Protein AF-0000000087111965 (afdb_homodimer)

Sequence (718 aa):
MADLLPYSNRSVVWAGVRKLEIRQQPIRVPNDDEVLVEVITTSICGSDCHNWDSPNVFRELILGHESAGLIKTIGKNVTDRFVGQCVAIEPGFSCRECEFCGRGKQNICSRLKYYGMDPTDGTLSQYFTCRASNTVPIPEDVSWEEAGSIQPLAIAVQVARRASLNPSQSLAIFGCGPLGLPILAVAKAYGVKKIVMFDIEESRTRFAESYGADVGIVTPRNSDPSQDILSFSQHYAREVIAKYGLGYGFDVAIEASGAKICATMAICMLKAGGTCIQAGLGRPMASLPLFLITANELDVKGTVRYTHGCFEDAISLLSTKKVDLKPLITSTYPLTQANEAFEAQHARRDIKIVIFNQMMADLLPYSNRSVVWAGVRKLEIRQQPIRVPNDDEVLVEVITTSICGSDCHNWDSPNVFRELILGHESAGLIKTIGKNVTDRFVGQCVAIEPGFSCRECEFCGRGKQNICSRLKYYGMDPTDGTLSQYFTCRASNTVPIPEDVSWEEAGSIQPLAIAVQVARRASLNPSQSLAIFGCGPLGLPILAVAKAYGVKKIVMFDIEESRTRFAESYGADVGIVTPRNSDPSQDILSFSQHYAREVIAKYGLGYGFDVAIEASGAKICATMAICMLKAGGTCIQAGLGRPMASLPLFLITANELDVKGTVRYTHGCFEDAISLLSTKKVDLKPLITSTYPLTQANEAFEAQHARRDIKIVIFNQM

Foldseek 3Di:
DPPDDDPFKFFWWQPAALDTDTDTDDADDAEQQKFKFQWFKFWDDPVLLVLNHDRPQDDRAGATAQTKGFTQGHHNNHDPDDGGFTWTFHQKDAPCPDPCNVVQNRLPHPDIDGDRDPPHHHDLMRMDMDGPVRIHTFDPPDDRLVSSLLQLLLQLLQLCVVQVQAQDFAEEEEDLFLNRLSVQLVSVLRNHPAYEYEELDPVSQVVSVVQPHVGRDRDDDPPPPPDDLLVVLLVVLVVVCVVVVVVQAGQEYEYAPQDQSSQQNSLSRHGQQHEYEYEHNHDPDHDHDVVSCVVSVYHYYYDGRHTPCSSVVSSVCVVVVSGDCVVQADEEEESNCVSVQSVVVVVVPHRMYMYGSVD/DPPDPDPFKFFWWQPAALDTDTDTDDADDAEQQKFKFQWFKFWDDPVLLVLNHDRPQDDRAGATAQTKGFTQGHHNNHDPDDGGFTWTFHQKDAPCPDPCNVVQNRLPHPDIDGDRDPPHHHDLMRMDMDGPVRIHTFDPPQDRLVSSLLQLLLQLLQLCVVQVQAQDFAEEEEDLFLNRLSVQLVSVLRNHPAYEYEDQDPVSQVVSVVQPHVGRDRDDDPPPPPDDLLVVLLVVLVVVCVVVVVVQAGQEYEYAPQDQSSQQNSLSRHGQQHEYEYEHNHDPDHDHDVVSCVVSVYHYYYDGRHTPCSSVVSSVCVVVVSGDCVVQADEEEESNCVSVQSVVVVVVPHRMYMYGSVD

Structure (mmCIF, N/CA/C/O backbone):
data_AF-0000000087111965-model_v1
#
loop_
_entity.id
_entity.type
_entity.pdbx_description
1 polymer 'D-xylulose reductase'
#
loop_
_atom_site.group_PDB
_atom_site.id
_atom_site.type_symbol
_atom_site.label_atom_id
_atom_site.label_alt_id
_atom_site.label_comp_id
_atom_site.label_asym_id
_atom_site.label_entity_id
_atom_site.label_seq_id
_atom_site.pdbx_PDB_ins_code
_atom_site.Cartn_x
_atom_site.Cartn_y
_atom_site.Cartn_z
_atom_site.occupancy
_atom_site.B_iso_or_equiv
_atom_site.auth_seq_id
_atom_site.auth_comp_id
_atom_site.auth_asym_id
_atom_site.auth_atom_id
_atom_site.pdbx_PDB_model_num
ATOM 1 N N . MET A 1 1 ? 24.812 -49.5 -8.68 1 26.91 1 MET A N 1
ATOM 2 C CA . MET A 1 1 ? 24.109 -49.594 -9.961 1 26.91 1 MET A CA 1
ATOM 3 C C . MET A 1 1 ? 23.672 -48.219 -10.438 1 26.91 1 MET A C 1
ATOM 5 O O . MET A 1 1 ? 22.875 -47.531 -9.773 1 26.91 1 MET A O 1
ATOM 9 N N . ALA A 1 2 ? 24.5 -47.406 -10.906 1 45.75 2 ALA A N 1
ATOM 10 C CA . ALA A 1 2 ? 24.203 -46.125 -11.539 1 45.75 2 ALA A CA 1
ATOM 11 C C . ALA A 1 2 ? 22.844 -46.156 -12.234 1 45.75 2 ALA A C 1
ATOM 13 O O . ALA A 1 2 ? 22.656 -46.875 -13.227 1 45.75 2 ALA A O 1
ATOM 14 N N . ASP A 1 3 ? 21.656 -46.281 -11.477 1 52.41 3 ASP A N 1
ATOM 15 C CA . ASP A 1 3 ? 20.266 -46.375 -11.914 1 52.41 3 ASP A CA 1
ATOM 16 C C . ASP A 1 3 ? 20.062 -45.625 -13.227 1 52.41 3 ASP A C 1
ATOM 18 O O . ASP A 1 3 ? 20.406 -44.438 -13.336 1 52.41 3 ASP A O 1
ATOM 22 N N . LEU A 1 4 ? 19.812 -46.281 -14.273 1 62.97 4 LEU A N 1
ATOM 23 C CA . LEU A 1 4 ? 19.703 -45.906 -15.688 1 62.97 4 LEU A CA 1
ATOM 24 C C . LEU A 1 4 ? 18.625 -44.875 -15.898 1 62.97 4 LEU A C 1
ATOM 26 O O . LEU A 1 4 ? 17.516 -45 -15.391 1 62.97 4 LEU A O 1
ATOM 30 N N . LEU A 1 5 ? 19.047 -43.656 -16.25 1 73.38 5 LEU A N 1
ATOM 31 C CA . LEU A 1 5 ? 18.109 -42.625 -16.672 1 73.38 5 LEU A CA 1
ATOM 32 C C . LEU A 1 5 ? 17.125 -43.156 -17.688 1 73.38 5 LEU A C 1
ATOM 34 O O . LEU A 1 5 ? 17.469 -44.031 -18.5 1 73.38 5 LEU A O 1
ATOM 38 N N . PRO A 1 6 ? 15.867 -42.75 -17.547 1 81.19 6 PRO A N 1
ATOM 39 C CA . PRO A 1 6 ? 14.891 -43.156 -18.562 1 81.19 6 PRO A CA 1
ATOM 40 C C . PRO A 1 6 ? 15.32 -42.781 -19.969 1 81.19 6 PRO A C 1
ATOM 42 O O . PRO A 1 6 ? 16.156 -41.875 -20.141 1 81.19 6 PRO A O 1
ATOM 45 N N . TYR A 1 7 ? 14.781 -43.5 -20.938 1 79.69 7 TYR A N 1
ATOM 46 C CA . TYR A 1 7 ? 15.203 -43.344 -22.328 1 79.69 7 TYR A CA 1
ATOM 47 C C . TYR A 1 7 ? 14.422 -42.219 -23 1 79.69 7 TYR A C 1
ATOM 49 O O . TYR A 1 7 ? 14.836 -41.688 -24.047 1 79.69 7 TYR A O 1
ATOM 57 N N . SER A 1 8 ? 13.336 -41.906 -22.422 1 89.81 8 SER A N 1
ATOM 58 C CA . SER A 1 8 ? 12.477 -40.906 -23.047 1 89.81 8 SER A CA 1
ATOM 59 C C . SER A 1 8 ? 12.148 -39.75 -22.094 1 89.81 8 SER A C 1
ATOM 61 O O . SER A 1 8 ? 11.984 -40 -20.891 1 89.81 8 SER A O 1
ATOM 63 N N . ASN A 1 9 ? 12.148 -38.562 -22.656 1 96.69 9 ASN A N 1
ATOM 64 C CA . ASN A 1 9 ? 11.711 -37.375 -21.922 1 96.69 9 ASN A CA 1
ATOM 65 C C . ASN A 1 9 ? 10.914 -36.406 -22.812 1 96.69 9 ASN A C 1
ATOM 67 O O . ASN A 1 9 ? 11.383 -35.344 -23.156 1 96.69 9 ASN A O 1
ATOM 71 N N . ARG A 1 10 ? 9.664 -36.938 -23.078 1 97.62 10 ARG A N 1
ATOM 72 C CA . ARG A 1 10 ? 8.781 -36.062 -23.859 1 97.62 10 ARG A CA 1
ATOM 73 C C . ARG A 1 10 ? 8.531 -34.75 -23.125 1 97.62 10 ARG A C 1
ATOM 75 O O . ARG A 1 10 ? 8.219 -34.75 -21.938 1 97.62 10 ARG A O 1
ATOM 82 N N . SER A 1 11 ? 8.758 -33.656 -23.844 1 97.69 11 SER A N 1
ATOM 83 C CA . SER A 1 11 ? 8.617 -32.312 -23.281 1 97.69 11 SER A CA 1
ATOM 84 C C . SER A 1 11 ? 7.801 -31.422 -24.203 1 97.69 11 SER A C 1
ATOM 86 O O . SER A 1 11 ? 7.797 -31.609 -25.422 1 97.69 11 SER A O 1
ATOM 88 N N . VAL A 1 12 ? 7.059 -30.531 -23.625 1 97.56 12 VAL A N 1
ATOM 89 C CA . VAL A 1 12 ? 6.258 -29.578 -24.391 1 97.56 12 VAL A CA 1
ATOM 90 C C . VAL A 1 12 ? 7.07 -28.312 -24.656 1 97.56 12 VAL A C 1
ATOM 92 O O . VAL A 1 12 ? 7.285 -27.5 -23.75 1 97.56 12 VAL A O 1
ATOM 95 N N . VAL A 1 13 ? 7.41 -28.062 -25.891 1 96.62 13 VAL A N 1
ATOM 96 C CA . VAL A 1 13 ? 8.312 -26.984 -26.281 1 96.62 13 VAL A CA 1
ATOM 97 C C . VAL A 1 13 ? 7.547 -25.938 -27.078 1 96.62 13 VAL A C 1
ATOM 99 O O . VAL A 1 13 ? 6.777 -26.281 -27.984 1 96.62 13 VAL A O 1
ATOM 102 N N . TRP A 1 14 ? 7.719 -24.672 -26.672 1 96.38 14 TRP A N 1
ATOM 103 C CA . TRP A 1 14 ? 7.199 -23.562 -27.453 1 96.38 14 TRP A CA 1
ATOM 104 C C . TRP A 1 14 ? 7.91 -23.469 -28.812 1 96.38 14 TRP A C 1
ATOM 106 O O . TRP A 1 14 ? 9.125 -23.25 -28.859 1 96.38 14 TRP A O 1
ATOM 116 N N . ALA A 1 15 ? 7.191 -23.641 -29.891 1 94.31 15 ALA A N 1
ATOM 117 C CA . ALA A 1 15 ? 7.773 -23.688 -31.234 1 94.31 15 ALA A CA 1
ATOM 118 C C . ALA A 1 15 ? 7.332 -22.484 -32.062 1 94.31 15 ALA A C 1
ATOM 120 O O . ALA A 1 15 ? 7.504 -22.469 -33.281 1 94.31 15 ALA A O 1
ATOM 121 N N . GLY A 1 16 ? 6.754 -21.547 -31.516 1 93.44 16 GLY A N 1
ATOM 122 C CA . GLY A 1 16 ? 6.199 -20.344 -32.125 1 93.44 16 GLY A CA 1
ATOM 123 C C . GLY A 1 16 ? 4.871 -19.938 -31.5 1 93.44 16 GLY A C 1
ATOM 124 O O . GLY A 1 16 ? 4.344 -20.625 -30.625 1 93.44 16 GLY A O 1
ATOM 125 N N . VAL A 1 17 ? 4.375 -18.828 -32.031 1 94.19 17 VAL A N 1
ATOM 126 C CA . VAL A 1 17 ? 3.129 -18.297 -31.469 1 94.19 17 VAL A CA 1
ATOM 127 C C . VAL A 1 17 ? 2.014 -19.328 -31.641 1 94.19 17 VAL A C 1
ATOM 129 O O . VAL A 1 17 ? 1.721 -19.766 -32.75 1 94.19 17 VAL A O 1
ATOM 132 N N . ARG A 1 18 ? 1.479 -19.719 -30.516 1 95 18 ARG A N 1
ATOM 133 C CA . ARG A 1 18 ? 0.346 -20.625 -30.406 1 95 18 ARG A CA 1
ATOM 134 C C . ARG A 1 18 ? 0.673 -21.984 -31.031 1 95 18 ARG A C 1
ATOM 136 O O . ARG A 1 18 ? -0.197 -22.625 -31.625 1 95 18 ARG A O 1
ATOM 143 N N . LYS A 1 19 ? 1.879 -22.312 -30.906 1 94.62 19 LYS A N 1
ATOM 144 C CA . LYS A 1 19 ? 2.328 -23.594 -31.438 1 94.62 19 LYS A CA 1
ATOM 145 C C . LYS A 1 19 ? 3.248 -24.297 -30.453 1 94.62 19 LYS A C 1
ATOM 147 O O . LYS A 1 19 ? 4.32 -23.797 -30.125 1 94.62 19 LYS A O 1
ATOM 152 N N . LEU A 1 20 ? 2.771 -25.438 -30.078 1 96.62 20 LEU A N 1
ATOM 153 C CA . LEU A 1 20 ? 3.578 -26.297 -29.203 1 96.62 20 LEU A CA 1
ATOM 154 C C . LEU A 1 20 ? 3.992 -27.562 -29.938 1 96.62 20 LEU A C 1
ATOM 156 O O . LEU A 1 20 ? 3.252 -28.078 -30.781 1 96.62 20 LEU A O 1
ATOM 160 N N . GLU A 1 21 ? 5.148 -28.016 -29.625 1 96.81 21 GLU A N 1
ATOM 161 C CA . GLU A 1 21 ? 5.633 -29.297 -30.141 1 96.81 21 GLU A CA 1
ATOM 162 C C . GLU A 1 21 ? 6.062 -30.203 -29 1 96.81 21 GLU A C 1
ATOM 164 O O . GLU A 1 21 ? 6.629 -29.75 -28 1 96.81 21 GLU A O 1
ATOM 169 N N . ILE A 1 22 ? 5.777 -31.469 -29.172 1 97.19 22 ILE A N 1
ATOM 170 C CA . ILE A 1 22 ? 6.297 -32.5 -28.266 1 97.19 22 ILE A CA 1
ATOM 171 C C . ILE A 1 22 ? 7.637 -33 -28.781 1 97.19 22 ILE A C 1
ATOM 173 O O . ILE A 1 22 ? 7.711 -33.562 -29.891 1 97.19 22 ILE A O 1
ATOM 177 N N . ARG A 1 23 ? 8.656 -32.781 -27.969 1 96.25 23 ARG A N 1
ATOM 178 C CA . ARG A 1 23 ? 9.992 -33.188 -28.375 1 96.25 23 ARG A CA 1
ATOM 179 C C . ARG A 1 23 ? 10.68 -34 -27.281 1 96.25 23 ARG A C 1
ATOM 181 O O . ARG A 1 23 ? 10.383 -33.844 -26.109 1 96.25 23 ARG A O 1
ATOM 188 N N . GLN A 1 24 ? 11.484 -34.906 -27.812 1 96.19 24 GLN A N 1
ATOM 189 C CA . GLN A 1 24 ? 12.359 -35.594 -26.875 1 96.19 24 GLN A CA 1
ATOM 190 C C . GLN A 1 24 ? 13.508 -34.688 -26.422 1 96.19 24 GLN A C 1
ATOM 192 O O . GLN A 1 24 ? 14.219 -34.125 -27.25 1 96.19 24 GLN A O 1
ATOM 197 N N . GLN A 1 25 ? 13.586 -34.562 -25.109 1 94.69 25 GLN A N 1
ATOM 198 C CA . GLN A 1 25 ? 14.648 -33.719 -24.547 1 94.69 25 GLN A CA 1
ATOM 199 C C . GLN A 1 25 ? 15.594 -34.562 -23.688 1 94.69 25 GLN A C 1
ATOM 201 O O . GLN A 1 25 ? 15.195 -35.625 -23.172 1 94.69 25 GLN A O 1
ATOM 206 N N . PRO A 1 26 ? 16.859 -34.125 -23.609 1 93.38 26 PRO A N 1
ATOM 207 C CA . PRO A 1 26 ? 17.766 -34.844 -22.703 1 93.38 26 PRO A CA 1
ATOM 208 C C . PRO A 1 26 ? 17.344 -34.719 -21.25 1 93.38 26 PRO A C 1
ATOM 210 O O . PRO A 1 26 ? 16.766 -33.719 -20.844 1 93.38 26 PRO A O 1
ATOM 213 N N . ILE A 1 27 ? 17.562 -35.75 -20.547 1 96 27 ILE A N 1
ATOM 214 C CA . ILE A 1 27 ? 17.344 -35.719 -19.094 1 96 27 ILE A CA 1
ATOM 215 C C . ILE A 1 27 ? 18.625 -35.281 -18.391 1 96 27 ILE A C 1
ATOM 217 O O . ILE A 1 27 ? 19.688 -35.875 -18.594 1 96 27 ILE A O 1
ATOM 221 N N . ARG A 1 28 ? 18.562 -34.312 -17.625 1 94.12 28 ARG A N 1
ATOM 222 C CA . ARG A 1 28 ? 19.719 -33.844 -16.891 1 94.12 28 ARG A CA 1
ATOM 223 C C . ARG A 1 28 ? 19.984 -34.688 -15.656 1 94.12 28 ARG A C 1
ATOM 225 O O . ARG A 1 28 ? 19.109 -34.812 -14.797 1 94.12 28 ARG A O 1
ATOM 232 N N . VAL A 1 29 ? 21.141 -35.219 -15.562 1 95.06 29 VAL A N 1
ATOM 233 C CA . VAL A 1 29 ? 21.531 -36 -14.398 1 95.06 29 VAL A CA 1
ATOM 234 C C . VAL A 1 29 ? 21.656 -35.094 -13.18 1 95.06 29 VAL A C 1
ATOM 236 O O . VAL A 1 29 ? 22.266 -34.031 -13.25 1 95.06 29 VAL A O 1
ATOM 239 N N . PRO A 1 30 ? 21.047 -35.469 -12.07 1 96.88 30 PRO A N 1
ATOM 240 C CA . PRO A 1 30 ? 21.141 -34.625 -10.883 1 96.88 30 PRO A CA 1
ATOM 241 C C . PRO A 1 30 ? 22.562 -34.531 -10.328 1 96.88 30 PRO A C 1
ATOM 243 O O . PRO A 1 30 ? 23.281 -35.5 -10.312 1 96.88 30 PRO A O 1
ATOM 246 N N . ASN A 1 31 ? 22.953 -33.281 -9.984 1 97.19 31 ASN A N 1
ATOM 247 C CA . ASN A 1 31 ? 24.188 -33.094 -9.227 1 97.19 31 ASN A CA 1
ATOM 248 C C . ASN A 1 31 ? 24.047 -33.562 -7.785 1 97.19 31 ASN A C 1
ATOM 250 O O . ASN A 1 31 ? 23 -34.094 -7.402 1 97.19 31 ASN A O 1
ATOM 254 N N . ASP A 1 32 ? 25.062 -33.344 -7.008 1 98.06 32 ASP A N 1
ATOM 255 C CA . ASP A 1 32 ? 25.172 -33.906 -5.664 1 98.06 32 ASP A CA 1
ATOM 256 C C . ASP A 1 32 ? 24.047 -33.406 -4.766 1 98.06 32 ASP A C 1
ATOM 258 O O . ASP A 1 32 ? 23.609 -34.125 -3.859 1 98.06 32 ASP A O 1
ATOM 262 N N . ASP A 1 33 ? 23.547 -32.25 -4.977 1 97.94 33 ASP A N 1
ATOM 263 C CA . ASP A 1 33 ? 22.531 -31.656 -4.102 1 97.94 33 ASP A CA 1
ATOM 264 C C . ASP A 1 33 ? 21.172 -31.594 -4.797 1 97.94 33 ASP A C 1
ATOM 266 O O . ASP A 1 33 ? 20.281 -30.891 -4.344 1 97.94 33 ASP A O 1
ATOM 270 N N . GLU A 1 34 ? 21.016 -32.344 -5.895 1 98.19 34 GLU A N 1
ATOM 271 C CA . GLU A 1 34 ? 19.828 -32.281 -6.73 1 98.19 34 GLU A CA 1
ATOM 272 C C . GLU A 1 34 ? 19.094 -33.625 -6.758 1 98.19 34 GLU A C 1
ATOM 274 O O . GLU A 1 34 ? 19.609 -34.625 -6.258 1 98.19 34 GLU A O 1
ATOM 279 N N . VAL A 1 35 ? 17.906 -33.594 -7.25 1 98.31 35 VAL A N 1
ATOM 280 C CA . VAL A 1 35 ? 17.094 -34.781 -7.461 1 98.31 35 VAL A CA 1
ATOM 281 C C . VAL A 1 35 ? 16.5 -34.781 -8.867 1 98.31 35 VAL A C 1
ATOM 283 O O . VAL A 1 35 ? 16.328 -33.688 -9.461 1 98.31 35 VAL A O 1
ATOM 286 N N . LEU A 1 36 ? 16.266 -35.906 -9.367 1 98.12 36 LEU A N 1
ATOM 287 C CA . LEU A 1 36 ? 15.461 -36.094 -10.57 1 98.12 36 LEU A CA 1
ATOM 288 C C . LEU A 1 36 ? 14.031 -36.5 -10.219 1 98.12 36 LEU A C 1
ATOM 290 O O . LEU A 1 36 ? 13.82 -37.469 -9.477 1 98.12 36 LEU A O 1
ATOM 294 N N . VAL A 1 37 ? 13.133 -35.75 -10.695 1 98.5 37 VAL A N 1
ATOM 295 C CA . VAL A 1 37 ? 11.727 -36.031 -10.414 1 98.5 37 VAL A CA 1
ATOM 296 C C . VAL A 1 37 ? 11.039 -36.562 -11.664 1 98.5 37 VAL A C 1
ATOM 298 O O . VAL A 1 37 ? 11.211 -36.031 -12.758 1 98.5 37 VAL A O 1
ATOM 301 N N . GLU A 1 38 ? 10.391 -37.688 -11.562 1 98.44 38 GLU A N 1
ATOM 302 C CA . GLU A 1 38 ? 9.391 -38.094 -12.547 1 98.44 38 GLU A CA 1
ATOM 303 C C . GLU A 1 38 ? 8.117 -37.281 -12.414 1 98.44 38 GLU A C 1
ATOM 305 O O . GLU A 1 38 ? 7.316 -37.5 -11.508 1 98.44 38 GLU A O 1
ATOM 310 N N . VAL A 1 39 ? 7.945 -36.312 -13.297 1 98.69 39 VAL A N 1
ATOM 311 C CA . VAL A 1 39 ? 6.844 -35.375 -13.172 1 98.69 39 VAL A CA 1
ATOM 312 C C . VAL A 1 39 ? 5.543 -36.031 -13.625 1 98.69 39 VAL A C 1
ATOM 314 O O . VAL A 1 39 ? 5.426 -36.469 -14.781 1 98.69 39 VAL A O 1
ATOM 317 N N . ILE A 1 40 ? 4.609 -36.062 -12.758 1 98.69 40 ILE A N 1
ATOM 318 C CA . ILE A 1 40 ? 3.363 -36.75 -13.055 1 98.69 40 ILE A CA 1
ATOM 319 C C . ILE A 1 40 ? 2.33 -35.781 -13.578 1 98.69 40 ILE A C 1
ATOM 321 O O . ILE A 1 40 ? 1.664 -36.031 -14.586 1 98.69 40 ILE A O 1
ATOM 325 N N . THR A 1 41 ? 2.188 -34.625 -12.93 1 98.75 41 THR A N 1
ATOM 326 C CA . THR A 1 41 ? 1.202 -33.656 -13.352 1 98.75 41 THR A CA 1
ATOM 327 C C . THR A 1 41 ? 1.818 -32.25 -13.391 1 98.75 41 THR A C 1
ATOM 329 O O . THR A 1 41 ? 2.717 -31.938 -12.602 1 98.75 41 THR A O 1
ATOM 332 N N . THR A 1 42 ? 1.419 -31.453 -14.32 1 98.5 42 THR A N 1
ATOM 333 C CA . THR A 1 42 ? 1.686 -30.016 -14.438 1 98.5 42 THR A CA 1
ATOM 334 C C . THR A 1 42 ? 0.423 -29.266 -14.844 1 98.5 42 THR A C 1
ATOM 336 O O . THR A 1 42 ? -0.124 -29.5 -15.922 1 98.5 42 THR A O 1
ATOM 339 N N . SER A 1 43 ? -0.05 -28.359 -14.016 1 97.56 43 SER A N 1
ATOM 340 C CA . SER A 1 43 ? -1.213 -27.578 -14.398 1 97.56 43 SER A CA 1
ATOM 341 C C . SER A 1 43 ? -0.807 -26.359 -15.227 1 97.56 43 SER A C 1
ATOM 343 O O . SER A 1 43 ? 0.349 -25.938 -15.188 1 97.56 43 SER A O 1
ATOM 345 N N . ILE A 1 44 ? -1.732 -25.875 -15.984 1 96.25 44 ILE A N 1
ATOM 346 C CA . ILE A 1 44 ? -1.469 -24.734 -16.844 1 96.25 44 ILE A CA 1
ATOM 347 C C . ILE A 1 44 ? -1.76 -23.438 -16.094 1 96.25 44 ILE A C 1
ATOM 349 O O . ILE A 1 44 ? -2.836 -23.281 -15.516 1 96.25 44 ILE A O 1
ATOM 353 N N . CYS A 1 45 ? -0.811 -22.578 -16 1 93.19 45 CYS A N 1
ATOM 354 C CA . CYS A 1 45 ? -0.968 -21.25 -15.422 1 93.19 45 CYS A CA 1
ATOM 355 C C . CYS A 1 45 ? -1.253 -20.219 -16.5 1 93.19 45 CYS A C 1
ATOM 357 O O . CYS A 1 45 ? -0.902 -20.406 -17.672 1 93.19 45 CYS A O 1
ATOM 359 N N . GLY A 1 46 ? -1.915 -19.094 -16.125 1 88.75 46 GLY A N 1
ATOM 360 C CA . GLY A 1 46 ? -2.119 -18 -17.062 1 88.75 46 GLY A CA 1
ATOM 361 C C . GLY A 1 46 ? -0.832 -17.516 -17.703 1 88.75 46 GLY A C 1
ATOM 362 O O . GLY A 1 46 ? -0.819 -17.156 -18.875 1 88.75 46 GLY A O 1
ATOM 363 N N . SER A 1 47 ? 0.214 -17.5 -16.984 1 89 47 SER A N 1
ATOM 364 C CA . SER A 1 47 ? 1.498 -17.062 -17.516 1 89 47 SER A CA 1
ATOM 365 C C . SER A 1 47 ? 2.006 -18 -18.594 1 89 47 SER A C 1
ATOM 367 O O . SER A 1 47 ? 2.715 -17.594 -19.516 1 89 47 SER A O 1
ATOM 369 N N . ASP A 1 48 ? 1.706 -19.297 -18.5 1 92.06 48 ASP A N 1
ATOM 370 C CA . ASP A 1 48 ? 2.027 -20.219 -19.578 1 92.06 48 ASP A CA 1
ATOM 371 C C . ASP A 1 48 ? 1.34 -19.812 -20.891 1 92.06 48 ASP A C 1
ATOM 373 O O . ASP A 1 48 ? 1.949 -19.859 -21.953 1 92.06 48 ASP A O 1
ATOM 377 N N . CYS A 1 49 ? 0.115 -19.438 -20.719 1 90.75 49 CYS A N 1
ATOM 378 C CA . CYS A 1 49 ? -0.666 -19.047 -21.891 1 90.75 49 CYS A CA 1
ATOM 379 C C . CYS A 1 49 ? -0.121 -17.766 -22.5 1 90.75 49 CYS A C 1
ATOM 381 O O . CYS A 1 49 ? -0.15 -17.594 -23.719 1 90.75 49 CYS A O 1
ATOM 383 N N . HIS A 1 50 ? 0.267 -16.891 -21.625 1 88.62 50 HIS A N 1
ATOM 384 C CA . HIS A 1 50 ? 0.9 -15.68 -22.125 1 88.62 50 HIS A CA 1
ATOM 385 C C . HIS A 1 50 ? 2.131 -16 -22.969 1 88.62 50 HIS A C 1
ATOM 387 O O . HIS A 1 50 ? 2.299 -15.469 -24.062 1 88.62 50 HIS A O 1
ATOM 393 N N . ASN A 1 51 ? 2.973 -16.844 -22.469 1 90.94 51 ASN A N 1
ATOM 394 C CA . ASN A 1 51 ? 4.141 -17.266 -23.234 1 90.94 51 ASN A CA 1
ATOM 395 C C . ASN A 1 51 ? 3.74 -17.969 -24.531 1 90.94 51 ASN A C 1
ATOM 397 O O . ASN A 1 51 ? 4.332 -17.734 -25.578 1 90.94 51 ASN A O 1
ATOM 401 N N . TRP A 1 52 ? 2.789 -18.797 -24.406 1 93.38 52 TRP A N 1
ATOM 402 C CA . TRP A 1 52 ? 2.279 -19.547 -25.547 1 93.38 52 TRP A CA 1
ATOM 403 C C . TRP A 1 52 ? 1.854 -18.609 -26.672 1 93.38 52 TRP A C 1
ATOM 405 O O . TRP A 1 52 ? 2.109 -18.891 -27.844 1 93.38 52 TRP A O 1
ATOM 415 N N . ASP A 1 53 ? 1.321 -17.453 -26.297 1 92.56 53 ASP A N 1
ATOM 416 C CA . ASP A 1 53 ? 0.782 -16.516 -27.266 1 92.56 53 ASP A CA 1
ATOM 417 C C . ASP A 1 53 ? 1.809 -15.43 -27.609 1 92.56 53 ASP A C 1
ATOM 419 O O . ASP A 1 53 ? 1.522 -14.523 -28.391 1 92.56 53 ASP A O 1
ATOM 423 N N . SER A 1 54 ? 2.922 -15.438 -27.031 1 91.12 54 SER A N 1
ATOM 424 C CA . SER A 1 54 ? 3.887 -14.352 -27.172 1 91.12 54 SER A CA 1
ATOM 425 C C . SER A 1 54 ? 4.863 -14.617 -28.312 1 91.12 54 SER A C 1
ATOM 427 O O . SER A 1 54 ? 5.434 -15.703 -28.406 1 91.12 54 SER A O 1
ATOM 429 N N . PRO A 1 55 ? 5.051 -13.594 -29.172 1 89.25 55 PRO A N 1
ATOM 430 C CA . PRO A 1 55 ? 6.094 -13.727 -30.188 1 89.25 55 PRO A CA 1
ATOM 431 C C . PRO A 1 55 ? 7.492 -13.445 -29.656 1 89.25 55 PRO A C 1
ATOM 433 O O . PRO A 1 55 ? 8.477 -13.594 -30.375 1 89.25 55 PRO A O 1
ATOM 436 N N . ASN A 1 56 ? 7.559 -13.031 -28.422 1 83.25 56 ASN A N 1
ATOM 437 C CA . ASN A 1 56 ? 8.82 -12.562 -27.859 1 83.25 56 ASN A CA 1
ATOM 438 C C . ASN A 1 56 ? 9.531 -13.648 -27.062 1 83.25 56 ASN A C 1
ATOM 440 O O . ASN A 1 56 ? 10.531 -13.391 -26.406 1 83.25 56 ASN A O 1
ATOM 444 N N . VAL A 1 57 ? 9.023 -14.781 -27.109 1 82.44 57 VAL A N 1
ATOM 445 C CA . VAL A 1 57 ? 9.703 -15.883 -26.438 1 82.44 57 VAL A CA 1
ATOM 446 C C . VAL A 1 57 ? 10.984 -16.25 -27.188 1 82.44 57 VAL A C 1
ATOM 448 O O . VAL A 1 57 ? 10.961 -16.438 -28.406 1 82.44 57 VAL A O 1
ATOM 451 N N . PHE A 1 58 ? 12.055 -16.078 -26.516 1 72 58 PHE A N 1
ATOM 452 C CA . PHE A 1 58 ? 13.375 -16.047 -27.141 1 72 58 PHE A CA 1
ATOM 453 C C . PHE A 1 58 ? 13.781 -17.438 -27.625 1 72 58 PHE A C 1
ATOM 455 O O . PHE A 1 58 ? 14.57 -17.562 -28.562 1 72 58 PHE A O 1
ATOM 462 N N . ARG A 1 59 ? 13.484 -18.469 -26.922 1 78.19 59 ARG A N 1
ATOM 463 C CA . ARG A 1 59 ? 14.008 -19.797 -27.266 1 78.19 59 ARG A CA 1
ATOM 464 C C . ARG A 1 59 ? 12.891 -20.828 -27.266 1 78.19 59 ARG A C 1
ATOM 466 O O . ARG A 1 59 ? 11.742 -20.531 -26.969 1 78.19 59 ARG A O 1
ATOM 473 N N . GLU A 1 60 ? 13.344 -21.969 -27.719 1 88.31 60 GLU A N 1
ATOM 474 C CA . GLU A 1 60 ? 12.477 -23.141 -27.641 1 88.31 60 GLU A CA 1
ATOM 475 C C . GLU A 1 60 ? 12.297 -23.594 -26.188 1 88.31 60 GLU A C 1
ATOM 477 O O . GLU A 1 60 ? 12.812 -24.625 -25.797 1 88.31 60 GLU A O 1
ATOM 482 N N . LEU A 1 61 ? 11.508 -22.828 -25.531 1 92 61 LEU A N 1
ATOM 483 C CA . LEU A 1 61 ? 11.289 -22.922 -24.078 1 92 61 LEU A CA 1
ATOM 484 C C . LEU A 1 61 ? 10.344 -24.078 -23.75 1 92 61 LEU A C 1
ATOM 486 O O . LEU A 1 61 ? 9.305 -24.234 -24.406 1 92 61 LEU A O 1
ATOM 490 N N . ILE A 1 62 ? 10.758 -25 -22.828 1 96.19 62 ILE A N 1
ATOM 491 C CA . ILE A 1 62 ? 9.789 -25.906 -22.234 1 96.19 62 ILE A CA 1
ATOM 492 C C . ILE A 1 62 ? 8.883 -25.141 -21.266 1 96.19 62 ILE A C 1
ATOM 494 O O . ILE A 1 62 ? 9.367 -24.422 -20.391 1 96.19 62 ILE A O 1
ATOM 498 N N . LEU A 1 63 ? 7.539 -25.266 -21.391 1 96.19 63 LEU A N 1
ATOM 499 C CA . LEU A 1 63 ? 6.594 -24.5 -20.578 1 96.19 63 LEU A CA 1
ATOM 500 C C . LEU A 1 63 ? 6.242 -25.266 -19.297 1 96.19 63 LEU A C 1
ATOM 502 O O . LEU A 1 63 ? 6.742 -26.375 -19.078 1 96.19 63 LEU A O 1
ATOM 506 N N . GLY A 1 64 ? 5.551 -24.562 -18.453 1 96.88 64 GLY A N 1
ATOM 507 C CA . GLY A 1 64 ? 4.996 -25.188 -17.266 1 96.88 64 GLY A CA 1
ATOM 508 C C . GLY A 1 64 ? 5.805 -24.906 -16.016 1 96.88 64 GLY A C 1
ATOM 509 O O . GLY A 1 64 ? 7.035 -24.891 -16.062 1 96.88 64 GLY A O 1
ATOM 510 N N . HIS A 1 65 ? 5.07 -24.734 -14.852 1 97.44 65 HIS A N 1
ATOM 511 C CA . HIS A 1 65 ? 5.777 -24.484 -13.602 1 97.44 65 HIS A CA 1
ATOM 512 C C . HIS A 1 65 ? 4.922 -24.859 -12.398 1 97.44 65 HIS A C 1
ATOM 514 O O . HIS A 1 65 ? 5.285 -24.562 -11.258 1 97.44 65 HIS A O 1
ATOM 520 N N . GLU A 1 66 ? 3.807 -25.469 -12.594 1 98 66 GLU A N 1
ATOM 521 C CA . GLU A 1 66 ? 2.936 -25.984 -11.531 1 98 66 GLU A CA 1
ATOM 522 C C . GLU A 1 66 ? 2.918 -27.5 -11.523 1 98 66 GLU A C 1
ATOM 524 O O . GLU A 1 66 ? 2.045 -28.125 -12.133 1 98 66 GLU A O 1
ATOM 529 N N . SER A 1 67 ? 3.863 -28.125 -10.75 1 98.5 67 SER A N 1
ATOM 530 C CA . SER A 1 67 ? 4.07 -29.547 -11.023 1 98.5 67 SER A CA 1
ATOM 531 C C . SER A 1 67 ? 4.262 -30.344 -9.734 1 98.5 67 SER A C 1
ATOM 533 O O . SER A 1 67 ? 4.602 -29.766 -8.695 1 98.5 67 SER A O 1
ATOM 535 N N . ALA A 1 68 ? 4.02 -31.594 -9.867 1 98.75 68 ALA A N 1
ATOM 536 C CA . ALA A 1 68 ? 4.254 -32.594 -8.82 1 98.75 68 ALA A CA 1
ATOM 537 C C . ALA A 1 68 ? 4.609 -33.938 -9.422 1 98.75 68 ALA A C 1
ATOM 539 O O . ALA A 1 68 ? 4.293 -34.219 -10.586 1 98.75 68 ALA A O 1
ATOM 540 N N . GLY A 1 69 ? 5.281 -34.75 -8.609 1 98.62 69 GLY A N 1
ATOM 541 C CA . GLY A 1 69 ? 5.688 -36.062 -9.102 1 98.62 69 GLY A CA 1
ATOM 542 C C . GLY A 1 69 ? 6.398 -36.906 -8.055 1 98.62 69 GLY A C 1
ATOM 543 O O . GLY A 1 69 ? 6.152 -36.75 -6.855 1 98.62 69 GLY A O 1
ATOM 544 N N . LEU A 1 70 ? 7.199 -37.844 -8.602 1 98.25 70 LEU A N 1
ATOM 545 C CA . LEU A 1 70 ? 7.938 -38.781 -7.77 1 98.25 70 LEU A CA 1
ATOM 546 C C . LEU A 1 70 ? 9.445 -38.625 -7.938 1 98.25 70 LEU A C 1
ATOM 548 O O . LEU A 1 70 ? 9.938 -38.5 -9.062 1 98.25 70 LEU A O 1
ATOM 552 N N . ILE A 1 71 ? 10.133 -38.594 -6.801 1 98.31 71 ILE A N 1
ATOM 553 C CA . ILE A 1 71 ? 11.586 -38.562 -6.902 1 98.31 71 ILE A CA 1
ATOM 554 C C . ILE A 1 71 ? 12.094 -39.875 -7.488 1 98.31 71 ILE A C 1
ATOM 556 O O . ILE A 1 71 ? 11.734 -40.969 -7.004 1 98.31 71 ILE A O 1
ATOM 560 N N . LYS A 1 72 ? 12.891 -39.781 -8.484 1 97.56 72 LYS A N 1
ATOM 561 C CA . LYS A 1 72 ? 13.406 -40.938 -9.18 1 97.56 72 LYS A CA 1
ATOM 562 C C . LYS A 1 72 ? 14.859 -41.219 -8.797 1 97.56 72 LYS A C 1
ATOM 564 O O . LYS A 1 72 ? 15.273 -42.375 -8.711 1 97.56 72 LYS A O 1
ATOM 569 N N . THR A 1 73 ? 15.664 -40.188 -8.703 1 96.94 73 THR A N 1
ATOM 570 C CA . THR A 1 73 ? 17.078 -40.25 -8.344 1 96.94 73 THR A CA 1
ATOM 571 C C . THR A 1 73 ? 17.453 -39.125 -7.406 1 96.94 73 THR A C 1
ATOM 573 O O . THR A 1 73 ? 16.875 -38.031 -7.484 1 96.94 73 THR A O 1
ATOM 576 N N . ILE A 1 74 ? 18.391 -39.406 -6.496 1 97.31 74 ILE A N 1
ATOM 577 C CA . ILE A 1 74 ? 18.844 -38.375 -5.57 1 97.31 74 ILE A CA 1
ATOM 578 C C . ILE A 1 74 ? 20.359 -38.25 -5.637 1 97.31 74 ILE A C 1
ATOM 580 O O . ILE A 1 74 ? 21.062 -39.25 -5.812 1 97.31 74 ILE A O 1
ATOM 584 N N . GLY A 1 75 ? 20.844 -37.062 -5.516 1 97.5 75 GLY A N 1
ATOM 585 C CA . GLY A 1 75 ? 22.281 -36.844 -5.406 1 97.5 75 GLY A CA 1
ATOM 586 C C . GLY A 1 75 ? 22.859 -37.312 -4.09 1 97.5 75 GLY A C 1
ATOM 587 O O . GLY A 1 75 ? 22.125 -37.5 -3.115 1 97.5 75 GLY A O 1
ATOM 588 N N . LYS A 1 76 ? 24.141 -37.438 -4.082 1 97.44 76 LYS A N 1
ATOM 589 C CA . LYS A 1 76 ? 24.812 -38.125 -2.969 1 97.44 76 LYS A CA 1
ATOM 590 C C . LYS A 1 76 ? 24.719 -37.281 -1.699 1 97.44 76 LYS A C 1
ATOM 592 O O . LYS A 1 76 ? 24.812 -37.812 -0.589 1 97.44 76 LYS A O 1
ATOM 597 N N . ASN A 1 77 ? 24.547 -35.938 -1.83 1 98.19 77 ASN A N 1
ATOM 598 C CA . ASN A 1 77 ? 24.531 -35.094 -0.656 1 98.19 77 ASN A CA 1
ATOM 599 C C . ASN A 1 77 ? 23.109 -34.906 -0.133 1 98.19 77 ASN A C 1
ATOM 601 O O . ASN A 1 77 ? 22.906 -34.281 0.911 1 98.19 77 ASN A O 1
ATOM 605 N N . VAL A 1 78 ? 22.109 -35.375 -0.869 1 98 78 VAL A N 1
ATOM 606 C CA . VAL A 1 78 ? 20.719 -35.219 -0.473 1 98 78 VAL A CA 1
ATOM 607 C C . VAL A 1 78 ? 20.375 -36.25 0.607 1 98 78 VAL A C 1
ATOM 609 O O . VAL A 1 78 ? 20.469 -37.469 0.381 1 98 78 VAL A O 1
ATOM 612 N N . THR A 1 79 ? 19.953 -35.75 1.824 1 97.69 79 THR A N 1
ATOM 613 C CA . THR A 1 79 ? 19.719 -36.656 2.939 1 97.69 79 THR A CA 1
ATOM 614 C C . THR A 1 79 ? 18.281 -36.562 3.43 1 97.69 79 THR A C 1
ATOM 616 O O . THR A 1 79 ? 17.812 -37.406 4.188 1 97.69 79 THR A O 1
ATOM 619 N N . ASP A 1 80 ? 17.578 -35.562 3.047 1 97.44 80 ASP A N 1
ATOM 620 C CA . ASP A 1 80 ? 16.25 -35.281 3.609 1 97.44 80 ASP A CA 1
ATOM 621 C C . ASP A 1 80 ? 15.148 -35.656 2.609 1 97.44 80 ASP A C 1
ATOM 623 O O . ASP A 1 80 ? 14.008 -35.219 2.762 1 97.44 80 ASP A O 1
ATOM 627 N N . ARG A 1 81 ? 15.516 -36.312 1.537 1 98.06 81 ARG A N 1
ATOM 628 C CA . ARG A 1 81 ? 14.617 -36.875 0.528 1 98.06 81 ARG A CA 1
ATOM 629 C C . ARG A 1 81 ? 14.922 -38.344 0.258 1 98.06 81 ARG A C 1
ATOM 631 O O . ARG A 1 81 ? 15.992 -38.812 0.614 1 98.06 81 ARG A O 1
ATOM 638 N N . PHE A 1 82 ? 13.953 -39.094 -0.382 1 97.88 82 PHE A N 1
ATOM 639 C CA . PHE A 1 82 ? 14.203 -40.469 -0.744 1 97.88 82 PHE A CA 1
ATOM 640 C C . PHE A 1 82 ? 13.523 -40.812 -2.064 1 97.88 82 PHE A C 1
ATOM 642 O O . PHE A 1 82 ? 12.555 -40.156 -2.457 1 97.88 82 PHE A O 1
ATOM 649 N N . VAL A 1 83 ? 14.039 -41.844 -2.752 1 97.69 83 VAL A N 1
ATOM 650 C CA . VAL A 1 83 ? 13.492 -42.312 -4.02 1 97.69 83 VAL A CA 1
ATOM 651 C C . VAL A 1 83 ? 12.07 -42.844 -3.811 1 97.69 83 VAL A C 1
ATOM 653 O O . VAL A 1 83 ? 11.812 -43.594 -2.871 1 97.69 83 VAL A O 1
ATOM 656 N N . GLY A 1 84 ? 11.125 -42.375 -4.629 1 97.75 84 GLY A N 1
ATOM 657 C CA . GLY A 1 84 ? 9.734 -42.781 -4.527 1 97.75 84 GLY A CA 1
ATOM 658 C C . GLY A 1 84 ? 8.867 -41.812 -3.771 1 97.75 84 GLY A C 1
ATOM 659 O O . GLY A 1 84 ? 7.641 -41.906 -3.775 1 97.75 84 GLY A O 1
ATOM 660 N N . GLN A 1 85 ? 9.477 -40.812 -3.201 1 98.25 85 GLN A N 1
ATOM 661 C CA . GLN A 1 85 ? 8.742 -39.812 -2.426 1 98.25 85 GLN A CA 1
ATOM 662 C C . GLN A 1 85 ? 7.887 -38.938 -3.334 1 98.25 85 GLN A C 1
ATOM 664 O O . GLN A 1 85 ? 8.352 -38.5 -4.391 1 98.25 85 GLN A O 1
ATOM 669 N N . CYS A 1 86 ? 6.602 -38.719 -2.967 1 98.56 86 CYS A N 1
ATOM 670 C CA . CYS A 1 86 ? 5.738 -37.75 -3.66 1 98.56 86 CYS A CA 1
ATOM 671 C C . CYS A 1 86 ? 6.109 -36.312 -3.295 1 98.56 86 CYS A C 1
ATOM 673 O O . CYS A 1 86 ? 6.211 -35.969 -2.113 1 98.56 86 CYS A O 1
ATOM 675 N N . VAL A 1 87 ? 6.309 -35.438 -4.309 1 98.81 87 VAL A N 1
ATOM 676 C CA . VAL A 1 87 ? 6.742 -34.094 -4.008 1 98.81 87 VAL A CA 1
ATOM 677 C C . VAL A 1 87 ? 6.062 -33.094 -4.961 1 98.81 87 VAL A C 1
ATOM 679 O O . VAL A 1 87 ? 5.734 -33.469 -6.098 1 98.81 87 VAL A O 1
ATOM 682 N N . ALA A 1 88 ? 5.727 -31.938 -4.484 1 98.69 88 ALA A N 1
ATOM 683 C CA . ALA A 1 88 ? 5.477 -30.766 -5.328 1 98.69 88 ALA A CA 1
ATOM 684 C C . ALA A 1 88 ? 6.773 -30.047 -5.668 1 98.69 88 ALA A C 1
ATOM 686 O O . ALA A 1 88 ? 7.703 -30.016 -4.855 1 98.69 88 ALA A O 1
ATOM 687 N N . ILE A 1 89 ? 6.895 -29.484 -6.828 1 98.38 89 ILE A N 1
ATOM 688 C CA . ILE A 1 89 ? 8.109 -28.812 -7.27 1 98.38 89 ILE A CA 1
ATOM 689 C C . ILE A 1 89 ? 7.926 -27.297 -7.172 1 98.38 89 ILE A C 1
ATOM 691 O O . ILE A 1 89 ? 7.035 -26.734 -7.809 1 98.38 89 ILE A O 1
ATOM 695 N N . GLU A 1 90 ? 8.695 -26.609 -6.359 1 97.88 90 GLU A N 1
ATOM 696 C CA . GLU A 1 90 ? 8.758 -25.156 -6.375 1 97.88 90 GLU A CA 1
ATOM 697 C C . GLU A 1 90 ? 9.453 -24.641 -7.633 1 97.88 90 GLU A C 1
ATOM 699 O O . GLU A 1 90 ? 10.609 -24.984 -7.895 1 97.88 90 GLU A O 1
ATOM 704 N N . PRO A 1 91 ? 8.812 -23.797 -8.312 1 97.19 91 PRO A N 1
ATOM 705 C CA . PRO A 1 91 ? 9.398 -23.359 -9.578 1 97.19 91 PRO A CA 1
ATOM 706 C C . PRO A 1 91 ? 10.414 -22.234 -9.406 1 97.19 91 PRO A C 1
ATOM 708 O O . PRO A 1 91 ? 11.164 -21.922 -10.336 1 97.19 91 PRO A O 1
ATOM 711 N N . GLY A 1 92 ? 10.383 -21.547 -8.297 1 95.56 92 GLY A N 1
ATOM 712 C CA . GLY A 1 92 ? 11.312 -20.453 -8.078 1 95.56 92 GLY A CA 1
ATOM 713 C C . GLY A 1 92 ? 12.641 -20.906 -7.512 1 95.56 92 GLY A C 1
ATOM 714 O O . GLY A 1 92 ? 12.688 -21.547 -6.461 1 95.56 92 GLY A O 1
ATOM 715 N N . PHE A 1 93 ? 13.758 -20.594 -8.211 1 94.62 93 PHE A N 1
ATOM 716 C CA . PHE A 1 93 ? 15.117 -20.891 -7.766 1 94.62 93 PHE A CA 1
ATOM 717 C C . PHE A 1 93 ? 15.852 -19.609 -7.375 1 94.62 93 PHE A C 1
ATOM 719 O O . PHE A 1 93 ? 16.484 -18.984 -8.211 1 94.62 93 PHE A O 1
ATOM 726 N N . SER A 1 94 ? 15.766 -19.281 -6.109 1 96.06 94 SER A N 1
ATOM 727 C CA . SER A 1 94 ? 16.422 -18.094 -5.578 1 96.06 94 SER A CA 1
ATOM 728 C C . SER A 1 94 ? 17.922 -18.328 -5.395 1 96.06 94 SER A C 1
ATOM 730 O O . SER A 1 94 ? 18.359 -19.469 -5.254 1 96.06 94 SER A O 1
ATOM 732 N N . CYS A 1 95 ? 18.766 -17.312 -5.371 1 95.75 95 CYS A N 1
ATOM 733 C CA . CYS A 1 95 ? 20.219 -17.438 -5.234 1 95.75 95 CYS A CA 1
ATOM 734 C C . CYS A 1 95 ? 20.609 -17.719 -3.787 1 95.75 95 CYS A C 1
ATOM 736 O O . CYS A 1 95 ? 21.719 -18.172 -3.514 1 95.75 95 CYS A O 1
ATOM 738 N N . ARG A 1 96 ? 19.781 -17.344 -2.906 1 93.62 96 ARG A N 1
ATOM 739 C CA . ARG A 1 96 ? 19.938 -17.562 -1.472 1 93.62 96 ARG A CA 1
ATOM 740 C C . ARG A 1 96 ? 21.109 -16.766 -0.917 1 93.62 96 ARG A C 1
ATOM 742 O O . ARG A 1 96 ? 21.594 -17.047 0.186 1 93.62 96 ARG A O 1
ATOM 749 N N . GLU A 1 97 ? 21.625 -15.773 -1.697 1 96.19 97 GLU A N 1
ATOM 750 C CA . GLU A 1 97 ? 22.812 -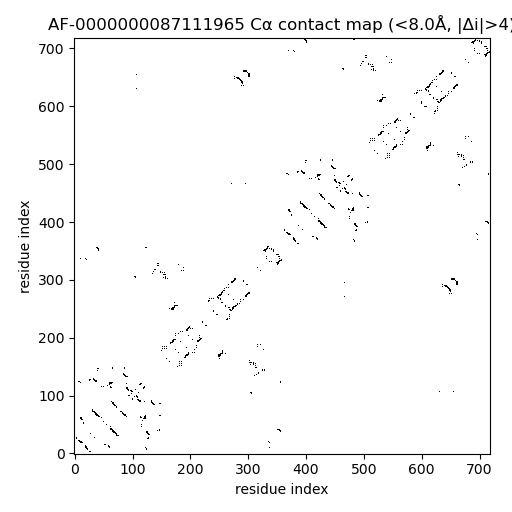15.039 -1.298 1 96.19 97 GLU A CA 1
ATOM 751 C C . GLU A 1 97 ? 22.594 -13.531 -1.343 1 96.19 97 GLU A C 1
ATOM 753 O O . GLU A 1 97 ? 23.312 -12.766 -0.712 1 96.19 97 GLU A O 1
ATOM 758 N N . CYS A 1 98 ? 21.641 -13.125 -2.039 1 96.12 98 CYS A N 1
ATOM 759 C CA . CYS A 1 98 ? 21.438 -11.688 -2.186 1 96.12 98 CYS A CA 1
ATOM 760 C C . CYS A 1 98 ? 20.719 -11.109 -0.973 1 96.12 98 CYS A C 1
ATOM 762 O O . CYS A 1 98 ? 20.312 -11.852 -0.079 1 96.12 98 CYS A O 1
ATOM 764 N N . GLU A 1 99 ? 20.609 -9.828 -0.938 1 95.12 99 GLU A N 1
ATOM 765 C CA . GLU A 1 99 ? 20.031 -9.156 0.23 1 95.12 99 GLU A CA 1
ATOM 766 C C . GLU A 1 99 ? 18.578 -9.547 0.428 1 95.12 99 GLU A C 1
ATOM 768 O O . GLU A 1 99 ? 18.094 -9.648 1.562 1 95.12 99 GLU A O 1
ATOM 773 N N . PHE A 1 100 ? 17.859 -9.781 -0.618 1 97.25 100 PHE A N 1
ATOM 774 C CA . PHE A 1 100 ? 16.453 -10.141 -0.519 1 97.25 100 PHE A CA 1
ATOM 775 C C . PHE A 1 100 ? 16.281 -11.555 0.042 1 97.25 100 PHE A C 1
ATOM 777 O O . PHE A 1 100 ? 15.469 -11.781 0.931 1 97.25 100 PHE A O 1
ATOM 784 N N . CYS A 1 101 ? 17.062 -12.477 -0.455 1 96.12 101 CYS A N 1
ATOM 785 C CA . CYS A 1 101 ? 17.031 -13.844 0.059 1 96.12 101 CYS A CA 1
ATOM 786 C C . CYS A 1 101 ? 17.406 -13.875 1.538 1 96.12 101 CYS A C 1
ATOM 788 O O . CYS A 1 101 ? 16.797 -14.617 2.314 1 96.12 101 CYS A O 1
ATOM 790 N N . GLY A 1 102 ? 18.359 -13.062 1.891 1 94.94 102 GLY A N 1
ATOM 791 C CA . GLY A 1 102 ? 18.797 -13.016 3.279 1 94.94 102 GLY A CA 1
ATOM 792 C C . GLY A 1 102 ? 17.703 -12.516 4.219 1 94.94 102 GLY A C 1
ATOM 793 O O . GLY A 1 102 ? 17.734 -12.805 5.414 1 94.94 102 GLY A O 1
ATOM 794 N N . ARG A 1 103 ? 16.781 -11.797 3.666 1 93.88 103 ARG A N 1
ATOM 795 C CA . ARG A 1 103 ? 15.695 -11.25 4.469 1 93.88 103 ARG A CA 1
ATOM 796 C C . ARG A 1 103 ? 14.445 -12.109 4.367 1 93.88 103 ARG A C 1
ATOM 798 O O . ARG A 1 103 ? 13.359 -11.695 4.781 1 93.88 103 ARG A O 1
ATOM 805 N N . GLY A 1 104 ? 14.586 -13.297 3.771 1 94.31 104 GLY A N 1
ATOM 806 C CA . GLY A 1 104 ? 13.484 -14.234 3.666 1 94.31 104 GLY A CA 1
ATOM 807 C C . GLY A 1 104 ? 12.523 -13.906 2.533 1 94.31 104 GLY A C 1
ATOM 808 O O . GLY A 1 104 ? 11.414 -14.43 2.479 1 94.31 104 GLY A O 1
ATOM 809 N N . LYS A 1 105 ? 12.93 -12.977 1.707 1 96.19 105 LYS A N 1
ATOM 810 C CA . LYS A 1 105 ? 12.102 -12.578 0.575 1 96.19 105 LYS A CA 1
ATOM 811 C C . LYS A 1 105 ? 12.625 -13.172 -0.729 1 96.19 105 LYS A C 1
ATOM 813 O O . LYS A 1 105 ? 12.938 -12.438 -1.667 1 96.19 105 LYS A O 1
ATOM 818 N N . GLN A 1 106 ? 12.555 -14.461 -0.848 1 96.31 106 GLN A N 1
ATOM 819 C CA . GLN A 1 106 ? 13.102 -15.188 -1.991 1 96.31 106 GLN A CA 1
ATOM 820 C C . GLN A 1 106 ? 12.273 -14.93 -3.25 1 96.31 106 GLN A C 1
ATOM 822 O O . GLN A 1 106 ? 12.781 -15.078 -4.367 1 96.31 106 GLN A O 1
ATOM 827 N N . ASN A 1 107 ? 11.023 -14.547 -3.033 1 97.06 107 ASN A N 1
ATOM 828 C CA . ASN A 1 107 ? 10.125 -14.297 -4.156 1 97.06 107 ASN A CA 1
ATOM 829 C C . ASN A 1 107 ? 10.57 -13.086 -4.969 1 97.06 107 ASN A C 1
ATOM 831 O O . ASN A 1 107 ? 10.148 -12.906 -6.113 1 97.06 107 ASN A O 1
ATOM 835 N N . ILE A 1 108 ? 11.414 -12.242 -4.375 1 97.56 108 ILE A N 1
ATOM 836 C CA . ILE A 1 108 ? 11.922 -11.07 -5.074 1 97.56 108 ILE A CA 1
ATOM 837 C C . ILE A 1 108 ? 13.445 -11.117 -5.129 1 97.56 108 ILE A C 1
ATOM 839 O O . ILE A 1 108 ? 14.109 -10.078 -5.117 1 97.56 108 ILE A O 1
ATOM 843 N N . CYS A 1 109 ? 14.039 -12.281 -5.207 1 97.62 109 CYS A N 1
ATOM 844 C CA . CYS A 1 109 ? 15.469 -12.516 -5.359 1 97.62 109 CYS A CA 1
ATOM 845 C C . CYS A 1 109 ? 16.016 -11.766 -6.566 1 97.62 109 CYS A C 1
ATOM 847 O O . CYS A 1 109 ? 15.406 -11.773 -7.637 1 97.62 109 CYS A O 1
ATOM 849 N N . SER A 1 110 ? 17.219 -11.125 -6.441 1 96.12 110 SER A N 1
ATOM 850 C CA . SER A 1 110 ? 17.828 -10.328 -7.508 1 96.12 110 SER A CA 1
ATOM 851 C C . SER A 1 110 ? 18.312 -11.211 -8.656 1 96.12 110 SER A C 1
ATOM 853 O O . SER A 1 110 ? 18.562 -10.719 -9.75 1 96.12 110 SER A O 1
ATOM 855 N N . ARG A 1 111 ? 18.438 -12.516 -8.461 1 96.06 111 ARG A N 1
ATOM 856 C CA . ARG A 1 111 ? 18.906 -13.453 -9.469 1 96.06 111 ARG A CA 1
ATOM 857 C C . ARG A 1 111 ? 17.969 -14.641 -9.609 1 96.06 111 ARG A C 1
ATOM 859 O O . ARG A 1 111 ? 18.406 -15.781 -9.758 1 96.06 111 ARG A O 1
ATOM 866 N N . LEU A 1 112 ? 16.703 -14.398 -9.445 1 96.5 112 LEU A N 1
ATOM 867 C CA . LEU A 1 112 ? 15.703 -15.453 -9.438 1 96.5 112 LEU A CA 1
ATOM 868 C C . LEU A 1 112 ? 15.602 -16.109 -10.805 1 96.5 112 LEU A C 1
ATOM 870 O O . LEU A 1 112 ? 15.477 -15.422 -11.82 1 96.5 112 LEU A O 1
ATOM 874 N N . LYS A 1 113 ? 15.766 -17.406 -10.875 1 95.06 113 LYS A N 1
ATOM 875 C CA . LYS A 1 113 ? 15.336 -18.203 -12.016 1 95.06 113 LYS A CA 1
ATOM 876 C C . LYS A 1 113 ? 13.977 -18.844 -11.758 1 95.06 113 LYS A C 1
ATOM 878 O O . LYS A 1 113 ? 13.734 -19.406 -10.688 1 95.06 113 LYS A O 1
ATOM 883 N N . TYR A 1 114 ? 13.117 -18.719 -12.695 1 94.5 114 TYR A N 1
ATOM 884 C CA . TYR A 1 114 ? 11.773 -19.266 -12.539 1 94.5 114 TYR A CA 1
ATOM 885 C C . TYR A 1 114 ? 11.453 -20.25 -13.664 1 94.5 114 TYR A C 1
ATOM 887 O O . TYR A 1 114 ? 11.383 -19.859 -14.828 1 94.5 114 TYR A O 1
ATOM 895 N N . TYR A 1 115 ? 11.227 -21.469 -13.32 1 93.19 115 TYR A N 1
ATOM 896 C CA . TYR A 1 115 ? 11 -22.531 -14.305 1 93.19 115 TYR A CA 1
ATOM 897 C C . TYR A 1 115 ? 9.727 -22.266 -15.102 1 93.19 115 TYR A C 1
ATOM 899 O O . TYR A 1 115 ? 8.711 -21.859 -14.539 1 93.19 115 TYR A O 1
ATOM 907 N N . GLY A 1 116 ? 9.875 -22.484 -16.359 1 92.44 116 GLY A N 1
ATOM 908 C CA . GLY A 1 116 ? 8.75 -22.281 -17.266 1 92.44 116 GLY A CA 1
ATOM 909 C C . GLY A 1 116 ? 8.625 -20.844 -17.719 1 92.44 116 GLY A C 1
ATOM 910 O O . GLY A 1 116 ? 7.723 -20.516 -18.5 1 92.44 116 GLY A O 1
ATOM 911 N N . MET A 1 117 ? 9.477 -20.031 -17.188 1 90 117 MET A N 1
ATOM 912 C CA . MET A 1 117 ? 9.516 -18.641 -17.641 1 90 117 MET A CA 1
ATOM 913 C C . MET A 1 117 ? 10.805 -18.344 -18.391 1 90 117 MET A C 1
ATOM 915 O O . MET A 1 117 ? 11.883 -18.781 -17.969 1 90 117 MET A O 1
ATOM 919 N N . ASP A 1 118 ? 10.727 -17.656 -19.516 1 86.56 118 ASP A N 1
ATOM 920 C CA . ASP A 1 118 ? 11.883 -17.359 -20.359 1 86.56 118 ASP A CA 1
ATOM 921 C C . ASP A 1 118 ? 12.984 -16.672 -19.547 1 86.56 118 ASP A C 1
ATOM 923 O O . ASP A 1 118 ? 12.734 -15.695 -18.844 1 86.56 118 ASP A O 1
ATOM 927 N N . PRO A 1 119 ? 14.102 -17.266 -19.531 1 88.25 119 PRO A N 1
ATOM 928 C CA . PRO A 1 119 ? 14.68 -18.266 -20.422 1 88.25 119 PRO A CA 1
ATOM 929 C C . PRO A 1 119 ? 14.812 -19.641 -19.75 1 88.25 119 PRO A C 1
ATOM 931 O O . PRO A 1 119 ? 15.523 -20.516 -20.25 1 88.25 119 PRO A O 1
ATOM 934 N N . THR A 1 120 ? 14.203 -19.797 -18.703 1 92.62 120 THR A N 1
ATOM 935 C CA . THR A 1 120 ? 14.391 -21.016 -17.922 1 92.62 120 THR A CA 1
ATOM 936 C C . THR A 1 120 ? 13.344 -22.062 -18.281 1 92.62 120 THR A C 1
ATOM 938 O O . THR A 1 120 ? 12.141 -21.812 -18.188 1 92.62 120 THR A O 1
ATOM 941 N N . ASP A 1 121 ? 13.789 -23.281 -18.625 1 95 121 ASP A N 1
ATOM 942 C CA . ASP A 1 121 ? 12.875 -24.359 -19.016 1 95 121 ASP A CA 1
ATOM 943 C C . ASP A 1 121 ? 11.984 -24.766 -17.844 1 95 121 ASP A C 1
ATOM 945 O O . ASP A 1 121 ? 12.406 -24.734 -16.688 1 95 121 ASP A O 1
ATOM 949 N N . GLY A 1 122 ? 10.75 -25.219 -18.266 1 96.56 122 GLY A N 1
ATOM 950 C CA . GLY A 1 122 ? 9.758 -25.547 -17.25 1 96.56 122 GLY A CA 1
ATOM 951 C C . GLY A 1 122 ? 9.586 -27.031 -17.047 1 96.56 122 GLY A C 1
ATOM 952 O O . GLY A 1 122 ? 10.508 -27.812 -17.297 1 96.56 122 GLY A O 1
ATOM 953 N N . THR A 1 123 ? 8.461 -27.359 -16.469 1 97.44 123 THR A N 1
ATOM 954 C CA . THR A 1 123 ? 8.266 -28.703 -15.938 1 97.44 123 THR A CA 1
ATOM 955 C C . THR A 1 123 ? 7.238 -29.469 -16.766 1 97.44 123 THR A C 1
ATOM 957 O O . THR A 1 123 ? 6.805 -30.562 -16.375 1 97.44 123 THR A O 1
ATOM 960 N N . LEU A 1 124 ? 6.777 -28.938 -17.859 1 97.88 124 LEU A N 1
ATOM 961 C CA . LEU A 1 124 ? 5.961 -29.719 -18.781 1 97.88 124 LEU A CA 1
ATOM 962 C C . LEU A 1 124 ? 6.816 -30.719 -19.547 1 97.88 124 LEU A C 1
ATOM 964 O O . LEU A 1 124 ? 6.965 -30.609 -20.766 1 97.88 124 LEU A O 1
ATOM 968 N N . SER A 1 125 ? 7.344 -31.625 -18.891 1 98 125 SER A N 1
ATOM 969 C CA . SER A 1 125 ? 8.219 -32.719 -19.312 1 98 125 SER A CA 1
ATOM 970 C C . SER A 1 125 ? 8.031 -33.938 -18.438 1 98 125 SER A C 1
ATOM 972 O O . SER A 1 125 ? 7.492 -33.844 -17.328 1 98 125 SER A O 1
ATOM 974 N N . GLN A 1 126 ? 8.453 -35.031 -18.922 1 98.44 126 GLN A N 1
ATOM 975 C CA . GLN A 1 126 ? 8.297 -36.281 -18.156 1 98.44 126 GLN A CA 1
ATOM 976 C C . GLN A 1 126 ? 9.242 -36.312 -16.953 1 98.44 126 GLN A C 1
ATOM 978 O O . GLN A 1 126 ? 8.914 -36.875 -15.914 1 98.44 126 GLN A O 1
ATOM 983 N N . TYR A 1 127 ? 10.398 -35.688 -17.125 1 98.12 127 TYR A N 1
ATOM 984 C CA . TYR A 1 127 ? 11.398 -35.688 -16.062 1 98.12 127 TYR A CA 1
ATOM 985 C C . TYR A 1 127 ? 11.984 -34.281 -15.891 1 98.12 127 TYR A C 1
ATOM 987 O O . TYR A 1 127 ? 12.133 -33.562 -16.859 1 98.12 127 TYR A O 1
ATOM 995 N N . PHE A 1 128 ? 12.344 -34 -14.648 1 97.88 128 PHE A N 1
ATOM 996 C CA . PHE A 1 128 ? 12.883 -32.688 -14.336 1 97.88 128 PHE A CA 1
ATOM 997 C C . PHE A 1 128 ? 13.875 -32.75 -13.18 1 97.88 128 PHE A C 1
ATOM 999 O O . PHE A 1 128 ? 13.586 -33.344 -12.141 1 97.88 128 PHE A O 1
ATOM 1006 N N . THR A 1 129 ? 15.031 -32.188 -13.414 1 97.5 129 THR A N 1
ATOM 1007 C CA . THR A 1 129 ? 16.062 -32.156 -12.383 1 97.5 129 THR A CA 1
ATOM 1008 C C . THR A 1 129 ? 16.062 -30.797 -11.68 1 97.5 129 THR A C 1
ATOM 1010 O O . THR A 1 129 ? 16.047 -29.766 -12.344 1 97.5 129 THR A O 1
ATOM 1013 N N . CYS A 1 130 ? 16.094 -30.812 -10.367 1 97.69 130 CYS A N 1
ATOM 1014 C CA . CYS A 1 130 ? 16.125 -29.578 -9.594 1 97.69 130 CYS A CA 1
ATOM 1015 C C . CYS A 1 130 ? 16.812 -29.781 -8.25 1 97.69 130 CYS A C 1
ATOM 1017 O O . CYS A 1 130 ? 17.188 -30.906 -7.914 1 97.69 130 CYS A O 1
ATOM 1019 N N . ARG A 1 131 ? 17.062 -28.688 -7.531 1 97 131 ARG A N 1
ATOM 1020 C CA . ARG A 1 131 ? 17.594 -28.797 -6.172 1 97 131 ARG A CA 1
ATOM 1021 C C . ARG A 1 131 ? 16.625 -29.547 -5.27 1 97 131 ARG A C 1
ATOM 1023 O O . ARG A 1 131 ? 15.406 -29.359 -5.359 1 97 131 ARG A O 1
ATOM 1030 N N . ALA A 1 132 ? 17.172 -30.375 -4.406 1 98.25 132 ALA A N 1
ATOM 1031 C CA . ALA A 1 132 ? 16.312 -31.109 -3.471 1 98.25 132 ALA A CA 1
ATOM 1032 C C . ALA A 1 132 ? 15.438 -30.156 -2.662 1 98.25 132 ALA A C 1
ATOM 1034 O O . ALA A 1 132 ? 14.281 -30.453 -2.371 1 98.25 132 ALA A O 1
ATOM 1035 N N . SER A 1 133 ? 15.953 -28.969 -2.354 1 96.38 133 SER A N 1
ATOM 1036 C CA . SER A 1 133 ? 15.266 -27.984 -1.522 1 96.38 133 SER A CA 1
ATOM 1037 C C . SER A 1 133 ? 14.07 -27.375 -2.258 1 96.38 133 SER A C 1
ATOM 1039 O O . SER A 1 133 ? 13.219 -26.734 -1.644 1 96.38 133 SER A O 1
ATOM 1041 N N . ASN A 1 134 ? 13.953 -27.609 -3.545 1 97.38 134 ASN A N 1
ATOM 1042 C CA . ASN A 1 134 ? 12.82 -27.109 -4.324 1 97.38 134 ASN A CA 1
ATOM 1043 C C . ASN A 1 134 ? 11.695 -28.141 -4.398 1 97.38 134 ASN A C 1
ATOM 1045 O O . ASN A 1 134 ? 10.656 -27.891 -5.012 1 97.38 134 ASN A O 1
ATOM 1049 N N . THR A 1 135 ? 11.922 -29.281 -3.793 1 98.5 135 THR A N 1
ATOM 1050 C CA . THR A 1 135 ? 10.875 -30.297 -3.717 1 98.5 135 THR A CA 1
ATOM 1051 C C . THR A 1 135 ? 10.242 -30.312 -2.33 1 98.5 135 THR A C 1
ATOM 1053 O O . THR A 1 135 ? 10.945 -30.281 -1.318 1 98.5 135 THR A O 1
ATOM 1056 N N . VAL A 1 136 ? 8.93 -30.266 -2.307 1 98.56 136 VAL A N 1
ATOM 1057 C CA . VAL A 1 136 ? 8.203 -30.25 -1.041 1 98.56 136 VAL A CA 1
ATOM 1058 C C . VAL A 1 136 ? 7.367 -31.531 -0.92 1 98.56 136 VAL A C 1
ATOM 1060 O O . VAL A 1 136 ? 6.508 -31.797 -1.763 1 98.56 136 VAL A O 1
ATOM 1063 N N . PRO A 1 137 ? 7.621 -32.281 0.087 1 98.5 137 PRO A N 1
ATOM 1064 C CA . PRO A 1 137 ? 6.91 -33.531 0.241 1 98.5 137 PRO A CA 1
ATOM 1065 C C . PRO A 1 137 ? 5.395 -33.375 0.284 1 98.5 137 PRO A C 1
ATOM 1067 O O . PRO A 1 137 ? 4.895 -32.406 0.883 1 98.5 137 PRO A O 1
ATOM 1070 N N . ILE A 1 138 ? 4.734 -34.25 -0.368 1 97.75 138 ILE A N 1
ATOM 1071 C CA . ILE A 1 138 ? 3.275 -34.312 -0.405 1 97.75 138 ILE A CA 1
ATOM 1072 C C . ILE A 1 138 ? 2.795 -35.625 0.188 1 97.75 138 ILE A C 1
ATOM 1074 O O . ILE A 1 138 ? 3.385 -36.688 -0.066 1 97.75 138 ILE A O 1
ATOM 1078 N N . PRO A 1 139 ? 1.718 -35.594 0.967 1 96.94 139 PRO A N 1
ATOM 1079 C CA . PRO A 1 139 ? 1.145 -36.844 1.428 1 96.94 139 PRO A CA 1
ATOM 1080 C C . PRO A 1 139 ? 0.648 -37.719 0.279 1 96.94 139 PRO A C 1
ATOM 1082 O O . PRO A 1 139 ? 0.182 -37.219 -0.739 1 96.94 139 PRO A O 1
ATOM 1085 N N . GLU A 1 140 ? 0.617 -38.969 0.533 1 94.06 140 GLU A N 1
ATOM 1086 C CA . GLU A 1 140 ? 0.26 -39.938 -0.5 1 94.06 140 GLU A CA 1
ATOM 1087 C C . GLU A 1 140 ? -1.233 -39.906 -0.811 1 94.06 140 GLU A C 1
ATOM 1089 O O . GLU A 1 140 ? -1.668 -40.344 -1.87 1 94.06 140 GLU A O 1
ATOM 1094 N N . ASP A 1 141 ? -1.951 -39.281 0.051 1 93.69 141 ASP A N 1
ATOM 1095 C CA . ASP A 1 141 ? -3.398 -39.312 -0.133 1 93.69 141 ASP A CA 1
ATOM 1096 C C . ASP A 1 141 ? -3.867 -38.125 -0.98 1 93.69 141 ASP A C 1
ATOM 1098 O O . ASP A 1 141 ? -5.051 -38.031 -1.315 1 93.69 141 ASP A O 1
ATOM 1102 N N . VAL A 1 142 ? -2.994 -37.281 -1.373 1 95.38 142 VAL A N 1
ATOM 1103 C CA . VAL A 1 142 ? -3.326 -36.219 -2.295 1 95.38 142 VAL A CA 1
ATOM 1104 C C . VAL A 1 142 ? -3.342 -36.75 -3.727 1 95.38 142 VAL A C 1
ATOM 1106 O O . VAL A 1 142 ? -2.381 -37.375 -4.172 1 95.38 142 VAL A O 1
ATOM 1109 N N . SER A 1 143 ? -4.484 -36.531 -4.43 1 96.38 143 SER A N 1
ATOM 1110 C CA . SER A 1 143 ? -4.559 -37 -5.812 1 96.38 143 SER A CA 1
ATOM 1111 C C . SER A 1 143 ? -3.562 -36.25 -6.695 1 96.38 143 SER A C 1
ATOM 1113 O O . SER A 1 143 ? -3.197 -35.125 -6.402 1 96.38 143 SER A O 1
ATOM 1115 N N . TRP A 1 144 ? -3.102 -36.844 -7.75 1 97.12 144 TRP A N 1
ATOM 1116 C CA . TRP A 1 144 ? -2.152 -36.219 -8.656 1 97.12 144 TRP A CA 1
ATOM 1117 C C . TRP A 1 144 ? -2.771 -34.969 -9.32 1 97.12 144 TRP A C 1
ATOM 1119 O O . TRP A 1 144 ? -2.076 -34 -9.594 1 97.12 144 TRP A O 1
ATOM 1129 N N . GLU A 1 145 ? -4.066 -35 -9.586 1 96.44 145 GLU A N 1
ATOM 1130 C CA . GLU A 1 145 ? -4.746 -33.844 -10.117 1 96.44 145 GLU A CA 1
ATOM 1131 C C . GLU A 1 145 ? -4.633 -32.656 -9.156 1 96.44 145 GLU A C 1
ATOM 1133 O O . GLU A 1 145 ? -4.266 -31.547 -9.57 1 96.44 145 GLU A O 1
ATOM 1138 N N . GLU A 1 146 ? -4.906 -32.906 -7.879 1 96.5 146 GLU A N 1
ATOM 1139 C CA . GLU A 1 146 ? -4.789 -31.875 -6.863 1 96.5 146 GLU A CA 1
ATOM 1140 C C . GLU A 1 146 ? -3.338 -31.438 -6.68 1 96.5 146 GLU A C 1
ATOM 1142 O O . GLU A 1 146 ? -3.057 -30.25 -6.484 1 96.5 146 GLU A O 1
ATOM 1147 N N . ALA A 1 147 ? -2.436 -32.406 -6.789 1 96.88 147 ALA A N 1
ATOM 1148 C CA . ALA A 1 147 ? -1.015 -32.156 -6.582 1 96.88 147 ALA A CA 1
ATOM 1149 C C . ALA A 1 147 ? -0.496 -31.141 -7.602 1 96.88 147 ALA A C 1
ATOM 1151 O O . ALA A 1 147 ? 0.336 -30.281 -7.27 1 96.88 147 ALA A O 1
ATOM 1152 N N . GLY A 1 148 ? -1.013 -31.219 -8.82 1 94.69 148 GLY A N 1
ATOM 1153 C CA . GLY A 1 148 ? -0.635 -30.281 -9.859 1 94.69 148 GLY A CA 1
ATOM 1154 C C . GLY A 1 148 ? -1.133 -28.875 -9.609 1 94.69 148 GLY A C 1
ATOM 1155 O O . GLY A 1 148 ? -0.697 -27.922 -10.266 1 94.69 148 GLY A O 1
ATOM 1156 N N . SER A 1 149 ? -1.998 -28.688 -8.641 1 95.19 149 SER A N 1
ATOM 1157 C CA . SER A 1 149 ? -2.6 -27.391 -8.375 1 95.19 149 SER A CA 1
ATOM 1158 C C . SER A 1 149 ? -2.139 -26.828 -7.035 1 95.19 149 SER A C 1
ATOM 1160 O O . SER A 1 149 ? -2.711 -25.859 -6.531 1 95.19 149 SER A O 1
ATOM 1162 N N . ILE A 1 150 ? -1.088 -27.391 -6.488 1 97.62 150 ILE A N 1
ATOM 1163 C CA . ILE A 1 150 ? -0.586 -26.953 -5.188 1 97.62 150 ILE A CA 1
ATOM 1164 C C . ILE A 1 150 ? 0.086 -25.594 -5.332 1 97.62 150 ILE A C 1
ATOM 1166 O O . ILE A 1 150 ? -0.034 -24.734 -4.449 1 97.62 150 ILE A O 1
ATOM 1170 N N . GLN A 1 151 ? 0.754 -25.375 -6.414 1 97.56 151 GLN A N 1
ATOM 1171 C CA . GLN A 1 151 ? 1.479 -24.125 -6.602 1 97.56 151 GLN A CA 1
ATOM 1172 C C . GLN A 1 151 ? 0.531 -22.938 -6.559 1 97.56 151 GLN A C 1
ATOM 1174 O O . GLN A 1 151 ? 0.779 -21.969 -5.836 1 97.56 151 GLN A O 1
ATOM 1179 N N . PRO A 1 152 ? -0.586 -22.922 -7.242 1 96.56 152 PRO A N 1
ATOM 1180 C CA . PRO A 1 152 ? -1.52 -21.797 -7.141 1 96.56 152 PRO A CA 1
ATOM 1181 C C . PRO A 1 152 ? -2.096 -21.641 -5.734 1 96.56 152 PRO A C 1
ATOM 1183 O O . PRO A 1 152 ? -2.389 -20.516 -5.309 1 96.56 152 PRO A O 1
ATOM 1186 N N . LEU A 1 153 ? -2.289 -22.75 -5.055 1 98.25 153 LEU A N 1
ATOM 1187 C CA . LEU A 1 153 ? -2.732 -22.656 -3.668 1 98.25 153 LEU A CA 1
ATOM 1188 C C . LEU A 1 153 ? -1.668 -22 -2.801 1 98.25 153 LEU A C 1
ATOM 1190 O O . LEU A 1 153 ? -1.993 -21.219 -1.893 1 98.25 153 LEU A O 1
ATOM 1194 N N . ALA A 1 154 ? -0.406 -22.344 -3.1 1 98.5 154 ALA A N 1
ATOM 1195 C CA . ALA A 1 154 ? 0.693 -21.688 -2.387 1 98.5 154 ALA A CA 1
ATOM 1196 C C . ALA A 1 154 ? 0.709 -20.188 -2.65 1 98.5 154 ALA A C 1
ATOM 1198 O O . ALA A 1 154 ? 0.994 -19.391 -1.75 1 98.5 154 ALA A O 1
ATOM 1199 N N . ILE A 1 155 ? 0.405 -19.797 -3.846 1 97.75 155 ILE A N 1
ATOM 1200 C CA . ILE A 1 155 ? 0.293 -18.391 -4.184 1 97.75 155 ILE A CA 1
ATOM 1201 C C . ILE A 1 155 ? -0.83 -17.75 -3.371 1 97.75 155 ILE A C 1
ATOM 1203 O O . ILE A 1 155 ? -0.673 -16.641 -2.846 1 97.75 155 ILE A O 1
ATOM 1207 N N . ALA A 1 156 ? -1.95 -18.406 -3.26 1 98.56 156 ALA A N 1
ATOM 1208 C CA . ALA A 1 156 ? -3.078 -17.922 -2.473 1 98.56 156 ALA A CA 1
ATOM 1209 C C . ALA A 1 156 ? -2.688 -17.734 -1.008 1 98.56 156 ALA A C 1
ATOM 1211 O O . ALA A 1 156 ? -3.111 -16.781 -0.358 1 98.56 156 ALA A O 1
ATOM 1212 N N . VAL A 1 157 ? -1.886 -18.672 -0.516 1 98.75 157 VAL A N 1
ATOM 1213 C CA . VAL A 1 157 ? -1.388 -18.562 0.851 1 98.75 157 VAL A CA 1
ATOM 1214 C C . VAL A 1 157 ? -0.548 -17.297 0.993 1 98.75 157 VAL A C 1
ATOM 1216 O O . VAL A 1 157 ? -0.684 -16.562 1.974 1 98.75 157 VAL A O 1
ATOM 1219 N N . GLN A 1 158 ? 0.293 -17.078 0.024 1 98.56 158 GLN A N 1
ATOM 1220 C CA . GLN A 1 158 ? 1.103 -15.867 0.048 1 98.56 158 GLN A CA 1
ATOM 1221 C C . GLN A 1 158 ? 0.223 -14.617 0.055 1 98.56 158 GLN A C 1
ATOM 1223 O O . GLN A 1 158 ? 0.496 -13.664 0.785 1 98.56 158 GLN A O 1
ATOM 1228 N N . VAL A 1 159 ? -0.815 -14.594 -0.753 1 98.56 159 VAL A N 1
ATOM 1229 C CA . VAL A 1 159 ? -1.745 -13.469 -0.807 1 98.56 159 VAL A CA 1
ATOM 1230 C C . VAL A 1 159 ? -2.387 -13.266 0.563 1 98.56 159 VAL A C 1
ATOM 1232 O O . VAL A 1 159 ? -2.492 -12.133 1.042 1 98.56 159 VAL A O 1
ATOM 1235 N N . ALA A 1 160 ? -2.803 -14.328 1.191 1 98.62 160 ALA A N 1
ATOM 1236 C CA . ALA A 1 160 ? -3.416 -14.258 2.516 1 98.62 160 ALA A CA 1
ATOM 1237 C C . ALA A 1 160 ? -2.441 -13.695 3.545 1 98.62 160 ALA A C 1
ATOM 1239 O O . ALA A 1 160 ? -2.824 -12.898 4.402 1 98.62 160 ALA A O 1
ATOM 1240 N N . ARG A 1 161 ? -1.189 -14.172 3.436 1 97.81 161 ARG A N 1
ATOM 1241 C CA . ARG A 1 161 ? -0.164 -13.664 4.34 1 97.81 161 ARG A CA 1
ATOM 1242 C C . ARG A 1 161 ? 0.038 -12.164 4.148 1 97.81 161 ARG A C 1
ATOM 1244 O O . ARG A 1 161 ? 0.055 -11.406 5.117 1 97.81 161 ARG A O 1
ATOM 1251 N N . ARG A 1 162 ? 0.153 -11.766 2.893 1 97.94 162 ARG A N 1
ATOM 1252 C CA . ARG A 1 162 ? 0.359 -10.359 2.566 1 97.94 162 ARG A CA 1
ATOM 1253 C C . ARG A 1 162 ? -0.813 -9.508 3.045 1 97.94 162 ARG A C 1
ATOM 1255 O O . ARG A 1 162 ? -0.629 -8.352 3.443 1 97.94 162 ARG A O 1
ATOM 1262 N N . ALA A 1 163 ? -2.018 -10.07 3.045 1 98.31 163 ALA A N 1
ATOM 1263 C CA . ALA A 1 163 ? -3.24 -9.375 3.438 1 98.31 163 ALA A CA 1
ATOM 1264 C C . ALA A 1 163 ? -3.471 -9.477 4.941 1 98.31 163 ALA A C 1
ATOM 1266 O O . ALA A 1 163 ? -4.367 -8.828 5.484 1 98.31 163 ALA A O 1
ATOM 1267 N N . SER A 1 164 ? -2.727 -10.312 5.633 1 98.19 164 SER A N 1
ATOM 1268 C CA . SER A 1 164 ? -2.969 -10.633 7.035 1 98.19 164 SER A CA 1
ATOM 1269 C C . SER A 1 164 ? -4.414 -11.062 7.262 1 98.19 164 SER A C 1
ATOM 1271 O O . SER A 1 164 ? -5.09 -10.547 8.156 1 98.19 164 SER A O 1
ATOM 1273 N N . LEU A 1 165 ? -4.891 -11.938 6.449 1 98.44 165 LEU A N 1
ATOM 1274 C CA . LEU A 1 165 ? -6.277 -12.391 6.559 1 98.44 165 LEU A CA 1
ATOM 1275 C C . LEU A 1 165 ? -6.531 -13.031 7.918 1 98.44 165 LEU A C 1
ATOM 1277 O O . LEU A 1 165 ? -5.688 -13.781 8.422 1 98.44 165 LEU A O 1
ATOM 1281 N N . ASN A 1 166 ? -7.668 -12.734 8.508 1 97.38 166 ASN A N 1
ATOM 1282 C CA . ASN A 1 166 ? -8.062 -13.273 9.805 1 97.38 166 ASN A CA 1
ATOM 1283 C C . ASN A 1 166 ? -9.578 -13.32 9.953 1 97.38 166 ASN A C 1
ATOM 1285 O O . ASN A 1 166 ? -10.305 -12.766 9.133 1 97.38 166 ASN A O 1
ATOM 1289 N N . PRO A 1 167 ? -10.117 -13.93 10.992 1 97.19 167 PRO A N 1
ATOM 1290 C CA . PRO A 1 167 ? -11.547 -14.227 11.102 1 97.19 167 PRO A CA 1
ATOM 1291 C C . PRO A 1 167 ? -12.391 -12.977 11.375 1 97.19 167 PRO A C 1
ATOM 1293 O O . PRO A 1 167 ? -13.617 -13.031 11.289 1 97.19 167 PRO A O 1
ATOM 1296 N N . SER A 1 168 ? -11.852 -11.844 11.641 1 95.44 168 SER A N 1
ATOM 1297 C CA . SER A 1 168 ? -12.617 -10.648 11.984 1 95.44 168 SER A CA 1
ATOM 1298 C C . SER A 1 168 ? -12.875 -9.789 10.75 1 95.44 168 SER A C 1
ATOM 1300 O O . SER A 1 168 ? -13.555 -8.758 10.828 1 95.44 168 SER A O 1
ATOM 1302 N N . GLN A 1 169 ? -12.477 -10.258 9.594 1 97.81 169 GLN A N 1
ATOM 1303 C CA . GLN A 1 169 ? -12.414 -9.375 8.438 1 97.81 169 GLN A CA 1
ATOM 1304 C C . GLN A 1 169 ? -13.523 -9.695 7.438 1 97.81 169 GLN A C 1
ATOM 1306 O O . GLN A 1 169 ? -13.992 -10.828 7.367 1 97.81 169 GLN A O 1
ATOM 1311 N N . SER A 1 170 ? -13.984 -8.656 6.723 1 98.62 170 SER A N 1
ATOM 1312 C CA . SER A 1 170 ? -14.703 -8.797 5.465 1 98.62 170 SER A CA 1
ATOM 1313 C C . SER A 1 170 ? -13.766 -8.672 4.27 1 98.62 170 SER A C 1
ATOM 1315 O O . SER A 1 170 ? -12.812 -7.887 4.305 1 98.62 170 SER A O 1
ATOM 1317 N N . LEU A 1 171 ? -14.062 -9.5 3.225 1 98.88 171 LEU A N 1
ATOM 1318 C CA . LEU A 1 171 ? -13.117 -9.633 2.121 1 98.88 171 LEU A CA 1
ATOM 1319 C C . LEU A 1 171 ? -13.828 -9.547 0.777 1 98.88 171 LEU A C 1
ATOM 1321 O O . LEU A 1 171 ? -14.812 -10.258 0.549 1 98.88 171 LEU A O 1
ATOM 1325 N N . ALA A 1 172 ? -13.367 -8.609 -0.067 1 98.88 172 ALA A N 1
ATOM 1326 C CA . ALA A 1 172 ? -13.766 -8.562 -1.471 1 98.88 172 ALA A CA 1
ATOM 1327 C C . ALA A 1 172 ? -12.695 -9.18 -2.367 1 98.88 172 ALA A C 1
ATOM 1329 O O . ALA A 1 172 ? -11.516 -8.852 -2.248 1 98.88 172 ALA A O 1
ATOM 1330 N N . ILE A 1 173 ? -13.07 -10.102 -3.221 1 98.81 173 ILE A N 1
ATOM 1331 C CA . ILE A 1 173 ? -12.156 -10.68 -4.199 1 98.81 173 ILE A CA 1
ATOM 1332 C C . ILE A 1 173 ? -12.672 -10.406 -5.609 1 98.81 173 ILE A C 1
ATOM 1334 O O . ILE A 1 173 ? -13.797 -10.773 -5.949 1 98.81 173 ILE A O 1
ATOM 1338 N N . PHE A 1 174 ? -11.844 -9.766 -6.387 1 97.75 174 PHE A N 1
ATOM 1339 C CA . PHE A 1 174 ? -12.188 -9.5 -7.781 1 97.75 174 PHE A CA 1
ATOM 1340 C C . PHE A 1 174 ? -11.57 -10.555 -8.695 1 97.75 174 PHE A C 1
ATOM 1342 O O . PHE A 1 174 ? -10.352 -10.656 -8.797 1 97.75 174 PHE A O 1
ATOM 1349 N N . GLY A 1 175 ? -12.422 -11.289 -9.43 1 96.44 175 GLY A N 1
ATOM 1350 C CA . GLY A 1 175 ? -12.008 -12.391 -10.273 1 96.44 175 GLY A CA 1
ATOM 1351 C C . GLY A 1 175 ? -12.32 -13.75 -9.68 1 96.44 175 GLY A C 1
ATOM 1352 O O . GLY A 1 175 ? -11.789 -14.117 -8.633 1 96.44 175 GLY A O 1
ATOM 1353 N N . CYS A 1 176 ? -13.188 -14.453 -10.367 1 96.69 176 CYS A N 1
ATOM 1354 C CA . CYS A 1 176 ? -13.547 -15.812 -9.961 1 96.69 176 CYS A CA 1
ATOM 1355 C C . CYS A 1 176 ? -12.852 -16.844 -10.844 1 96.69 176 CYS A C 1
ATOM 1357 O O . CYS A 1 176 ? -13.492 -17.75 -11.367 1 96.69 176 CYS A O 1
ATOM 1359 N N . GLY A 1 177 ? -11.586 -16.609 -10.992 1 93.81 177 GLY A N 1
ATOM 1360 C CA . GLY A 1 177 ? -10.781 -17.469 -11.836 1 93.81 177 GLY A CA 1
ATOM 1361 C C . GLY A 1 177 ? -9.742 -18.266 -11.062 1 93.81 177 GLY A C 1
ATOM 1362 O O . GLY A 1 177 ? -9.914 -18.516 -9.867 1 93.81 177 GLY A O 1
ATOM 1363 N N . PRO A 1 178 ? -8.742 -18.703 -11.797 1 93.12 178 PRO A N 1
ATOM 1364 C CA . PRO A 1 178 ? -7.754 -19.625 -11.227 1 93.12 178 PRO A CA 1
ATOM 1365 C C . PRO A 1 178 ? -6.949 -19 -10.094 1 93.12 178 PRO A C 1
ATOM 1367 O O . PRO A 1 178 ? -6.324 -19.719 -9.305 1 93.12 178 PRO A O 1
ATOM 1370 N N . LEU A 1 179 ? -6.93 -17.734 -10.008 1 94.19 179 LEU A N 1
ATOM 1371 C CA . LEU A 1 179 ? -6.254 -17.078 -8.891 1 94.19 179 LEU A CA 1
ATOM 1372 C C . LEU A 1 179 ? -7.238 -16.766 -7.773 1 94.19 179 LEU A C 1
ATOM 1374 O O . LEU A 1 179 ? -6.977 -17.062 -6.605 1 94.19 179 LEU A O 1
ATOM 1378 N N . GLY A 1 180 ? -8.359 -16.234 -8.125 1 97.5 180 GLY A N 1
ATOM 1379 C CA . GLY A 1 180 ? -9.336 -15.797 -7.145 1 97.5 180 GLY A CA 1
ATOM 1380 C C . GLY A 1 180 ? -9.93 -16.938 -6.34 1 97.5 180 GLY A C 1
ATOM 1381 O O . GLY A 1 180 ? -10.125 -16.812 -5.129 1 97.5 180 GLY A O 1
ATOM 1382 N N . LEU A 1 181 ? -10.219 -18.016 -6.965 1 98.25 181 LEU A N 1
ATOM 1383 C CA . LEU A 1 181 ? -10.922 -19.125 -6.305 1 98.25 181 LEU A CA 1
ATOM 1384 C C . LEU A 1 181 ? -10.016 -19.797 -5.281 1 98.25 181 LEU A C 1
ATOM 1386 O O . LEU A 1 181 ? -10.453 -20.125 -4.176 1 98.25 181 LEU A O 1
ATOM 1390 N N . PRO A 1 182 ? -8.75 -20 -5.602 1 98.31 182 PRO A N 1
ATOM 1391 C CA . PRO A 1 182 ? -7.863 -20.484 -4.539 1 98.31 182 PRO A CA 1
ATOM 1392 C C . PRO A 1 182 ? -7.754 -19.516 -3.371 1 98.31 182 PRO A C 1
ATOM 1394 O O . PRO A 1 182 ? -7.656 -19.938 -2.217 1 98.31 182 PRO A O 1
ATOM 1397 N N . ILE A 1 183 ? -7.777 -18.25 -3.617 1 98.62 183 ILE A N 1
ATOM 1398 C CA . ILE A 1 183 ? -7.742 -17.25 -2.553 1 98.62 183 ILE A CA 1
ATOM 1399 C C . ILE A 1 183 ? -9 -17.359 -1.694 1 98.62 183 ILE A C 1
ATOM 1401 O O . ILE A 1 183 ? -8.93 -17.297 -0.465 1 98.62 183 ILE A O 1
ATOM 1405 N N . LEU A 1 184 ? -10.125 -17.562 -2.352 1 98.75 184 LEU A N 1
ATOM 1406 C CA . LEU A 1 184 ? -11.375 -17.828 -1.637 1 98.75 184 LEU A CA 1
ATOM 1407 C C . LEU A 1 184 ? -11.227 -19.031 -0.713 1 98.75 184 LEU A C 1
ATOM 1409 O O . LEU A 1 184 ? -11.609 -18.969 0.456 1 98.75 184 LEU A O 1
ATOM 1413 N N . ALA A 1 185 ? -10.656 -20.094 -1.239 1 98.62 185 ALA A N 1
ATOM 1414 C CA . ALA A 1 185 ? -10.508 -21.312 -0.47 1 98.62 185 ALA A CA 1
ATOM 1415 C C . ALA A 1 185 ? -9.664 -21.078 0.781 1 98.62 185 ALA A C 1
ATOM 1417 O O . ALA A 1 185 ? -10.031 -21.516 1.875 1 98.62 185 ALA A O 1
ATOM 1418 N N . VAL A 1 186 ? -8.555 -20.406 0.608 1 98.75 186 VAL A N 1
ATOM 1419 C CA . VAL A 1 186 ? -7.66 -20.125 1.729 1 98.75 186 VAL A CA 1
ATOM 1420 C C . VAL A 1 186 ? -8.359 -19.203 2.729 1 98.75 186 VAL A C 1
ATOM 1422 O O . VAL A 1 186 ? -8.273 -19.406 3.939 1 98.75 186 VAL A O 1
ATOM 1425 N N . ALA A 1 187 ? -9.039 -18.172 2.234 1 98.81 187 ALA A N 1
ATOM 1426 C CA . ALA A 1 187 ? -9.758 -17.234 3.1 1 98.81 187 ALA A CA 1
ATOM 1427 C C . ALA A 1 187 ? -10.789 -17.969 3.953 1 98.81 187 ALA A C 1
ATOM 1429 O O . ALA A 1 187 ? -10.922 -17.703 5.148 1 98.81 187 ALA A O 1
ATOM 1430 N N . LYS A 1 188 ? -11.508 -18.891 3.342 1 98.44 188 LYS A N 1
ATOM 1431 C CA . LYS A 1 188 ? -12.477 -19.703 4.074 1 98.44 188 LYS A CA 1
ATOM 1432 C C . LYS A 1 188 ? -11.797 -20.547 5.145 1 98.44 188 LYS A C 1
ATOM 1434 O O . LYS A 1 188 ? -12.266 -20.609 6.281 1 98.44 188 LYS A O 1
ATOM 1439 N N . ALA A 1 189 ? -10.742 -21.156 4.758 1 98.44 189 ALA A N 1
ATOM 1440 C CA . ALA A 1 189 ? -10 -21.984 5.699 1 98.44 189 ALA A CA 1
ATOM 1441 C C . ALA A 1 189 ? -9.5 -21.172 6.883 1 98.44 189 ALA A C 1
ATOM 1443 O O . ALA A 1 189 ? -9.414 -21.672 8.008 1 98.44 189 ALA A O 1
ATOM 1444 N N . TYR A 1 190 ? -9.172 -19.922 6.621 1 98.19 190 TYR A N 1
ATOM 1445 C CA . TYR A 1 190 ? -8.664 -19.031 7.664 1 98.19 190 TYR A CA 1
ATOM 1446 C C . TYR A 1 190 ? -9.812 -18.453 8.492 1 98.19 190 TYR A C 1
ATOM 1448 O O . TYR A 1 190 ? -9.578 -17.797 9.508 1 98.19 190 TYR A O 1
ATOM 1456 N N . GLY A 1 191 ? -11.07 -18.641 8.094 1 98 191 GLY A N 1
ATOM 1457 C CA . GLY A 1 191 ? -12.242 -18.266 8.875 1 98 191 GLY A CA 1
ATOM 1458 C C . GLY A 1 191 ? -12.695 -16.828 8.617 1 98 191 GLY A C 1
ATOM 1459 O O . GLY A 1 191 ? -13.367 -16.234 9.453 1 98 191 GLY A O 1
ATOM 1460 N N . VAL A 1 192 ? -12.297 -16.234 7.508 1 98.25 192 VAL A N 1
ATOM 1461 C CA . VAL A 1 192 ? -12.711 -14.867 7.191 1 98.25 192 VAL A CA 1
ATOM 1462 C C . VAL A 1 192 ? -14.227 -14.758 7.289 1 98.25 192 VAL A C 1
ATOM 1464 O O . VAL A 1 192 ? -14.953 -15.625 6.793 1 98.25 192 VAL A O 1
ATOM 1467 N N . LYS A 1 193 ? -14.727 -13.711 7.883 1 96.88 193 LYS A N 1
ATOM 1468 C CA . LYS A 1 193 ? -16.109 -13.562 8.352 1 96.88 193 LYS A CA 1
ATOM 1469 C C . LYS A 1 193 ? -17.078 -13.438 7.18 1 96.88 193 LYS A C 1
ATOM 1471 O O . LYS A 1 193 ? -18.172 -13.984 7.219 1 96.88 193 LYS A O 1
ATOM 1476 N N . LYS A 1 194 ? -16.766 -12.672 6.227 1 98.06 194 LYS A N 1
ATOM 1477 C CA . LYS A 1 194 ? -17.609 -12.383 5.074 1 98.06 194 LYS A CA 1
ATOM 1478 C C . LYS A 1 194 ? -16.781 -12.242 3.803 1 98.06 194 LYS A C 1
ATOM 1480 O O . LYS A 1 194 ? -15.891 -11.391 3.73 1 98.06 194 LYS A O 1
ATOM 1485 N N . ILE A 1 195 ? -17.109 -13.086 2.828 1 98.75 195 ILE A N 1
ATOM 1486 C CA . ILE A 1 195 ? -16.359 -13.07 1.58 1 98.75 195 ILE A CA 1
ATOM 1487 C C . ILE A 1 195 ? -17.312 -12.828 0.407 1 98.75 195 ILE A C 1
ATOM 1489 O O . ILE A 1 195 ? -18.234 -13.602 0.176 1 98.75 195 ILE A O 1
ATOM 1493 N N . VAL A 1 196 ? -17.094 -11.727 -0.319 1 98.81 196 VAL A N 1
ATOM 1494 C CA . VAL A 1 196 ? -17.844 -11.383 -1.523 1 98.81 196 VAL A CA 1
ATOM 1495 C C . VAL A 1 196 ? -16.922 -11.445 -2.74 1 98.81 196 VAL A C 1
ATOM 1497 O O . VAL A 1 196 ? -15.852 -10.844 -2.748 1 98.81 196 VAL A O 1
ATOM 1500 N N . MET A 1 197 ? -17.312 -12.195 -3.771 1 98.69 197 MET A N 1
ATOM 1501 C CA . MET A 1 197 ? -16.516 -12.297 -4.984 1 98.69 197 MET A CA 1
ATOM 1502 C C . MET A 1 197 ? -17.203 -11.617 -6.16 1 98.69 197 MET A C 1
ATOM 1504 O O . MET A 1 197 ? -18.438 -11.633 -6.246 1 98.69 197 MET A O 1
ATOM 1508 N N . PHE A 1 198 ? -16.406 -11.055 -6.984 1 98.19 198 PHE A N 1
ATOM 1509 C CA . PHE A 1 198 ? -16.891 -10.312 -8.141 1 98.19 198 PHE A CA 1
ATOM 1510 C C . PHE A 1 198 ? -16.344 -10.898 -9.43 1 98.19 198 PHE A C 1
ATOM 1512 O O . PHE A 1 198 ? -15.172 -11.281 -9.5 1 98.19 198 PHE A O 1
ATOM 1519 N N . ASP A 1 199 ? -17.125 -11.023 -10.469 1 96.88 199 ASP A N 1
ATOM 1520 C CA . ASP A 1 199 ? -16.75 -11.43 -11.82 1 96.88 199 ASP A CA 1
ATOM 1521 C C . ASP A 1 199 ? -17.734 -10.914 -12.852 1 96.88 199 ASP A C 1
ATOM 1523 O O . ASP A 1 199 ? -18.859 -10.531 -12.508 1 96.88 199 ASP A O 1
ATOM 1527 N N . ILE A 1 200 ? -17.312 -10.82 -14.078 1 94 200 ILE A N 1
ATOM 1528 C CA . ILE A 1 200 ? -18.203 -10.336 -15.125 1 94 200 ILE A CA 1
ATOM 1529 C C . ILE A 1 200 ? -19.109 -11.469 -15.602 1 94 200 ILE A C 1
ATOM 1531 O O . ILE A 1 200 ? -20.141 -11.234 -16.234 1 94 200 ILE A O 1
ATOM 1535 N N . GLU A 1 201 ? -18.75 -12.711 -15.359 1 94 201 GLU A N 1
ATOM 1536 C CA . GLU A 1 201 ? -19.484 -13.883 -15.812 1 94 201 GLU A CA 1
ATOM 1537 C C . GLU A 1 201 ? -20.359 -14.461 -14.695 1 94 201 GLU A C 1
ATOM 1539 O O . GLU A 1 201 ? -19.844 -14.867 -13.656 1 94 201 GLU A O 1
ATOM 1544 N N . GLU A 1 202 ? -21.578 -14.609 -14.984 1 95.81 202 GLU A N 1
ATOM 1545 C CA . GLU A 1 202 ? -22.531 -15.117 -13.992 1 95.81 202 GLU A CA 1
ATOM 1546 C C . GLU A 1 202 ? -22.188 -16.547 -13.594 1 95.81 202 GLU A C 1
ATOM 1548 O O . GLU A 1 202 ? -22.297 -16.922 -12.422 1 95.81 202 GLU A O 1
ATOM 1553 N N . SER A 1 203 ? -21.828 -17.328 -14.57 1 95.5 203 SER A N 1
ATOM 1554 C CA . SER A 1 203 ? -21.5 -18.719 -14.281 1 95.5 203 SER A CA 1
ATOM 1555 C C . SER A 1 203 ? -20.359 -18.828 -13.273 1 95.5 203 SER A C 1
ATOM 1557 O O . SER A 1 203 ? -20.359 -19.703 -12.406 1 95.5 203 SER A O 1
ATOM 1559 N N . ARG A 1 204 ? -19.469 -17.891 -13.289 1 95.75 204 ARG A N 1
ATOM 1560 C CA . ARG A 1 204 ? -18.312 -17.906 -12.398 1 95.75 204 ARG A CA 1
ATOM 1561 C C . ARG A 1 204 ? -18.703 -17.453 -10.992 1 95.75 204 ARG A C 1
ATOM 1563 O O . ARG A 1 204 ? -18.219 -18 -10.008 1 95.75 204 ARG A O 1
ATOM 1570 N N . THR A 1 205 ? -19.562 -16.422 -10.938 1 97.75 205 THR A N 1
ATOM 1571 C CA . THR A 1 205 ? -19.984 -15.953 -9.625 1 97.75 205 THR A CA 1
ATOM 1572 C C . THR A 1 205 ? -20.844 -17 -8.922 1 97.75 205 THR A C 1
ATOM 1574 O O . THR A 1 205 ? -20.734 -17.188 -7.711 1 97.75 205 THR A O 1
ATOM 1577 N N . ARG A 1 206 ? -21.672 -17.688 -9.703 1 97.81 206 ARG A N 1
ATOM 1578 C CA . ARG A 1 206 ? -22.484 -18.766 -9.141 1 97.81 206 ARG A CA 1
ATOM 1579 C C . ARG A 1 206 ? -21.594 -19.906 -8.641 1 97.81 206 ARG A C 1
ATOM 1581 O O . ARG A 1 206 ? -21.828 -20.453 -7.566 1 97.81 206 ARG A O 1
ATOM 1588 N N . PHE A 1 207 ? -20.625 -20.203 -9.406 1 97.44 207 PHE A N 1
ATOM 1589 C CA . PHE A 1 207 ? -19.688 -21.234 -8.977 1 97.44 207 PHE A CA 1
ATOM 1590 C C . PHE A 1 207 ? -18.984 -20.828 -7.684 1 97.44 207 PHE A C 1
ATOM 1592 O O . PHE A 1 207 ? -18.812 -21.641 -6.773 1 97.44 207 PHE A O 1
ATOM 1599 N N . ALA A 1 208 ? -18.547 -19.578 -7.605 1 98.38 208 ALA A N 1
ATOM 1600 C CA . ALA A 1 208 ? -17.859 -19.078 -6.414 1 98.38 208 ALA A CA 1
ATOM 1601 C C . ALA A 1 208 ? -18.734 -19.25 -5.172 1 98.38 208 ALA A C 1
ATOM 1603 O O . ALA A 1 208 ? -18.234 -19.656 -4.113 1 98.38 208 ALA A O 1
ATOM 1604 N N . GLU A 1 209 ? -20.016 -18.953 -5.27 1 98.44 209 GLU A N 1
ATOM 1605 C CA . GLU A 1 209 ? -20.922 -19.141 -4.148 1 98.44 209 GLU A CA 1
ATOM 1606 C C . GLU A 1 209 ? -21.016 -20.609 -3.74 1 98.44 209 GLU A C 1
ATOM 1608 O O . GLU A 1 209 ? -20.938 -20.938 -2.555 1 98.44 209 GLU A O 1
ATOM 1613 N N . SER A 1 210 ? -21.172 -21.453 -4.777 1 98.12 210 SER A N 1
ATOM 1614 C CA . SER A 1 210 ? -21.266 -22.875 -4.488 1 98.12 210 SER A CA 1
ATOM 1615 C C . SER A 1 210 ? -19.984 -23.406 -3.867 1 98.12 210 SER A C 1
ATOM 1617 O O . SER A 1 210 ? -20.016 -24.344 -3.064 1 98.12 210 SER A O 1
ATOM 1619 N N . TYR A 1 211 ? -18.891 -22.797 -4.191 1 97.81 211 TYR A N 1
ATOM 1620 C CA . TYR A 1 211 ? -17.578 -23.234 -3.738 1 97.81 211 TYR A CA 1
ATOM 1621 C C . TYR A 1 211 ? -17.281 -22.719 -2.34 1 97.81 211 TYR A C 1
ATOM 1623 O O . TYR A 1 211 ? -16.516 -23.344 -1.587 1 97.81 211 TYR A O 1
ATOM 1631 N N . GLY A 1 212 ? -17.906 -21.5 -2.031 1 97.75 212 GLY A N 1
ATOM 1632 C CA . GLY A 1 212 ? -17.672 -21.109 -0.647 1 97.75 212 GLY A CA 1
ATOM 1633 C C . GLY A 1 212 ? -17.859 -19.641 -0.396 1 97.75 212 GLY A C 1
ATOM 1634 O O . GLY A 1 212 ? -17.906 -19.188 0.755 1 97.75 212 GLY A O 1
ATOM 1635 N N . ALA A 1 213 ? -17.984 -18.844 -1.383 1 98.69 213 ALA A N 1
ATOM 1636 C CA . ALA A 1 213 ? -18.219 -17.406 -1.184 1 98.69 213 ALA A CA 1
ATOM 1637 C C . ALA A 1 213 ? -19.578 -17.156 -0.545 1 98.69 213 ALA A C 1
ATOM 1639 O O . ALA A 1 213 ? -20.547 -17.859 -0.833 1 98.69 213 ALA A O 1
ATOM 1640 N N . ASP A 1 214 ? -19.641 -16.172 0.315 1 98.5 214 ASP A N 1
ATOM 1641 C CA . ASP A 1 214 ? -20.938 -15.805 0.884 1 98.5 214 ASP A CA 1
ATOM 1642 C C . ASP A 1 214 ? -21.844 -15.188 -0.172 1 98.5 214 ASP A C 1
ATOM 1644 O O . ASP A 1 214 ? -23.062 -15.383 -0.15 1 98.5 214 ASP A O 1
ATOM 1648 N N . VAL A 1 215 ? -21.234 -14.406 -1.035 1 98.44 215 VAL A N 1
ATOM 1649 C CA . VAL A 1 215 ? -21.969 -13.719 -2.094 1 98.44 215 VAL A CA 1
ATOM 1650 C C . VAL A 1 215 ? -21.109 -13.672 -3.363 1 98.44 215 VAL A C 1
ATOM 1652 O O . VAL A 1 215 ? -19.906 -13.445 -3.299 1 98.44 215 VAL A O 1
ATOM 1655 N N . GLY A 1 216 ? -21.672 -14.023 -4.5 1 98.44 216 GLY A N 1
ATOM 1656 C CA . GLY A 1 216 ? -21.125 -13.758 -5.816 1 98.44 216 GLY A CA 1
ATOM 1657 C C . GLY A 1 216 ? -21.875 -12.688 -6.574 1 98.44 216 GLY A C 1
ATOM 1658 O O . GLY A 1 216 ? -23.109 -12.719 -6.641 1 98.44 216 GLY A O 1
ATOM 1659 N N . ILE A 1 217 ? -21.156 -11.703 -7.07 1 98.06 217 ILE A N 1
ATOM 1660 C CA . ILE A 1 217 ? -21.797 -10.578 -7.738 1 98.06 217 ILE A CA 1
ATOM 1661 C C . ILE A 1 217 ? -21.281 -10.461 -9.164 1 98.06 217 ILE A C 1
ATOM 1663 O O . ILE A 1 217 ? -20.062 -10.453 -9.391 1 98.06 217 ILE A O 1
ATOM 1667 N N . VAL A 1 218 ? -22.156 -10.383 -10.133 1 96.44 218 VAL A N 1
ATOM 1668 C CA . VAL A 1 218 ? -21.781 -10.055 -11.508 1 96.44 218 VAL A CA 1
ATOM 1669 C C . VAL A 1 218 ? -21.594 -8.547 -11.641 1 96.44 218 VAL A C 1
ATOM 1671 O O . VAL A 1 218 ? -22.531 -7.773 -11.438 1 96.44 218 VAL A O 1
ATOM 1674 N N . THR A 1 219 ? -20.359 -8.148 -11.906 1 90.5 219 THR A N 1
ATOM 1675 C CA . THR A 1 219 ? -20.062 -6.723 -11.977 1 90.5 219 THR A CA 1
ATOM 1676 C C . THR A 1 219 ? -20.672 -6.102 -13.234 1 90.5 219 THR A C 1
ATOM 1678 O O . THR A 1 219 ? -20.609 -6.691 -14.312 1 90.5 219 THR A O 1
ATOM 1681 N N . PRO A 1 220 ? -21.172 -4.969 -13.07 1 83.31 220 PRO A N 1
ATOM 1682 C CA . PRO A 1 220 ? -21.734 -4.293 -14.242 1 83.31 220 PRO A CA 1
ATOM 1683 C C . PRO A 1 220 ? -20.641 -3.746 -15.172 1 83.31 220 PRO A C 1
ATOM 1685 O O . PRO A 1 220 ? -19.531 -3.451 -14.719 1 83.31 220 PRO A O 1
ATOM 1688 N N . ARG A 1 221 ? -20.922 -3.785 -16.438 1 76.44 221 ARG A N 1
ATOM 1689 C CA . ARG A 1 221 ? -20.016 -3.125 -17.375 1 76.44 221 ARG A CA 1
ATOM 1690 C C . ARG A 1 221 ? -20.25 -1.619 -17.391 1 76.44 221 ARG A C 1
ATOM 1692 O O . ARG A 1 221 ? -21.391 -1.164 -17.266 1 76.44 221 ARG A O 1
ATOM 1699 N N . ASN A 1 222 ? -19.172 -0.825 -17.266 1 67.62 222 ASN A N 1
ATOM 1700 C CA . ASN A 1 222 ? -19.375 0.609 -17.438 1 67.62 222 ASN A CA 1
ATOM 1701 C C . ASN A 1 222 ? -19.844 0.938 -18.859 1 67.62 222 ASN A C 1
ATOM 1703 O O . ASN A 1 222 ? -19.031 1.003 -19.781 1 67.62 222 ASN A O 1
ATOM 1707 N N . SER A 1 223 ? -21.078 0.946 -19.078 1 67.88 223 SER A N 1
ATOM 1708 C CA . SER A 1 223 ? -21.625 1.063 -20.438 1 67.88 223 SER A CA 1
ATOM 1709 C C . SER A 1 223 ? -21.75 2.525 -20.844 1 67.88 223 SER A C 1
ATOM 1711 O O . SER A 1 223 ? -21.859 2.828 -22.047 1 67.88 223 SER A O 1
ATOM 1713 N N . ASP A 1 224 ? -21.672 3.408 -19.859 1 69.81 224 ASP A N 1
ATOM 1714 C CA . ASP A 1 224 ? -21.812 4.824 -20.188 1 69.81 224 ASP A CA 1
ATOM 1715 C C . ASP A 1 224 ? -20.438 5.492 -20.312 1 69.81 224 ASP A C 1
ATOM 1717 O O . ASP A 1 224 ? -19.797 5.797 -19.297 1 69.81 224 ASP A O 1
ATOM 1721 N N . PRO A 1 225 ? -19.984 5.602 -21.469 1 68.19 225 PRO A N 1
ATOM 1722 C CA . PRO A 1 225 ? -18.656 6.188 -21.672 1 68.19 225 PRO A CA 1
ATOM 1723 C C . PRO A 1 225 ? -18.531 7.578 -21.062 1 68.19 225 PRO A C 1
ATOM 1725 O O . PRO A 1 225 ? -17.406 8.055 -20.844 1 68.19 225 PRO A O 1
ATOM 1728 N N . SER A 1 226 ? -19.625 8.273 -20.797 1 73.38 226 SER A N 1
ATOM 1729 C CA . SER A 1 226 ? -19.609 9.641 -20.281 1 73.38 226 SER A CA 1
ATOM 1730 C C . SER A 1 226 ? -19.391 9.656 -18.766 1 73.38 226 SER A C 1
ATOM 1732 O O . SER A 1 226 ? -19.047 10.688 -18.203 1 73.38 226 SER A O 1
ATOM 1734 N N . GLN A 1 227 ? -19.531 8.531 -18.234 1 78.56 227 GLN A N 1
ATOM 1735 C CA . GLN A 1 227 ? -19.422 8.492 -16.781 1 78.56 227 GLN A CA 1
ATOM 1736 C C . GLN A 1 227 ? -17.969 8.25 -16.344 1 78.56 227 GLN A C 1
ATOM 1738 O O . GLN A 1 227 ? -17.344 7.301 -16.797 1 78.56 227 GLN A O 1
ATOM 1743 N N . ASP A 1 228 ? -1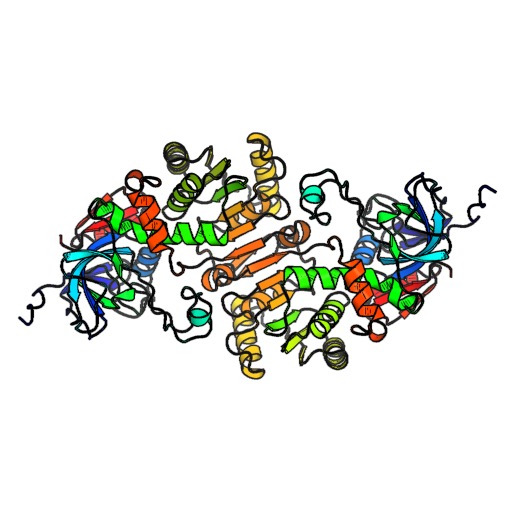7.516 9.141 -15.5 1 87.12 228 ASP A N 1
ATOM 1744 C CA . ASP A 1 228 ? -16.188 9.039 -14.93 1 87.12 228 ASP A CA 1
ATOM 1745 C C . ASP A 1 228 ? -16.031 7.766 -14.102 1 87.12 228 ASP A C 1
ATOM 1747 O O . ASP A 1 228 ? -16.922 7.418 -13.32 1 87.12 228 ASP A O 1
ATOM 1751 N N . ILE A 1 229 ? -15.008 6.984 -14.359 1 86.12 229 ILE A N 1
ATOM 1752 C CA . ILE A 1 229 ? -14.758 5.676 -13.773 1 86.12 229 ILE A CA 1
ATOM 1753 C C . ILE A 1 229 ? -14.789 5.777 -12.25 1 86.12 229 ILE A C 1
ATOM 1755 O O . ILE A 1 229 ? -15.273 4.871 -11.57 1 86.12 229 ILE A O 1
ATOM 1759 N N . LEU A 1 230 ? -14.312 6.867 -11.742 1 90.69 230 LEU A N 1
ATOM 1760 C CA . LEU A 1 230 ? -14.273 7.039 -10.297 1 90.69 230 LEU A CA 1
ATOM 1761 C C . LEU A 1 230 ? -15.672 7.176 -9.719 1 90.69 230 LEU A C 1
ATOM 1763 O O . LEU A 1 230 ? -16.016 6.508 -8.742 1 90.69 230 LEU A O 1
ATOM 1767 N N . SER A 1 231 ? -16.453 8.023 -10.32 1 91.88 231 SER A N 1
ATOM 1768 C CA . SER A 1 231 ? -17.812 8.219 -9.859 1 91.88 231 SER A CA 1
ATOM 1769 C C . SER A 1 231 ? -18.625 6.934 -9.969 1 91.88 231 SER A C 1
ATOM 1771 O O . SER A 1 231 ? -19.375 6.582 -9.055 1 91.88 231 SER A O 1
ATOM 1773 N N . PHE A 1 232 ? -18.422 6.281 -11.109 1 91.5 232 PHE A N 1
ATOM 1774 C CA . PHE A 1 232 ? -19.109 5.004 -11.297 1 91.5 232 PHE A CA 1
ATOM 1775 C C . PHE A 1 232 ? -18.719 4.012 -10.211 1 91.5 232 PHE A C 1
ATOM 1777 O O . PHE A 1 232 ? -19.578 3.398 -9.586 1 91.5 232 PHE A O 1
ATOM 1784 N N . SER A 1 233 ? -17.438 3.875 -9.961 1 93.25 233 SER A N 1
ATOM 1785 C CA . SER A 1 233 ? -16.922 2.918 -8.984 1 93.25 233 SER A CA 1
ATOM 1786 C C . SER A 1 233 ? -17.406 3.246 -7.578 1 93.25 233 SER A C 1
ATOM 1788 O O . SER A 1 233 ? -17.797 2.354 -6.824 1 93.25 233 SER A O 1
ATOM 1790 N N . GLN A 1 234 ? -17.406 4.5 -7.227 1 94.56 234 GLN A N 1
ATOM 1791 C CA . GLN A 1 234 ? -17.828 4.93 -5.895 1 94.56 234 GLN A CA 1
ATOM 1792 C C . GLN A 1 234 ? -19.312 4.668 -5.676 1 94.56 234 GLN A C 1
ATOM 1794 O O . GLN A 1 234 ? -19.719 4.215 -4.602 1 94.56 234 GLN A O 1
ATOM 1799 N N . HIS A 1 235 ? -20.125 5.004 -6.699 1 94.25 235 HIS A N 1
ATOM 1800 C CA . HIS A 1 235 ? -21.562 4.758 -6.598 1 94.25 235 HIS A CA 1
ATOM 1801 C C . HIS A 1 235 ? -21.844 3.268 -6.441 1 94.25 235 HIS A C 1
ATOM 1803 O O . HIS A 1 235 ? -22.609 2.869 -5.562 1 94.25 235 HIS A O 1
ATOM 1809 N N . TYR A 1 236 ? -21.25 2.5 -7.301 1 94.5 236 TYR A N 1
ATOM 1810 C CA . TYR A 1 236 ? -21.438 1.056 -7.25 1 94.5 236 TYR A CA 1
ATOM 1811 C C . TYR A 1 236 ? -21 0.49 -5.91 1 94.5 236 TYR A C 1
ATOM 1813 O O . TYR A 1 236 ? -21.672 -0.368 -5.332 1 94.5 236 TYR A O 1
ATOM 1821 N N . ALA A 1 237 ? -19.844 0.935 -5.41 1 96.69 237 ALA A N 1
ATOM 1822 C CA . ALA A 1 237 ? -19.344 0.51 -4.109 1 96.69 237 ALA A CA 1
ATOM 1823 C C . ALA A 1 237 ? -20.359 0.789 -3.004 1 96.69 237 ALA A C 1
ATOM 1825 O O . ALA A 1 237 ? -20.609 -0.07 -2.158 1 96.69 237 ALA A O 1
ATOM 1826 N N . ARG A 1 238 ? -20.922 1.983 -3.01 1 96.94 238 ARG A N 1
ATOM 1827 C CA . ARG A 1 238 ? -21.922 2.354 -2.004 1 96.94 238 ARG A CA 1
ATOM 1828 C C . ARG A 1 238 ? -23.125 1.416 -2.047 1 96.94 238 ARG A C 1
ATOM 1830 O O . ARG A 1 238 ? -23.641 1.021 -1.002 1 96.94 238 ARG A O 1
ATOM 1837 N N . GLU A 1 239 ? -23.516 1.094 -3.23 1 96.62 239 GLU A N 1
ATOM 1838 C CA . GLU A 1 239 ? -24.656 0.196 -3.4 1 96.62 239 GLU A CA 1
ATOM 1839 C C . GLU A 1 239 ? -24.359 -1.188 -2.832 1 96.62 239 GLU A C 1
ATOM 1841 O O . GLU A 1 239 ? -25.172 -1.756 -2.105 1 96.62 239 GLU A O 1
ATOM 1846 N N . VAL A 1 240 ? -23.188 -1.708 -3.184 1 97.19 240 VAL A N 1
ATOM 1847 C CA . VAL A 1 240 ? -22.812 -3.043 -2.732 1 97.19 240 VAL A CA 1
ATOM 1848 C C . VAL A 1 240 ? -22.688 -3.059 -1.211 1 97.19 240 VAL A C 1
ATOM 1850 O O . VAL A 1 240 ? -23.203 -3.961 -0.549 1 97.19 240 VAL A O 1
ATOM 1853 N N . ILE A 1 241 ? -22.031 -2.082 -0.629 1 97.75 241 ILE A N 1
ATOM 1854 C CA . ILE A 1 241 ? -21.781 -1.993 0.806 1 97.75 241 ILE A CA 1
ATOM 1855 C C . ILE A 1 241 ? -23.109 -1.923 1.554 1 97.75 241 ILE A C 1
ATOM 1857 O O . ILE A 1 241 ? -23.312 -2.613 2.557 1 97.75 241 ILE A O 1
ATOM 1861 N N . ALA A 1 242 ? -24.031 -1.073 1.053 1 97.62 242 ALA A N 1
ATOM 1862 C CA . ALA A 1 242 ? -25.344 -0.934 1.679 1 97.62 242 ALA A CA 1
ATOM 1863 C C . ALA A 1 242 ? -26.141 -2.227 1.564 1 97.62 242 ALA A C 1
ATOM 1865 O O . ALA A 1 242 ? -26.703 -2.699 2.549 1 97.62 242 ALA A O 1
ATOM 1866 N N . LYS A 1 243 ? -26.156 -2.805 0.423 1 97.38 243 LYS A N 1
ATOM 1867 C CA . LYS A 1 243 ? -26.984 -3.977 0.142 1 97.38 243 LYS A CA 1
ATOM 1868 C C . LYS A 1 243 ? -26.578 -5.16 1.019 1 97.38 243 LYS A C 1
ATOM 1870 O O . LYS A 1 243 ? -27.422 -5.926 1.472 1 97.38 243 LYS A O 1
ATOM 1875 N N . TYR A 1 244 ? -25.297 -5.285 1.295 1 96.5 244 TYR A N 1
ATOM 1876 C CA . TYR A 1 244 ? -24.844 -6.5 1.964 1 96.5 244 TYR A CA 1
ATOM 1877 C C . TYR A 1 244 ? -24.406 -6.207 3.391 1 96.5 244 TYR A C 1
ATOM 1879 O O . TYR A 1 244 ? -23.703 -7.012 4.008 1 96.5 244 TYR A O 1
ATOM 1887 N N . GLY A 1 245 ? -24.703 -5.023 3.885 1 95.06 245 GLY A N 1
ATOM 1888 C CA . GLY A 1 245 ? -24.5 -4.691 5.285 1 95.06 245 GLY A CA 1
ATOM 1889 C C . GLY A 1 245 ? -23.031 -4.691 5.688 1 95.06 245 GLY A C 1
ATOM 1890 O O . GLY A 1 245 ? -22.656 -5.305 6.691 1 95.06 245 GLY A O 1
ATOM 1891 N N . LEU A 1 246 ? -22.172 -4.02 4.922 1 96.12 246 LEU A N 1
ATOM 1892 C CA . LEU A 1 246 ? -20.734 -4.066 5.156 1 96.12 246 LEU A CA 1
ATOM 1893 C C . LEU A 1 246 ? -20.281 -2.832 5.918 1 96.12 246 LEU A C 1
ATOM 1895 O O . LEU A 1 246 ? -19.078 -2.543 5.973 1 96.12 246 LEU A O 1
ATOM 1899 N N . GLY A 1 247 ? -21.25 -2.047 6.453 1 95.88 247 GLY A N 1
ATOM 1900 C CA . GLY A 1 247 ? -20.891 -0.885 7.25 1 95.88 247 GLY A CA 1
ATOM 1901 C C . GLY A 1 247 ? -20.125 0.157 6.465 1 95.88 247 GLY A C 1
ATOM 1902 O O . GLY A 1 247 ? -20.625 0.697 5.477 1 95.88 247 GLY A O 1
ATOM 1903 N N . TYR A 1 248 ? -18.844 0.347 6.855 1 96.56 248 TYR A N 1
ATOM 1904 C CA . TYR A 1 248 ? -18 1.37 6.234 1 96.56 248 TYR A CA 1
ATOM 1905 C C . TYR A 1 248 ? -17.281 0.814 5.016 1 96.56 248 TYR A C 1
ATOM 1907 O O . TYR A 1 248 ? -16.531 1.534 4.344 1 96.56 248 TYR A O 1
ATOM 1915 N N . GLY A 1 249 ? -17.453 -0.494 4.668 1 98.19 249 GLY A N 1
ATOM 1916 C CA . GLY A 1 249 ? -16.766 -1.125 3.551 1 98.19 249 GLY A CA 1
ATOM 1917 C C . GLY A 1 249 ? -16 -2.369 3.947 1 98.19 249 GLY A C 1
ATOM 1918 O O . GLY A 1 249 ? -16.141 -2.863 5.066 1 98.19 249 GLY A O 1
ATOM 1919 N N . PHE A 1 250 ? -15.219 -2.898 3.033 1 98.75 250 PHE A N 1
ATOM 1920 C CA . PHE A 1 250 ? -14.461 -4.121 3.268 1 98.75 250 PHE A CA 1
ATOM 1921 C C . PHE A 1 250 ? -13.172 -3.824 4.023 1 98.75 250 PHE A C 1
ATOM 1923 O O . PHE A 1 250 ? -12.555 -2.777 3.816 1 98.75 250 PHE A O 1
ATOM 1930 N N . ASP A 1 251 ? -12.719 -4.742 4.891 1 98.62 251 ASP A N 1
ATOM 1931 C CA . ASP A 1 251 ? -11.406 -4.672 5.527 1 98.62 251 ASP A CA 1
ATOM 1932 C C . ASP A 1 251 ? -10.289 -4.887 4.508 1 98.62 251 ASP A C 1
ATOM 1934 O O . ASP A 1 251 ? -9.25 -4.23 4.574 1 98.62 251 ASP A O 1
ATOM 1938 N N . VAL A 1 252 ? -10.539 -5.852 3.611 1 98.88 252 VAL A N 1
ATOM 1939 C CA . VAL A 1 252 ? -9.539 -6.242 2.627 1 98.88 252 VAL A CA 1
ATOM 1940 C C . VAL A 1 252 ? -10.195 -6.406 1.257 1 98.88 252 VAL A C 1
ATOM 1942 O O . VAL A 1 252 ? -11.32 -6.895 1.155 1 98.88 252 VAL A O 1
ATOM 1945 N N . ALA A 1 253 ? -9.555 -5.934 0.242 1 98.81 253 ALA A N 1
ATOM 1946 C CA . ALA A 1 253 ? -9.914 -6.215 -1.146 1 98.81 253 ALA A CA 1
ATOM 1947 C C . ALA A 1 253 ? -8.734 -6.82 -1.903 1 98.81 253 ALA A C 1
ATOM 1949 O O . ALA A 1 253 ? -7.598 -6.363 -1.766 1 98.81 253 ALA A O 1
ATOM 1950 N N . ILE A 1 254 ? -8.969 -7.871 -2.645 1 98.56 254 ILE A N 1
ATOM 1951 C CA . ILE A 1 254 ? -7.938 -8.516 -3.447 1 98.56 254 ILE A CA 1
ATOM 1952 C C . ILE A 1 254 ? -8.305 -8.43 -4.926 1 98.56 254 ILE A C 1
ATOM 1954 O O . ILE A 1 254 ? -9.359 -8.914 -5.34 1 98.56 254 ILE A O 1
ATOM 1958 N N . GLU A 1 255 ? -7.484 -7.766 -5.672 1 96.94 255 GLU A N 1
ATOM 1959 C CA . GLU A 1 255 ? -7.652 -7.695 -7.117 1 96.94 255 GLU A CA 1
ATOM 1960 C C . GLU A 1 255 ? -6.93 -8.844 -7.812 1 96.94 255 GLU A C 1
ATOM 1962 O O . GLU A 1 255 ? -5.703 -8.836 -7.926 1 96.94 255 GLU A O 1
ATOM 1967 N N . ALA A 1 256 ? -7.617 -9.844 -8.234 1 95.5 256 ALA A N 1
ATOM 1968 C CA . ALA A 1 256 ? -7.039 -11.047 -8.828 1 95.5 256 ALA A CA 1
ATOM 1969 C C . ALA A 1 256 ? -7.398 -11.148 -10.312 1 95.5 256 ALA A C 1
ATOM 1971 O O . ALA A 1 256 ? -7.004 -12.109 -10.984 1 95.5 256 ALA A O 1
ATOM 1972 N N . SER A 1 257 ? -8.078 -10.211 -10.852 1 91.69 257 SER A N 1
ATOM 1973 C CA . SER A 1 257 ? -8.562 -10.297 -12.227 1 91.69 257 SER A CA 1
ATOM 1974 C C . SER A 1 257 ? -7.547 -9.711 -13.203 1 91.69 257 SER A C 1
ATOM 1976 O O . SER A 1 257 ? -7.461 -10.148 -14.352 1 91.69 257 SER A O 1
ATOM 1978 N N . GLY A 1 258 ? -6.859 -8.672 -12.797 1 87.12 258 GLY A N 1
ATOM 1979 C CA . GLY A 1 258 ? -5.961 -7.949 -13.68 1 87.12 258 GLY A CA 1
ATOM 1980 C C . GLY A 1 258 ? -6.656 -6.855 -14.469 1 87.12 258 GLY A C 1
ATOM 1981 O O . GLY A 1 258 ? -6.008 -6.09 -15.188 1 87.12 258 GLY A O 1
ATOM 1982 N N . ALA A 1 259 ? -7.949 -6.734 -14.32 1 86.44 259 ALA A N 1
ATOM 1983 C CA . ALA A 1 259 ? -8.695 -5.711 -15.047 1 86.44 259 ALA A CA 1
ATOM 1984 C C . ALA A 1 259 ? -8.5 -4.336 -14.414 1 86.44 259 ALA A C 1
ATOM 1986 O O . ALA A 1 259 ? -8.547 -4.199 -13.188 1 86.44 259 ALA A O 1
ATOM 1987 N N . LYS A 1 260 ? -8.383 -3.348 -15.211 1 82.69 260 LYS A N 1
ATOM 1988 C CA . LYS A 1 260 ? -8.078 -1.996 -14.742 1 82.69 260 LYS A CA 1
ATOM 1989 C C . LYS A 1 260 ? -9.18 -1.474 -13.82 1 82.69 260 LYS A C 1
ATOM 1991 O O . LYS A 1 260 ? -8.898 -0.909 -12.766 1 82.69 260 LYS A O 1
ATOM 1996 N N . ILE A 1 261 ? -10.375 -1.673 -14.25 1 87.94 261 ILE A N 1
ATOM 1997 C CA . ILE A 1 261 ? -11.5 -1.101 -13.508 1 87.94 261 ILE A CA 1
ATOM 1998 C C . ILE A 1 261 ? -11.586 -1.75 -12.125 1 87.94 261 ILE A C 1
ATOM 2000 O O . ILE A 1 261 ? -12.062 -1.127 -11.172 1 87.94 261 ILE A O 1
ATOM 2004 N N . CYS A 1 262 ? -11.102 -2.982 -12.023 1 91.69 262 CYS A N 1
ATOM 2005 C CA . CYS A 1 262 ? -11.242 -3.717 -10.766 1 91.69 262 CYS A CA 1
ATOM 2006 C C . CYS A 1 262 ? -10.305 -3.164 -9.703 1 91.69 262 CYS A C 1
ATOM 2008 O O . CYS A 1 262 ? -10.633 -3.186 -8.516 1 91.69 262 CYS A O 1
ATOM 2010 N N . ALA A 1 263 ? -9.203 -2.666 -10.141 1 92.44 263 ALA A N 1
ATOM 2011 C CA . ALA A 1 263 ? -8.305 -2.029 -9.18 1 92.44 263 ALA A CA 1
ATOM 2012 C C . ALA A 1 263 ? -8.961 -0.808 -8.547 1 92.44 263 ALA A C 1
ATOM 2014 O O . ALA A 1 263 ? -8.891 -0.618 -7.328 1 92.44 263 ALA A O 1
ATOM 2015 N N . THR A 1 264 ? -9.594 -0.014 -9.375 1 93.38 264 THR A N 1
ATOM 2016 C CA . THR A 1 264 ? -10.297 1.166 -8.891 1 93.38 264 THR A CA 1
ATOM 2017 C C . THR A 1 264 ? -11.461 0.767 -7.984 1 93.38 264 THR A C 1
ATOM 2019 O O . THR A 1 264 ? -11.641 1.345 -6.914 1 93.38 264 THR A O 1
ATOM 2022 N N . MET A 1 265 ? -12.188 -0.216 -8.375 1 94.62 265 MET A N 1
ATOM 2023 C CA . MET A 1 265 ? -13.336 -0.686 -7.594 1 94.62 265 MET A CA 1
ATOM 2024 C C . MET A 1 265 ? -12.883 -1.227 -6.242 1 94.62 265 MET A C 1
ATOM 2026 O O . MET A 1 265 ? -13.523 -0.962 -5.219 1 94.62 265 MET A O 1
ATOM 2030 N N . ALA A 1 266 ? -11.797 -1.991 -6.285 1 96.62 266 ALA A N 1
ATOM 2031 C CA . ALA A 1 266 ? -11.25 -2.547 -5.047 1 96.62 266 ALA A CA 1
ATOM 2032 C C . ALA A 1 266 ? -10.953 -1.445 -4.035 1 96.62 266 ALA A C 1
ATOM 2034 O O . ALA A 1 266 ? -11.312 -1.554 -2.863 1 96.62 266 ALA A O 1
ATOM 2035 N N . ILE A 1 267 ? -10.391 -0.403 -4.477 1 97.06 267 ILE A N 1
ATOM 2036 C CA . ILE A 1 267 ? -10.016 0.716 -3.617 1 97.06 267 ILE A CA 1
ATOM 2037 C C . ILE A 1 267 ? -11.273 1.398 -3.086 1 97.06 267 ILE A C 1
ATOM 2039 O O . ILE A 1 267 ? -11.375 1.69 -1.892 1 97.06 267 ILE A O 1
ATOM 2043 N N . CYS A 1 268 ? -12.258 1.599 -3.936 1 97.44 268 CYS A N 1
ATOM 2044 C CA . CYS A 1 268 ? -13.477 2.316 -3.578 1 97.44 268 CYS A CA 1
ATOM 2045 C C . CYS A 1 268 ? -14.305 1.523 -2.574 1 97.44 268 CYS A C 1
ATOM 2047 O O . CYS A 1 268 ? -15.117 2.094 -1.84 1 97.44 268 CYS A O 1
ATOM 2049 N N . MET A 1 269 ? -14.07 0.261 -2.5 1 98.06 269 MET A N 1
ATOM 2050 C CA . MET A 1 269 ? -14.922 -0.585 -1.669 1 98.06 269 MET A CA 1
ATOM 2051 C C . MET A 1 269 ? -14.328 -0.758 -0.276 1 98.06 269 MET A C 1
ATOM 2053 O O . MET A 1 269 ? -14.984 -1.281 0.625 1 98.06 269 MET A O 1
ATOM 2057 N N . LEU A 1 270 ? -13.172 -0.285 -0.057 1 98.56 270 LEU A N 1
ATOM 2058 C CA . LEU A 1 270 ? -12.484 -0.459 1.222 1 98.56 270 LEU A CA 1
ATOM 2059 C C . LEU A 1 270 ? -12.992 0.55 2.248 1 98.56 270 LEU A C 1
ATOM 2061 O O . LEU A 1 270 ? -13.266 1.702 1.906 1 98.56 270 LEU A O 1
ATOM 2065 N N . LYS A 1 271 ? -13.125 0.134 3.469 1 97.75 271 LYS A N 1
ATOM 2066 C CA . LYS A 1 271 ? -13.281 1.122 4.531 1 97.75 271 LYS A CA 1
ATOM 2067 C C . LYS A 1 271 ? -11.961 1.848 4.805 1 97.75 271 LYS A C 1
ATOM 2069 O O . LYS A 1 271 ? -10.898 1.376 4.41 1 97.75 271 LYS A O 1
ATOM 2074 N N . ALA A 1 272 ? -12 2.959 5.465 1 98.06 272 ALA A N 1
ATOM 2075 C CA . ALA A 1 272 ? -10.781 3.664 5.859 1 98.06 272 ALA A CA 1
ATOM 2076 C C . ALA A 1 272 ? -9.852 2.752 6.652 1 98.06 272 ALA A C 1
ATOM 2078 O O . ALA A 1 272 ? -10.305 1.975 7.496 1 98.06 272 ALA A O 1
ATOM 2079 N N . GLY A 1 273 ? -8.539 2.836 6.285 1 98.12 273 GLY A N 1
ATOM 2080 C CA . GLY A 1 273 ? -7.555 1.99 6.941 1 98.12 273 GLY A CA 1
ATOM 2081 C C . GLY A 1 273 ? -7.484 0.592 6.355 1 98.12 273 GLY A C 1
ATOM 2082 O O . GLY A 1 273 ? -6.695 -0.238 6.812 1 98.12 273 GLY A O 1
ATOM 2083 N N . GLY A 1 274 ? -8.328 0.285 5.34 1 98.5 274 GLY A N 1
ATOM 2084 C CA . GLY A 1 274 ? -8.359 -1.037 4.734 1 98.5 274 GLY A CA 1
ATOM 2085 C C . GLY A 1 274 ? -7.145 -1.332 3.877 1 98.5 274 GLY A C 1
ATOM 2086 O O . GLY A 1 274 ? -6.309 -0.454 3.652 1 98.5 274 GLY A O 1
ATOM 2087 N N . THR A 1 275 ? -7.039 -2.586 3.359 1 98.75 275 THR A N 1
ATOM 2088 C CA . THR A 1 275 ? -5.891 -3.037 2.58 1 98.75 275 THR A CA 1
ATOM 2089 C C . THR A 1 275 ? -6.34 -3.619 1.244 1 98.75 275 THR A C 1
ATOM 2091 O O . THR A 1 275 ? -7.281 -4.414 1.192 1 98.75 275 THR A O 1
ATOM 2094 N N . CYS A 1 276 ? -5.707 -3.141 0.212 1 98.25 276 CYS A N 1
ATOM 2095 C CA . CYS A 1 276 ? -5.887 -3.715 -1.118 1 98.25 276 CYS A CA 1
ATOM 2096 C C . CYS A 1 276 ? -4.66 -4.512 -1.536 1 98.25 276 CYS A C 1
ATOM 2098 O O . CYS A 1 276 ? -3.537 -4.004 -1.494 1 98.25 276 CYS A O 1
ATOM 2100 N N . ILE A 1 277 ? -4.852 -5.754 -1.901 1 98.44 277 ILE A N 1
ATOM 2101 C CA . ILE A 1 277 ? -3.771 -6.562 -2.463 1 98.44 277 ILE A CA 1
ATOM 2102 C C . ILE A 1 277 ? -3.914 -6.625 -3.982 1 98.44 277 ILE A C 1
ATOM 2104 O O . ILE A 1 277 ? -4.953 -7.043 -4.496 1 98.44 277 ILE A O 1
ATOM 2108 N N . GLN A 1 278 ? -2.938 -6.18 -4.621 1 96.31 278 GLN A N 1
ATOM 2109 C CA . GLN A 1 278 ? -2.861 -6.328 -6.07 1 96.31 278 GLN A CA 1
ATOM 2110 C C . GLN A 1 278 ? -2.145 -7.621 -6.453 1 96.31 278 GLN A C 1
ATOM 2112 O O . GLN A 1 278 ? -0.915 -7.688 -6.41 1 96.31 278 GLN A O 1
ATOM 2117 N N . ALA A 1 279 ? -2.898 -8.57 -6.938 1 94.12 279 ALA A N 1
ATOM 2118 C CA . ALA A 1 279 ? -2.344 -9.883 -7.262 1 94.12 279 ALA A CA 1
ATOM 2119 C C . ALA A 1 279 ? -2.367 -10.125 -8.766 1 94.12 279 ALA A C 1
ATOM 2121 O O . ALA A 1 279 ? -1.496 -10.82 -9.305 1 94.12 279 ALA A O 1
ATOM 2122 N N . GLY A 1 280 ? -3.336 -9.633 -9.406 1 88.81 280 GLY A N 1
ATOM 2123 C CA . GLY A 1 280 ? -3.424 -9.789 -10.852 1 88.81 280 GLY A CA 1
ATOM 2124 C C . GLY A 1 280 ? -2.414 -8.945 -11.609 1 88.81 280 GLY A C 1
ATOM 2125 O O . GLY A 1 280 ? -2.162 -7.797 -11.242 1 88.81 280 GLY A O 1
ATOM 2126 N N . LEU A 1 281 ? -1.805 -9.602 -12.602 1 76.69 281 LEU A N 1
ATOM 2127 C CA . LEU A 1 281 ? -0.891 -8.836 -13.445 1 76.69 281 LEU A CA 1
ATOM 2128 C C . LEU A 1 281 ? -1.657 -8.047 -14.5 1 76.69 281 LEU A C 1
ATOM 2130 O O . LEU A 1 281 ? -2.488 -8.609 -15.219 1 76.69 281 LEU A O 1
ATOM 2134 N N . GLY A 1 282 ? -1.854 -6.805 -14.312 1 66.81 282 GLY A N 1
ATOM 2135 C CA . GLY A 1 282 ? -2.607 -5.961 -15.227 1 66.81 282 GLY A CA 1
ATOM 2136 C C . GLY A 1 282 ? -1.729 -5.227 -16.219 1 66.81 282 GLY A C 1
ATOM 2137 O O . GLY A 1 282 ? -0.673 -5.73 -16.625 1 66.81 282 GLY A O 1
ATOM 2138 N N . ARG A 1 283 ? -2.266 -4.23 -16.766 1 71.75 283 ARG A N 1
ATOM 2139 C CA . ARG A 1 283 ? -1.546 -3.355 -17.672 1 71.75 283 ARG A CA 1
ATOM 2140 C C . ARG A 1 283 ? -0.37 -2.678 -16.984 1 71.75 283 ARG A C 1
ATOM 2142 O O . ARG A 1 283 ? -0.361 -2.541 -15.758 1 71.75 283 ARG A O 1
ATOM 2149 N N . PRO A 1 284 ? 0.483 -2.35 -17.781 1 73.12 284 PRO A N 1
ATOM 2150 C CA . PRO A 1 284 ? 1.672 -1.714 -17.203 1 73.12 284 PRO A CA 1
ATOM 2151 C C . PRO A 1 284 ? 1.333 -0.507 -16.328 1 73.12 284 PRO A C 1
ATOM 2153 O O . PRO A 1 284 ? 1.937 -0.317 -15.273 1 73.12 284 PRO A O 1
ATOM 2156 N N . MET A 1 285 ? 0.337 0.188 -16.766 1 82.25 285 MET A N 1
ATOM 2157 C CA . MET A 1 285 ? -0.122 1.355 -16.016 1 82.25 285 MET A CA 1
ATOM 2158 C C . MET A 1 285 ? -1.613 1.254 -15.711 1 82.25 285 MET A C 1
ATOM 2160 O O . MET A 1 285 ? -2.381 0.726 -16.516 1 82.25 285 MET A O 1
ATOM 2164 N N . ALA A 1 286 ? -1.925 1.682 -14.523 1 83 286 ALA A N 1
ATOM 2165 C CA . ALA A 1 286 ? -3.338 1.743 -14.164 1 83 286 ALA A CA 1
ATOM 2166 C C . ALA A 1 286 ? -3.656 3.035 -13.414 1 83 286 ALA A C 1
ATOM 2168 O O . ALA A 1 286 ? -2.832 3.535 -12.648 1 83 286 ALA A O 1
ATOM 2169 N N . SER A 1 287 ? -4.789 3.527 -13.734 1 85.31 287 SER A N 1
ATOM 2170 C CA . SER A 1 287 ? -5.27 4.703 -13.016 1 85.31 287 SER A CA 1
ATOM 2171 C C . SER A 1 287 ? -5.938 4.316 -11.703 1 85.31 287 SER A C 1
ATOM 2173 O O . SER A 1 287 ? -6.859 3.494 -11.688 1 85.31 287 SER A O 1
ATOM 2175 N N . LEU A 1 288 ? -5.461 4.82 -10.641 1 89.81 288 LEU A N 1
ATOM 2176 C CA . LEU A 1 288 ? -6.012 4.562 -9.312 1 89.81 288 LEU A CA 1
ATOM 2177 C C . LEU A 1 288 ? -6.426 5.867 -8.633 1 89.81 288 LEU A C 1
ATOM 2179 O O . LEU A 1 288 ? -5.859 6.926 -8.914 1 89.81 288 LEU A O 1
ATOM 2183 N N . PRO A 1 289 ? -7.41 5.816 -7.816 1 92.12 289 PRO A N 1
ATOM 2184 C CA . PRO A 1 289 ? -7.773 7.008 -7.047 1 92.12 289 PRO A CA 1
ATOM 2185 C C . PRO A 1 289 ? -6.797 7.293 -5.906 1 92.12 289 PRO A C 1
ATOM 2187 O O . PRO A 1 289 ? -7.102 7.004 -4.742 1 92.12 289 PRO A O 1
ATOM 2190 N N . LEU A 1 290 ? -5.762 7.953 -6.223 1 91.69 290 LEU A N 1
ATOM 2191 C CA . LEU A 1 290 ? -4.707 8.234 -5.258 1 91.69 290 LEU A CA 1
ATOM 2192 C C . LEU A 1 290 ? -5.234 9.094 -4.109 1 91.69 290 LEU A C 1
ATOM 2194 O O . LEU A 1 290 ? -4.793 8.945 -2.967 1 91.69 290 LEU A O 1
ATOM 2198 N N . PHE A 1 291 ? -6.176 9.922 -4.375 1 91.5 291 PHE A N 1
ATOM 2199 C CA . PHE A 1 291 ? -6.77 10.773 -3.348 1 91.5 291 PHE A CA 1
ATOM 2200 C C . PHE A 1 291 ? -7.43 9.93 -2.264 1 91.5 291 PHE A C 1
ATOM 2202 O O . PHE A 1 291 ? -7.293 10.219 -1.074 1 91.5 291 PHE A O 1
ATOM 2209 N N . LEU A 1 292 ? -8.117 8.883 -2.668 1 94.56 292 LEU A N 1
ATOM 2210 C CA . LEU A 1 292 ? -8.789 8.016 -1.707 1 94.56 292 LEU A CA 1
ATOM 2211 C C . LEU A 1 292 ? -7.773 7.234 -0.879 1 94.56 292 LEU A C 1
ATOM 2213 O O . LEU A 1 292 ? -7.984 7.008 0.316 1 94.56 292 LEU A O 1
ATOM 2217 N N . ILE A 1 293 ? -6.656 6.793 -1.549 1 96.25 293 ILE A N 1
ATOM 2218 C CA . ILE A 1 293 ? -5.609 6.062 -0.846 1 96.25 293 ILE A CA 1
ATOM 2219 C C . ILE A 1 293 ? -5.047 6.926 0.281 1 96.25 293 ILE A C 1
ATOM 2221 O O . ILE A 1 293 ? -4.848 6.445 1.399 1 96.25 293 ILE A O 1
ATOM 2225 N N . THR A 1 294 ? -4.875 8.188 0.026 1 95.44 294 THR A N 1
ATOM 2226 C CA . THR A 1 294 ? -4.344 9.117 1.018 1 95.44 294 THR A CA 1
ATOM 2227 C C . THR A 1 294 ? -5.406 9.469 2.053 1 95.44 294 THR A C 1
ATOM 2229 O O . THR A 1 294 ? -5.215 9.242 3.25 1 95.44 294 THR A O 1
ATOM 2232 N N . ALA A 1 295 ? -6.625 9.875 1.607 1 94.19 295 ALA A N 1
ATOM 2233 C CA . ALA A 1 295 ? -7.676 10.414 2.469 1 94.19 295 ALA A CA 1
ATOM 2234 C C . ALA A 1 295 ? -8.195 9.344 3.43 1 94.19 295 ALA A C 1
ATOM 2236 O O . ALA A 1 295 ? -8.57 9.648 4.562 1 94.19 295 ALA A O 1
ATOM 2237 N N . ASN A 1 296 ? -8.18 8.102 2.955 1 96.69 296 ASN A N 1
ATOM 2238 C CA . ASN A 1 296 ? -8.688 7.004 3.77 1 96.69 296 ASN A CA 1
ATOM 2239 C C . ASN A 1 296 ? -7.559 6.191 4.395 1 96.69 296 ASN A C 1
ATOM 2241 O O . ASN A 1 296 ? -7.805 5.156 5.02 1 96.69 296 ASN A O 1
ATOM 2245 N N . GLU A 1 297 ? -6.348 6.699 4.188 1 97.88 297 GLU A N 1
ATOM 2246 C CA . GLU A 1 297 ? -5.168 6.035 4.727 1 97.88 297 GLU A CA 1
ATOM 2247 C C . GLU A 1 297 ? -5.176 4.543 4.398 1 97.88 297 GLU A C 1
ATOM 2249 O O . GLU A 1 297 ? -5.039 3.703 5.289 1 97.88 297 GLU A O 1
ATOM 2254 N N . LEU A 1 298 ? -5.309 4.23 3.145 1 98.25 298 LEU A N 1
ATOM 2255 C CA . LEU A 1 298 ? -5.363 2.85 2.676 1 98.25 298 LEU A CA 1
ATOM 2256 C C . LEU A 1 298 ? -3.959 2.297 2.449 1 98.25 298 LEU A C 1
ATOM 2258 O O . LEU A 1 298 ? -3.01 3.061 2.262 1 98.25 298 LEU A O 1
ATOM 2262 N N . ASP A 1 299 ? -3.812 0.982 2.508 1 98.5 299 ASP A N 1
ATOM 2263 C CA . ASP A 1 299 ? -2.611 0.255 2.109 1 98.5 299 ASP A CA 1
ATOM 2264 C C . ASP A 1 299 ? -2.838 -0.506 0.805 1 98.5 299 ASP A C 1
ATOM 2266 O O . ASP A 1 299 ? -3.764 -1.313 0.704 1 98.5 299 ASP A O 1
ATOM 2270 N N . VAL A 1 300 ? -2.068 -0.217 -0.156 1 97.88 300 VAL A N 1
ATOM 2271 C CA . VAL A 1 300 ? -2.043 -0.979 -1.4 1 97.88 300 VAL A CA 1
ATOM 2272 C C . VAL A 1 300 ? -0.742 -1.774 -1.492 1 97.88 300 VAL A C 1
ATOM 2274 O O . VAL A 1 300 ? 0.346 -1.195 -1.515 1 97.88 300 VAL A O 1
ATOM 2277 N N . LYS A 1 301 ? -0.888 -3.086 -1.592 1 98.12 301 LYS A N 1
ATOM 2278 C CA . LYS A 1 301 ? 0.284 -3.957 -1.571 1 98.12 301 LYS A CA 1
ATOM 2279 C C . LYS A 1 301 ? 0.311 -4.871 -2.793 1 98.12 301 LYS A C 1
ATOM 2281 O O . LYS A 1 301 ? -0.708 -5.461 -3.156 1 98.12 301 LYS A O 1
ATOM 2286 N N . GLY A 1 302 ? 1.44 -4.914 -3.371 1 97.38 302 GLY A N 1
ATOM 2287 C CA . GLY A 1 302 ? 1.647 -5.922 -4.398 1 97.38 302 GLY A CA 1
ATOM 2288 C C . GLY A 1 302 ? 2.07 -7.266 -3.834 1 97.38 302 GLY A C 1
ATOM 2289 O O . GLY A 1 302 ? 2.602 -7.344 -2.725 1 97.38 302 GLY A O 1
ATOM 2290 N N . THR A 1 303 ? 1.817 -8.266 -4.602 1 97.25 303 THR A N 1
ATOM 2291 C CA . THR A 1 303 ? 2.283 -9.602 -4.258 1 97.25 303 THR A CA 1
ATOM 2292 C C . THR A 1 303 ? 2.746 -10.352 -5.508 1 97.25 303 THR A C 1
ATOM 2294 O O . THR A 1 303 ? 2.148 -10.211 -6.578 1 97.25 303 THR A O 1
ATOM 2297 N N . VAL A 1 304 ? 3.873 -11.062 -5.312 1 95.75 304 VAL A N 1
ATOM 2298 C CA . VAL A 1 304 ? 4.391 -11.82 -6.445 1 95.75 304 VAL A CA 1
ATOM 2299 C C . VAL A 1 304 ? 4.895 -13.18 -5.969 1 95.75 304 VAL A C 1
ATOM 2301 O O . VAL A 1 304 ? 5.578 -13.273 -4.945 1 95.75 304 VAL A O 1
ATOM 2304 N N . ARG A 1 305 ? 4.395 -14.219 -6.648 1 96.44 305 ARG A N 1
ATOM 2305 C CA . ARG A 1 305 ? 4.82 -15.586 -6.375 1 96.44 305 ARG A CA 1
ATOM 2306 C C . ARG A 1 305 ? 4.512 -15.977 -4.938 1 96.44 305 ARG A C 1
ATOM 2308 O O . ARG A 1 305 ? 3.373 -15.836 -4.48 1 96.44 305 ARG A O 1
ATOM 2315 N N . TYR A 1 306 ? 5.484 -16.609 -4.285 1 96.62 306 TYR A N 1
ATOM 2316 C CA . TYR A 1 306 ? 5.328 -17.109 -2.924 1 96.62 306 TYR A CA 1
ATOM 2317 C C . TYR A 1 306 ? 6.652 -17.062 -2.17 1 96.62 306 TYR A C 1
ATOM 2319 O O . TYR A 1 306 ? 7.711 -16.906 -2.779 1 96.62 306 TYR A O 1
ATOM 2327 N N . THR A 1 307 ? 6.547 -17.141 -0.846 1 96.31 307 THR A N 1
ATOM 2328 C CA . THR A 1 307 ? 7.738 -17.156 -0.002 1 96.31 307 THR A CA 1
ATOM 2329 C C . THR A 1 307 ? 7.875 -18.5 0.701 1 96.31 307 THR A C 1
ATOM 2331 O O . THR A 1 307 ? 7.027 -19.391 0.537 1 96.31 307 THR A O 1
ATOM 2334 N N . HIS A 1 308 ? 8.977 -18.641 1.361 1 95.25 308 HIS A N 1
ATOM 2335 C CA . HIS A 1 308 ? 9.273 -19.891 2.059 1 95.25 308 HIS A CA 1
ATOM 2336 C C . HIS A 1 308 ? 8.117 -20.312 2.961 1 95.25 308 HIS A C 1
ATOM 2338 O O . HIS A 1 308 ? 7.543 -19.469 3.666 1 95.25 308 HIS A O 1
ATOM 2344 N N . GLY A 1 309 ? 7.727 -21.562 2.867 1 97 309 GLY A N 1
ATOM 2345 C CA . GLY A 1 309 ? 6.695 -22.094 3.75 1 97 309 GLY A CA 1
ATOM 2346 C C . GLY A 1 309 ? 5.316 -22.109 3.117 1 97 309 GLY A C 1
ATOM 2347 O O . GLY A 1 309 ? 4.422 -22.828 3.584 1 97 309 GLY A O 1
ATOM 2348 N N . CYS A 1 310 ? 5.152 -21.375 2.064 1 98.19 310 CYS A N 1
ATOM 2349 C CA . CYS A 1 310 ? 3.834 -21.297 1.441 1 98.19 310 CYS A CA 1
ATOM 2350 C C . CYS A 1 310 ? 3.396 -22.656 0.904 1 98.19 310 CYS A C 1
ATOM 2352 O O . CYS A 1 310 ? 2.232 -23.031 1.04 1 98.19 310 CYS A O 1
ATOM 2354 N N . PHE A 1 311 ? 4.305 -23.391 0.291 1 98.44 311 PHE A N 1
ATOM 2355 C CA . PHE A 1 311 ? 3.967 -24.719 -0.214 1 98.44 311 PHE A CA 1
ATOM 2356 C C . PHE A 1 311 ? 3.568 -25.656 0.926 1 98.44 311 PHE A C 1
ATOM 2358 O O . PHE A 1 311 ? 2.562 -26.359 0.835 1 98.44 311 PHE A O 1
ATOM 2365 N N . GLU A 1 312 ? 4.32 -25.609 1.992 1 98.25 312 GLU A N 1
ATOM 2366 C CA . GLU A 1 312 ? 4.016 -26.469 3.143 1 98.25 312 GLU A CA 1
ATOM 2367 C C . GLU A 1 312 ? 2.641 -26.141 3.719 1 98.25 312 GLU A C 1
ATOM 2369 O O . GLU A 1 312 ? 1.866 -27.031 4.039 1 98.25 312 GLU A O 1
ATOM 2374 N N . ASP A 1 313 ? 2.375 -24.844 3.816 1 98.44 313 ASP A N 1
ATOM 2375 C CA . ASP A 1 313 ? 1.078 -24.422 4.336 1 98.44 313 ASP A CA 1
ATOM 2376 C C . ASP A 1 313 ? -0.052 -24.844 3.4 1 98.44 313 ASP A C 1
ATOM 2378 O O . ASP A 1 313 ? -1.097 -25.328 3.854 1 98.44 313 ASP A O 1
ATOM 2382 N N . ALA A 1 314 ? 0.183 -24.688 2.131 1 98.56 314 ALA A N 1
ATOM 2383 C CA . ALA A 1 314 ? -0.807 -25.094 1.141 1 98.56 314 ALA A CA 1
ATOM 2384 C C . ALA A 1 314 ? -1.08 -26.594 1.232 1 98.56 314 ALA A C 1
ATOM 2386 O O . ALA A 1 314 ? -2.236 -27.016 1.242 1 98.56 314 ALA A O 1
ATOM 2387 N N . ILE A 1 315 ? -0.048 -27.344 1.342 1 98.31 315 ILE A N 1
ATOM 2388 C CA . ILE A 1 315 ? -0.163 -28.797 1.413 1 98.31 315 ILE A CA 1
ATOM 2389 C C . ILE A 1 315 ? -0.886 -29.188 2.697 1 98.31 315 ILE A C 1
ATOM 2391 O O . ILE A 1 315 ? -1.723 -30.094 2.691 1 98.31 315 ILE A O 1
ATOM 2395 N N . SER A 1 316 ? -0.584 -28.469 3.738 1 98 316 SER A N 1
ATOM 2396 C CA . SER A 1 316 ? -1.267 -28.734 5 1 98 316 SER A CA 1
ATOM 2397 C C . SER A 1 316 ? -2.768 -28.484 4.879 1 98 316 SER A C 1
ATOM 2399 O O . SER A 1 316 ? -3.572 -29.297 5.34 1 98 316 SER A O 1
ATOM 2401 N N . LEU A 1 317 ? -3.148 -27.438 4.258 1 97.94 317 LEU A N 1
ATOM 2402 C CA . LEU A 1 317 ? -4.559 -27.109 4.059 1 97.94 317 LEU A CA 1
ATOM 2403 C C . LEU A 1 317 ? -5.246 -28.188 3.219 1 97.94 317 LEU A C 1
ATOM 2405 O O . LEU A 1 317 ? -6.395 -28.547 3.482 1 97.94 317 LEU A O 1
ATOM 2409 N N . LEU A 1 318 ? -4.547 -28.625 2.266 1 96.75 318 LEU A N 1
ATOM 2410 C CA . LEU A 1 318 ? -5.086 -29.641 1.365 1 96.75 318 LEU A CA 1
ATOM 2411 C C . LEU A 1 318 ? -5.199 -30.984 2.07 1 96.75 318 LEU A C 1
ATOM 2413 O O . LEU A 1 318 ? -6.25 -31.625 2.025 1 96.75 318 LEU A O 1
ATOM 2417 N N . SER A 1 319 ? -4.18 -31.406 2.75 1 95.06 319 SER A N 1
ATOM 2418 C CA . SER A 1 319 ? -4.113 -32.719 3.361 1 95.06 319 SER A CA 1
ATOM 2419 C C . SER A 1 319 ? -5.074 -32.844 4.539 1 95.06 319 SER A C 1
ATOM 2421 O O . SER A 1 319 ? -5.574 -33.938 4.836 1 95.06 319 SER A O 1
ATOM 2423 N N . THR A 1 320 ? -5.367 -31.719 5.219 1 95.69 320 THR A N 1
ATOM 2424 C CA . THR A 1 320 ? -6.289 -31.719 6.352 1 95.69 320 THR A CA 1
ATOM 2425 C C . THR A 1 320 ? -7.719 -31.438 5.883 1 95.69 320 THR A C 1
ATOM 2427 O O . THR A 1 320 ? -8.625 -31.297 6.703 1 95.69 320 THR A O 1
ATOM 2430 N N . LYS A 1 321 ? -7.914 -31.281 4.613 1 95.62 321 LYS A N 1
ATOM 2431 C CA . LYS A 1 321 ? -9.211 -31.141 3.955 1 95.62 321 LYS A CA 1
ATOM 2432 C C . LYS A 1 321 ? -9.883 -29.828 4.316 1 95.62 321 LYS A C 1
ATOM 2434 O O . LYS A 1 321 ? -11.109 -29.719 4.285 1 95.62 321 LYS A O 1
ATOM 2439 N N . LYS A 1 322 ? -9.055 -28.906 4.703 1 97 322 LYS A N 1
ATOM 2440 C CA . LYS A 1 322 ? -9.586 -27.562 4.906 1 97 322 LYS A CA 1
ATOM 2441 C C . LYS A 1 322 ? -9.828 -26.859 3.576 1 97 322 LYS A C 1
ATOM 2443 O O . LYS A 1 322 ? -10.625 -25.922 3.5 1 97 322 LYS A O 1
ATOM 2448 N N . VAL A 1 323 ? -9.102 -27.344 2.59 1 97.5 323 VAL A N 1
ATOM 2449 C CA . VAL A 1 323 ? -9.305 -26.875 1.222 1 97.5 323 VAL A CA 1
ATOM 2450 C C . VAL A 1 323 ? -9.516 -28.078 0.297 1 97.5 323 VAL A C 1
ATOM 2452 O O . VAL A 1 323 ? -8.828 -29.094 0.419 1 97.5 323 VAL A O 1
ATOM 2455 N N . ASP A 1 324 ? -10.469 -27.953 -0.521 1 96.81 324 ASP A N 1
ATOM 2456 C CA . ASP A 1 324 ? -10.719 -28.922 -1.576 1 96.81 324 ASP A CA 1
ATOM 2457 C C . ASP A 1 324 ? -10.453 -28.328 -2.955 1 96.81 324 ASP A C 1
ATOM 2459 O O . ASP A 1 324 ? -11.188 -27.438 -3.406 1 96.81 324 ASP A O 1
ATOM 2463 N N . LEU A 1 325 ? -9.477 -28.828 -3.658 1 97.12 325 LEU A N 1
ATOM 2464 C CA . LEU A 1 325 ? -9.102 -28.266 -4.949 1 97.12 325 LEU A CA 1
ATOM 2465 C C . LEU A 1 325 ? -9.797 -29 -6.09 1 97.12 325 LEU A C 1
ATOM 2467 O O . LEU A 1 325 ? -9.797 -28.531 -7.23 1 97.12 325 LEU A O 1
ATOM 2471 N N . LYS A 1 326 ? -10.375 -30.062 -5.812 1 96.5 326 LYS A N 1
ATOM 2472 C CA . LYS A 1 326 ? -10.914 -30.953 -6.84 1 96.5 326 LYS A CA 1
ATOM 2473 C C . LYS A 1 326 ? -11.93 -30.219 -7.711 1 96.5 326 LYS A C 1
ATOM 2475 O O . LYS A 1 326 ? -11.883 -30.297 -8.938 1 96.5 326 LYS A O 1
ATOM 2480 N N . PRO A 1 327 ? -12.875 -29.406 -7.059 1 96.62 327 PRO A N 1
ATOM 2481 C CA . PRO A 1 327 ? -13.867 -28.719 -7.887 1 96.62 327 PRO A CA 1
ATOM 2482 C C . PRO A 1 327 ? -13.25 -27.719 -8.852 1 96.62 327 PRO A C 1
ATOM 2484 O O . PRO A 1 327 ? -13.883 -27.312 -9.828 1 96.62 327 PRO A O 1
ATOM 2487 N N . LEU A 1 328 ? -12.016 -27.281 -8.602 1 96.94 328 LEU A N 1
ATOM 2488 C CA . LEU A 1 328 ? -11.375 -26.266 -9.438 1 96.94 328 LEU A CA 1
ATOM 2489 C C . LEU A 1 328 ? -10.742 -26.906 -10.672 1 96.94 328 LEU A C 1
ATOM 2491 O O . LEU A 1 328 ? -10.438 -26.203 -11.648 1 96.94 328 LEU A O 1
ATOM 2495 N N . ILE A 1 329 ? -10.438 -28.156 -10.594 1 97 329 ILE A N 1
ATOM 2496 C CA . ILE A 1 329 ? -9.844 -28.891 -11.703 1 97 329 ILE A CA 1
ATOM 2497 C C . ILE A 1 329 ? -10.93 -29.312 -12.688 1 97 329 ILE A C 1
ATOM 2499 O O . ILE A 1 329 ? -11.641 -30.281 -12.453 1 97 329 ILE A O 1
ATOM 2503 N N . THR A 1 330 ? -11.023 -28.594 -13.812 1 95.44 330 THR A N 1
ATOM 2504 C CA . THR A 1 330 ? -12.195 -28.766 -14.672 1 95.44 330 THR A CA 1
ATOM 2505 C C . THR A 1 330 ? -11.875 -29.672 -15.859 1 95.44 330 THR A C 1
ATOM 2507 O O . THR A 1 330 ? -12.781 -30.172 -16.531 1 95.44 330 THR A O 1
ATOM 2510 N N . SER A 1 331 ? -10.594 -29.828 -16.156 1 96.56 331 SER A N 1
ATOM 2511 C CA . SER A 1 331 ? -10.219 -30.734 -17.25 1 96.56 331 SER A CA 1
ATOM 2512 C C . SER A 1 331 ? -8.805 -31.266 -17.062 1 96.56 331 SER A C 1
ATOM 2514 O O . SER A 1 331 ? -7.992 -30.656 -16.375 1 96.56 331 SER A O 1
ATOM 2516 N N . THR A 1 332 ? -8.578 -32.438 -17.688 1 97.81 332 THR A N 1
ATOM 2517 C CA . THR A 1 332 ? -7.258 -33.031 -17.734 1 97.81 332 THR A CA 1
ATOM 2518 C C . THR A 1 332 ? -6.898 -33.438 -19.156 1 97.81 332 THR A C 1
ATOM 2520 O O . THR A 1 332 ? -7.781 -33.75 -19.969 1 97.81 332 THR A O 1
ATOM 2523 N N . TYR A 1 333 ? -5.668 -33.344 -19.484 1 98.19 333 TYR A N 1
ATOM 2524 C CA . TYR A 1 333 ? -5.133 -33.75 -20.766 1 98.19 333 TYR A CA 1
ATOM 2525 C C . TYR A 1 333 ? -3.852 -34.562 -20.609 1 98.19 333 TYR A C 1
ATOM 2527 O O . TYR A 1 333 ? -3.107 -34.375 -19.641 1 98.19 333 TYR A O 1
ATOM 2535 N N . PRO A 1 334 ? -3.59 -35.5 -21.547 1 98.38 334 PRO A N 1
ATOM 2536 C CA . PRO A 1 334 ? -2.234 -36.062 -21.609 1 98.38 334 PRO A CA 1
ATOM 2537 C C . PRO A 1 334 ? -1.226 -35.094 -22.219 1 98.38 334 PRO A C 1
ATOM 2539 O O . PRO A 1 334 ? -1.605 -34.188 -22.953 1 98.38 334 PRO A O 1
ATOM 2542 N N . LEU A 1 335 ? 0.029 -35.25 -21.844 1 98.25 335 LEU A N 1
ATOM 2543 C CA . LEU A 1 335 ? 1.1 -34.375 -22.344 1 98.25 335 LEU A CA 1
ATOM 2544 C C . LEU A 1 335 ? 1.053 -34.281 -23.875 1 98.25 335 LEU A C 1
ATOM 2546 O O . LEU A 1 335 ? 1.329 -33.219 -24.438 1 98.25 335 LEU A O 1
ATOM 2550 N N . THR A 1 336 ? 0.66 -35.344 -24.547 1 97.25 336 THR A N 1
ATOM 2551 C CA . THR A 1 336 ? 0.676 -35.438 -26 1 97.25 336 THR A CA 1
ATOM 2552 C C . THR A 1 336 ? -0.386 -34.531 -26.609 1 97.25 336 THR A C 1
ATOM 2554 O O . THR A 1 336 ? -0.38 -34.281 -27.828 1 97.25 336 THR A O 1
ATOM 2557 N N . GLN A 1 337 ? -1.28 -34.031 -25.812 1 97.75 337 GLN A N 1
ATOM 2558 C CA . GLN A 1 337 ? -2.33 -33.125 -26.281 1 97.75 337 GLN A CA 1
ATOM 2559 C C . GLN A 1 337 ? -2.178 -31.734 -25.672 1 97.75 337 GLN A C 1
ATOM 2561 O O . GLN A 1 337 ? -3.174 -31.078 -25.359 1 97.75 337 GLN A O 1
ATOM 2566 N N . ALA A 1 338 ? -0.949 -31.391 -25.422 1 97.25 338 ALA A N 1
ATOM 2567 C CA . ALA A 1 338 ? -0.661 -30.094 -24.797 1 97.25 338 ALA A CA 1
ATOM 2568 C C . ALA A 1 338 ? -1.234 -28.938 -25.609 1 97.25 338 ALA A C 1
ATOM 2570 O O . ALA A 1 338 ? -1.763 -27.984 -25.047 1 97.25 338 ALA A O 1
ATOM 2571 N N . ASN A 1 339 ? -1.152 -29.016 -26.906 1 95.88 339 ASN A N 1
ATOM 2572 C CA . ASN A 1 339 ? -1.687 -27.938 -27.734 1 95.88 339 ASN A CA 1
ATOM 2573 C C . ASN A 1 339 ? -3.182 -27.734 -27.5 1 95.88 339 ASN A C 1
ATOM 2575 O O . ASN A 1 339 ? -3.646 -26.609 -27.375 1 95.88 339 ASN A O 1
ATOM 2579 N N . GLU A 1 340 ? -3.893 -28.828 -27.5 1 95.81 340 GLU A N 1
ATOM 2580 C CA . GLU A 1 340 ? -5.328 -28.766 -27.25 1 95.81 340 GLU A CA 1
ATOM 2581 C C . GLU A 1 340 ? -5.621 -28.188 -25.859 1 95.81 340 GLU A C 1
ATOM 2583 O O . GLU A 1 340 ? -6.566 -27.422 -25.688 1 95.81 340 GLU A O 1
ATOM 2588 N N . ALA A 1 341 ? -4.824 -28.609 -24.938 1 96.81 341 ALA A N 1
ATOM 2589 C CA . ALA A 1 341 ? -5 -28.125 -23.578 1 96.81 341 ALA A CA 1
ATOM 2590 C C . ALA A 1 341 ? -4.824 -26.609 -23.5 1 96.81 341 ALA A C 1
ATOM 2592 O O . ALA A 1 341 ? -5.609 -25.906 -22.859 1 96.81 341 ALA A O 1
ATOM 2593 N N . PHE A 1 342 ? -3.799 -26.047 -24.141 1 96.56 342 PHE A N 1
ATOM 2594 C CA . PHE A 1 342 ? -3.523 -24.625 -24.125 1 96.56 342 PHE A CA 1
ATOM 2595 C C . PHE A 1 342 ? -4.602 -23.859 -24.875 1 96.56 342 PHE A C 1
ATOM 2597 O O . PHE A 1 342 ? -4.973 -22.75 -24.484 1 96.56 342 PHE A O 1
ATOM 2604 N N . GLU A 1 343 ? -5.156 -24.438 -25.922 1 95.5 343 GLU A N 1
ATOM 2605 C CA . GLU A 1 343 ? -6.281 -23.828 -26.625 1 95.5 343 GLU A CA 1
ATOM 2606 C C . GLU A 1 343 ? -7.508 -23.734 -25.719 1 95.5 343 GLU A C 1
ATOM 2608 O O . GLU A 1 343 ? -8.211 -22.719 -25.734 1 95.5 343 GLU A O 1
ATOM 2613 N N . ALA A 1 344 ? -7.691 -24.797 -25.016 1 94.31 344 ALA A N 1
ATOM 2614 C CA . ALA A 1 344 ? -8.82 -24.812 -24.094 1 94.31 344 ALA A CA 1
ATOM 2615 C C . ALA A 1 344 ? -8.664 -23.734 -23.016 1 94.31 344 ALA A C 1
ATOM 2617 O O . ALA A 1 344 ? -9.617 -23.047 -22.672 1 94.31 344 ALA A O 1
ATOM 2618 N N . GLN A 1 345 ? -7.457 -23.656 -22.438 1 92.81 345 GLN A N 1
ATOM 2619 C CA . GLN A 1 345 ? -7.184 -22.656 -21.438 1 92.81 345 GLN A CA 1
ATOM 2620 C C . GLN A 1 345 ? -7.391 -21.25 -21.984 1 92.81 345 GLN A C 1
ATOM 2622 O O . GLN A 1 345 ? -7.93 -20.375 -21.297 1 92.81 345 GLN A O 1
ATOM 2627 N N . HIS A 1 346 ? -6.988 -21.016 -23.156 1 89.56 346 HIS A N 1
ATOM 2628 C CA . HIS A 1 346 ? -7.102 -19.734 -23.812 1 89.56 346 HIS A CA 1
ATOM 2629 C C . HIS A 1 346 ? -8.562 -19.344 -24.031 1 89.56 346 HIS A C 1
ATOM 2631 O O . HIS A 1 346 ? -8.914 -18.172 -23.984 1 89.56 346 HIS A O 1
ATOM 2637 N N . ALA A 1 347 ? -9.344 -20.312 -24.25 1 87.19 347 ALA A N 1
ATOM 2638 C CA . ALA A 1 347 ? -10.766 -20.094 -24.516 1 87.19 347 ALA A CA 1
ATOM 2639 C C . ALA A 1 347 ? -11.5 -19.734 -23.219 1 87.19 347 ALA A C 1
ATOM 2641 O O . ALA A 1 347 ? -12.664 -19.328 -23.266 1 87.19 347 ALA A O 1
ATOM 2642 N N . ARG A 1 348 ? -10.875 -19.781 -22.078 1 81.06 348 ARG A N 1
ATOM 2643 C CA . ARG A 1 348 ? -11.359 -19.375 -20.75 1 81.06 348 ARG A CA 1
ATOM 2644 C C . ARG A 1 348 ? -12.625 -20.141 -20.375 1 81.06 348 ARG A C 1
ATOM 2646 O O . ARG A 1 348 ? -13.516 -19.578 -19.734 1 81.06 348 ARG A O 1
ATOM 2653 N N . ARG A 1 349 ? -12.742 -21.312 -20.828 1 80.94 349 ARG A N 1
ATOM 2654 C CA . ARG A 1 349 ? -13.891 -22.156 -20.484 1 80.94 349 ARG A CA 1
ATOM 2655 C C . ARG A 1 349 ? -13.617 -22.953 -19.219 1 80.94 349 ARG A C 1
ATOM 2657 O O . ARG A 1 349 ? -14.555 -23.328 -18.5 1 80.94 349 ARG A O 1
ATOM 2664 N N . ASP A 1 350 ? -12.375 -23.172 -18.938 1 89.56 350 ASP A N 1
ATOM 2665 C CA . ASP A 1 350 ? -11.953 -23.984 -17.797 1 89.56 350 ASP A CA 1
ATOM 2666 C C . ASP A 1 350 ? -11.406 -23.109 -16.688 1 89.56 350 ASP A C 1
ATOM 2668 O O . ASP A 1 350 ? -11.039 -21.953 -16.906 1 89.56 350 ASP A O 1
ATOM 2672 N N . ILE A 1 351 ? -11.477 -23.578 -15.508 1 93.31 351 ILE A N 1
ATOM 2673 C CA . ILE A 1 351 ? -10.859 -22.922 -14.367 1 93.31 351 ILE A CA 1
ATOM 2674 C C . ILE A 1 351 ? -9.406 -23.359 -14.242 1 93.31 351 ILE A C 1
ATOM 2676 O O . ILE A 1 351 ? -8.484 -22.547 -14.422 1 93.31 351 ILE A O 1
ATOM 2680 N N . LYS A 1 352 ? -9.148 -24.625 -14.047 1 96 352 LYS A N 1
ATOM 2681 C CA . LYS A 1 352 ? -7.809 -25.188 -13.953 1 96 352 LYS A CA 1
ATOM 2682 C C . LYS A 1 352 ? -7.68 -26.438 -14.812 1 96 352 LYS A C 1
ATOM 2684 O O . LYS A 1 352 ? -8.5 -27.359 -14.703 1 96 352 LYS A O 1
ATOM 2689 N N . ILE A 1 353 ? -6.715 -26.422 -15.688 1 97.44 353 ILE A N 1
ATOM 2690 C CA . ILE A 1 353 ? -6.418 -27.562 -16.531 1 97.44 353 ILE A CA 1
ATOM 2691 C C . ILE A 1 353 ? -5.133 -28.25 -16.062 1 97.44 353 ILE A C 1
ATOM 2693 O O . ILE A 1 353 ? -4.117 -27.578 -15.852 1 97.44 353 ILE A O 1
ATOM 2697 N N . VAL A 1 354 ? -5.195 -29.562 -15.883 1 98.25 354 VAL A N 1
ATOM 2698 C CA . VAL A 1 354 ? -4.047 -30.344 -15.438 1 98.25 354 VAL A CA 1
ATOM 2699 C C . VAL A 1 354 ? -3.578 -31.266 -16.562 1 98.25 354 VAL A C 1
ATOM 2701 O O . VAL A 1 354 ? -4.387 -31.969 -17.156 1 98.25 354 VAL A O 1
ATOM 2704 N N . ILE A 1 355 ? -2.332 -31.219 -16.844 1 98.62 355 ILE A N 1
ATOM 2705 C CA . ILE A 1 355 ? -1.722 -32.094 -17.844 1 98.62 355 ILE A CA 1
ATOM 2706 C C . ILE A 1 355 ? -1.007 -33.25 -17.141 1 98.62 355 ILE A C 1
ATOM 2708 O O . ILE A 1 355 ? -0.228 -33.031 -16.219 1 98.62 355 ILE A O 1
ATOM 2712 N N . PHE A 1 356 ? -1.293 -34.438 -17.547 1 98.69 356 PHE A N 1
ATOM 2713 C CA . PHE A 1 356 ? -0.557 -35.625 -17.094 1 98.69 356 PHE A CA 1
ATOM 2714 C C . PHE A 1 356 ? 0.673 -35.844 -17.969 1 98.69 356 PHE A C 1
ATOM 2716 O O . PHE A 1 356 ? 0.553 -36.219 -19.141 1 98.69 356 PHE A O 1
ATOM 2723 N N . ASN A 1 357 ? 1.83 -35.688 -17.391 1 98.31 357 ASN A N 1
ATOM 2724 C CA . ASN A 1 357 ? 3.086 -35.625 -18.125 1 98.31 357 ASN A CA 1
ATOM 2725 C C . ASN A 1 357 ? 3.547 -37 -18.578 1 98.31 357 ASN A C 1
ATOM 2727 O O . ASN A 1 357 ? 4.41 -37.125 -19.438 1 98.31 357 ASN A O 1
ATOM 2731 N N . GLN A 1 358 ? 3.055 -38 -17.953 1 96.75 358 GLN A N 1
ATOM 2732 C CA . GLN A 1 358 ? 3.518 -39.344 -18.234 1 96.75 358 GLN A CA 1
ATOM 2733 C C . GLN A 1 358 ? 2.623 -40.031 -19.266 1 96.75 358 GLN A C 1
ATOM 2735 O O . GLN A 1 358 ? 2.85 -41.188 -19.625 1 96.75 358 GLN A O 1
ATOM 2740 N N . MET A 1 359 ? 1.62 -39.312 -19.703 1 91.12 359 MET A N 1
ATOM 2741 C CA . MET A 1 359 ? 0.67 -39.844 -20.672 1 91.12 359 MET A CA 1
ATOM 2742 C C . MET A 1 359 ? 0.783 -39.062 -22 1 91.12 359 MET A C 1
ATOM 2744 O O . MET A 1 359 ? 1.23 -37.938 -22.016 1 91.12 359 MET A O 1
ATOM 2748 N N . MET B 1 1 ? -14.211 34.031 40.344 1 35.56 1 MET B N 1
ATOM 2749 C CA . MET B 1 1 ? -14.102 35.219 39.5 1 35.56 1 MET B CA 1
ATOM 2750 C C . MET B 1 1 ? -14.383 34.844 38.031 1 35.56 1 MET B C 1
ATOM 2752 O O . MET B 1 1 ? -13.727 33.969 37.469 1 35.56 1 MET B O 1
ATOM 2756 N N . ALA B 1 2 ? -15.508 34.781 37.688 1 44.75 2 ALA B N 1
ATOM 2757 C CA . ALA B 1 2 ? -16 34.562 36.344 1 44.75 2 ALA B CA 1
ATOM 2758 C C . ALA B 1 2 ? -15.133 35.312 35.312 1 44.75 2 ALA B C 1
ATOM 2760 O O . ALA B 1 2 ? -15.188 36.531 35.188 1 44.75 2 ALA B O 1
ATOM 2761 N N . ASP B 1 3 ? -13.867 35 35.25 1 51.69 3 ASP B N 1
ATOM 2762 C CA . ASP B 1 3 ? -12.867 35.688 34.438 1 51.69 3 ASP B CA 1
ATOM 2763 C C . ASP B 1 3 ? -13.438 36.094 33.062 1 51.69 3 ASP B C 1
ATOM 2765 O O . ASP B 1 3 ? -14.023 35.25 32.375 1 51.69 3 ASP B O 1
ATOM 2769 N N . LEU B 1 4 ? -13.734 37.344 32.969 1 63.34 4 LEU B N 1
ATOM 2770 C CA . LEU B 1 4 ? -14.367 38.094 31.891 1 63.34 4 LEU B CA 1
ATOM 2771 C C . LEU B 1 4 ? -13.719 37.75 30.562 1 63.34 4 LEU B C 1
ATOM 2773 O O . LEU B 1 4 ? -12.492 37.719 30.438 1 63.34 4 LEU B O 1
ATOM 2777 N N . LEU B 1 5 ? -14.438 37.031 29.734 1 73.81 5 LEU B N 1
ATOM 2778 C CA . LEU B 1 5 ? -14.008 36.844 28.359 1 73.81 5 LEU B CA 1
ATOM 2779 C C . LEU B 1 5 ? -13.5 38.125 27.75 1 73.81 5 LEU B C 1
ATOM 2781 O O . LEU B 1 5 ? -13.992 39.219 28.062 1 73.81 5 LEU B O 1
ATOM 2785 N N . PRO B 1 6 ? -12.414 38 27.031 1 81.38 6 PRO B N 1
ATOM 2786 C CA . PRO B 1 6 ? -11.938 39.188 26.328 1 81.38 6 PRO B CA 1
ATOM 2787 C C . PRO B 1 6 ? -13.023 39.844 25.469 1 81.38 6 PRO B C 1
ATOM 2789 O O . PRO B 1 6 ? -14.016 39.188 25.125 1 81.38 6 PRO B O 1
ATOM 2792 N N . TYR B 1 7 ? -12.836 41.125 25.203 1 80.12 7 TYR B N 1
ATOM 2793 C CA . TYR B 1 7 ? -13.852 41.906 24.516 1 80.12 7 TYR B CA 1
ATOM 2794 C C . TYR B 1 7 ? -13.711 41.781 23 1 80.12 7 TYR B C 1
ATOM 2796 O O . TYR B 1 7 ? -14.641 42.062 22.25 1 80.12 7 TYR B O 1
ATOM 2804 N N . SER B 1 8 ? -12.57 41.344 22.609 1 90.06 8 SER B N 1
ATOM 2805 C CA . SER B 1 8 ? -12.32 41.281 21.172 1 90.06 8 SER B CA 1
ATOM 2806 C C . SER B 1 8 ? -11.836 39.906 20.766 1 90.06 8 SER B C 1
ATOM 2808 O O . SER B 1 8 ? -11.109 39.219 21.516 1 90.06 8 SER B O 1
ATOM 2810 N N . ASN B 1 9 ? -12.344 39.469 19.594 1 96.69 9 ASN B N 1
ATOM 2811 C CA . ASN B 1 9 ? -11.891 38.219 18.969 1 96.69 9 ASN B CA 1
ATOM 2812 C C . ASN B 1 9 ? -11.797 38.375 17.453 1 96.69 9 ASN B C 1
ATOM 2814 O O . ASN B 1 9 ? -12.578 37.75 16.719 1 96.69 9 ASN B O 1
ATOM 2818 N N . ARG B 1 10 ? -10.734 39.156 17.109 1 97.62 10 ARG B N 1
ATOM 2819 C CA . ARG B 1 10 ? -10.492 39.281 15.672 1 97.62 10 ARG B CA 1
ATOM 2820 C C . ARG B 1 10 ? -10.219 37.938 15.039 1 97.62 10 ARG B C 1
ATOM 2822 O O . ARG B 1 10 ? -9.406 37.156 15.555 1 97.62 10 ARG B O 1
ATOM 2829 N N . SER B 1 11 ? -10.961 37.625 13.992 1 97.69 11 SER B N 1
ATOM 2830 C CA . SER B 1 11 ? -10.859 36.344 13.297 1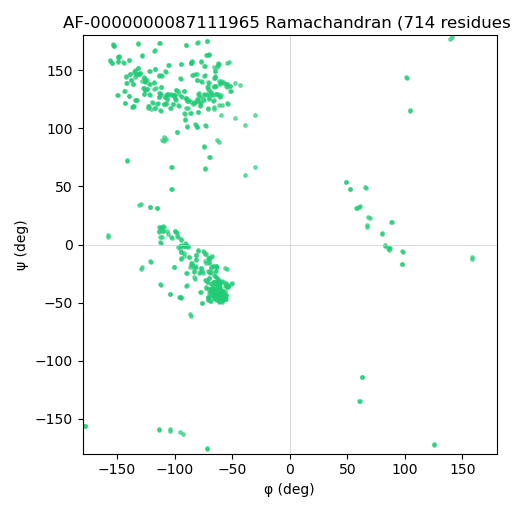 97.69 11 SER B CA 1
ATOM 2831 C C . SER B 1 11 ? -10.75 36.562 11.789 1 97.69 11 SER B C 1
ATOM 2833 O O . SER B 1 11 ? -11.266 37.531 11.25 1 97.69 11 SER B O 1
ATOM 2835 N N . VAL B 1 12 ? -10.023 35.688 11.156 1 97.62 12 VAL B N 1
ATOM 2836 C CA . VAL B 1 12 ? -9.875 35.75 9.703 1 97.62 12 VAL B CA 1
ATOM 2837 C C . VAL B 1 12 ? -10.953 34.875 9.039 1 97.62 12 VAL B C 1
ATOM 2839 O O . VAL B 1 12 ? -10.883 33.656 9.07 1 97.62 12 VAL B O 1
ATOM 2842 N N . VAL B 1 13 ? -11.852 35.5 8.352 1 96.69 13 VAL B N 1
ATOM 2843 C CA . VAL B 1 13 ? -13.031 34.844 7.793 1 96.69 13 VAL B CA 1
ATOM 2844 C C . VAL B 1 13 ? -12.945 34.844 6.266 1 96.69 13 VAL B C 1
ATOM 2846 O O . VAL B 1 13 ? -12.625 35.875 5.652 1 96.69 13 VAL B O 1
ATOM 2849 N N . TRP B 1 14 ? -13.164 33.656 5.688 1 96.38 14 TRP B N 1
ATOM 2850 C CA . TRP B 1 14 ? -13.297 33.562 4.238 1 96.38 14 TRP B CA 1
ATOM 2851 C C . TRP B 1 14 ? -14.547 34.281 3.752 1 96.38 14 TRP B C 1
ATOM 2853 O O . TRP B 1 14 ? -15.664 33.906 4.121 1 96.38 14 TRP B O 1
ATOM 2863 N N . ALA B 1 15 ? -14.391 35.312 2.928 1 94.38 15 ALA B N 1
ATOM 2864 C CA . ALA B 1 15 ? -15.492 36.156 2.48 1 94.38 15 ALA B CA 1
ATOM 2865 C C . ALA B 1 15 ? -15.719 36 0.979 1 94.38 15 ALA B C 1
ATOM 2867 O O . ALA B 1 15 ? -16.406 36.844 0.366 1 94.38 15 ALA B O 1
ATOM 2868 N N . GLY B 1 16 ? -15.172 35.094 0.387 1 93.38 16 GLY B N 1
ATOM 2869 C CA . GLY B 1 16 ? -15.203 34.812 -1.04 1 93.38 16 GLY B CA 1
ATOM 2870 C C . GLY B 1 16 ? -13.852 34.375 -1.595 1 93.38 16 GLY B C 1
ATOM 2871 O O . GLY B 1 16 ? -12.859 34.344 -0.869 1 93.38 16 GLY B O 1
ATOM 2872 N N . VAL B 1 17 ? -13.883 34.062 -2.865 1 94.12 17 VAL B N 1
ATOM 2873 C CA . VAL B 1 17 ? -12.664 33.594 -3.504 1 94.12 17 VAL B CA 1
ATOM 2874 C C . VAL B 1 17 ? -11.562 34.656 -3.379 1 94.12 17 VAL B C 1
ATOM 2876 O O . VAL B 1 17 ? -11.727 35.781 -3.822 1 94.12 17 VAL B O 1
ATOM 2879 N N . ARG B 1 18 ? -10.5 34.25 -2.736 1 94.88 18 ARG B N 1
ATOM 2880 C CA . ARG B 1 18 ? -9.289 35.031 -2.555 1 94.88 18 ARG B CA 1
ATOM 2881 C C . ARG B 1 18 ? -9.586 36.312 -1.8 1 94.88 18 ARG B C 1
ATOM 2883 O O . ARG B 1 18 ? -8.969 37.375 -2.064 1 94.88 18 ARG B O 1
ATOM 2890 N N . LYS B 1 19 ? -10.523 36.219 -0.961 1 94.56 19 LYS B N 1
ATOM 2891 C CA . LYS B 1 19 ? -10.898 37.375 -0.153 1 94.56 19 LYS B CA 1
ATOM 2892 C C . LYS B 1 19 ? -11.102 36.969 1.308 1 94.56 19 LYS B C 1
ATOM 2894 O O . LYS B 1 19 ? -11.977 36.188 1.623 1 94.56 19 LYS B O 1
ATOM 2899 N N . LEU B 1 20 ? -10.281 37.594 2.096 1 96.56 20 LEU B N 1
ATOM 2900 C CA . LEU B 1 20 ? -10.414 37.406 3.537 1 96.56 20 LEU B CA 1
ATOM 2901 C C . LEU B 1 20 ? -10.852 38.719 4.215 1 96.56 20 LEU B C 1
ATOM 2903 O O . LEU B 1 20 ? -10.492 39.781 3.768 1 96.56 20 LEU B O 1
ATOM 2907 N N . GLU B 1 21 ? -11.625 38.562 5.207 1 96.81 21 GLU B N 1
ATOM 2908 C CA . GLU B 1 21 ? -12.023 39.688 6.043 1 96.81 21 GLU B CA 1
ATOM 2909 C C . GLU B 1 21 ? -11.688 39.438 7.508 1 96.81 21 GLU B C 1
ATOM 2911 O O . GLU B 1 21 ? -11.82 38.312 7.996 1 96.81 21 GLU B O 1
ATOM 2916 N N . ILE B 1 22 ? -11.258 40.469 8.164 1 97.19 22 ILE B N 1
ATOM 2917 C CA . ILE B 1 22 ? -11.086 40.438 9.617 1 97.19 22 ILE B CA 1
ATOM 2918 C C . ILE B 1 22 ? -12.375 40.844 10.297 1 97.19 22 ILE B C 1
ATOM 2920 O O . ILE B 1 22 ? -12.828 42 10.117 1 97.19 22 ILE B O 1
ATOM 2924 N N . ARG B 1 23 ? -12.938 39.938 11.055 1 96.25 23 ARG B N 1
ATOM 2925 C CA . ARG B 1 23 ? -14.203 40.219 11.719 1 96.25 23 ARG B CA 1
ATOM 2926 C C . ARG B 1 23 ? -14.133 39.875 13.203 1 96.25 23 ARG B C 1
ATOM 2928 O O . ARG B 1 23 ? -13.367 39 13.602 1 96.25 23 ARG B O 1
ATOM 2935 N N . GLN B 1 24 ? -14.891 40.688 13.898 1 96.25 24 GLN B N 1
ATOM 2936 C CA . GLN B 1 24 ? -15.086 40.312 15.305 1 96.25 24 GLN B CA 1
ATOM 2937 C C . GLN B 1 24 ? -16.062 39.156 15.438 1 96.25 24 GLN B C 1
ATOM 2939 O O . GLN B 1 24 ? -17.172 39.219 14.914 1 96.25 24 GLN B O 1
ATOM 2944 N N . GLN B 1 25 ? -15.562 38.125 16.109 1 94.81 25 GLN B N 1
ATOM 2945 C CA . GLN B 1 25 ? -16.391 36.938 16.328 1 94.81 25 GLN B CA 1
ATOM 2946 C C . GLN B 1 25 ? -16.641 36.719 17.812 1 94.81 25 GLN B C 1
ATOM 2948 O O . GLN B 1 25 ? -15.859 37.156 18.656 1 94.81 25 GLN B O 1
ATOM 2953 N N . PRO B 1 26 ? -17.812 36.094 18.109 1 93.44 26 PRO B N 1
ATOM 2954 C CA . PRO B 1 26 ? -18.031 35.781 19.516 1 93.44 26 PRO B CA 1
ATOM 2955 C C . PRO B 1 26 ? -17.016 34.75 20.062 1 93.44 26 PRO B C 1
ATOM 2957 O O . PRO B 1 26 ? -16.547 33.906 19.312 1 93.44 26 PRO B O 1
ATOM 2960 N N . ILE B 1 27 ? -16.672 34.938 21.25 1 96.06 27 ILE B N 1
ATOM 2961 C CA . ILE B 1 27 ? -15.844 33.938 21.953 1 96.06 27 ILE B CA 1
ATOM 2962 C C . ILE B 1 27 ? -16.719 32.875 22.609 1 96.06 27 ILE B C 1
ATOM 2964 O O . ILE B 1 27 ? -17.609 33.219 23.391 1 96.06 27 ILE B O 1
ATOM 2968 N N . ARG B 1 28 ? -16.516 31.703 22.328 1 94.19 28 ARG B N 1
ATOM 2969 C CA . ARG B 1 28 ? -17.297 30.625 22.922 1 94.19 28 ARG B CA 1
ATOM 2970 C C . ARG B 1 28 ? -16.781 30.297 24.328 1 94.19 28 ARG B C 1
ATOM 2972 O O . ARG B 1 28 ? -15.602 29.969 24.5 1 94.19 28 ARG B O 1
ATOM 2979 N N . VAL B 1 29 ? -17.641 30.359 25.281 1 95.12 29 VAL B N 1
ATOM 2980 C CA . VAL B 1 29 ? -17.281 30 26.656 1 95.12 29 VAL B CA 1
ATOM 2981 C C . VAL B 1 29 ? -17.016 28.5 26.75 1 95.12 29 VAL B C 1
ATOM 2983 O O . VAL B 1 29 ? -17.797 27.703 26.25 1 95.12 29 VAL B O 1
ATOM 2986 N N . PRO B 1 30 ? -15.906 28.125 27.359 1 96.94 30 PRO B N 1
ATOM 2987 C CA . PRO B 1 30 ? -15.617 26.688 27.453 1 96.94 30 PRO B CA 1
ATOM 2988 C C . PRO B 1 30 ? -16.609 25.938 28.328 1 96.94 30 PRO B C 1
ATOM 2990 O O . PRO B 1 30 ? -17.047 26.453 29.359 1 96.94 30 PRO B O 1
ATOM 2993 N N . ASN B 1 31 ? -17.031 24.781 27.828 1 97.19 31 ASN B N 1
ATOM 2994 C CA . ASN B 1 31 ? -17.797 23.859 28.672 1 97.19 31 ASN B CA 1
ATOM 2995 C C . ASN B 1 31 ? -16.922 23.203 29.734 1 97.19 31 ASN B C 1
ATOM 2997 O O . ASN B 1 31 ? -15.734 23.516 29.844 1 97.19 31 ASN B O 1
ATOM 3001 N N . ASP B 1 32 ? -17.484 22.297 30.484 1 98.06 32 ASP B N 1
ATOM 3002 C CA . ASP B 1 32 ? -16.859 21.719 31.672 1 98.06 32 ASP B CA 1
ATOM 3003 C C . ASP B 1 32 ? -15.57 21 31.312 1 98.06 32 ASP B C 1
ATOM 3005 O O . ASP B 1 32 ? -14.641 20.938 32.125 1 98.06 32 ASP B O 1
ATOM 3009 N N . ASP B 1 33 ? -15.469 20.438 30.156 1 98 33 ASP B N 1
ATOM 3010 C CA . ASP B 1 33 ? -14.312 19.625 29.781 1 98 33 ASP B CA 1
ATOM 3011 C C . ASP B 1 33 ? -13.469 20.359 28.734 1 98 33 ASP B C 1
ATOM 3013 O O . ASP B 1 33 ? -12.617 19.734 28.078 1 98 33 ASP B O 1
ATOM 3017 N N . GLU B 1 34 ? -13.688 21.656 28.562 1 98.25 34 GLU B N 1
ATOM 3018 C CA . GLU B 1 34 ? -13.047 22.438 27.516 1 98.25 34 GLU B CA 1
ATOM 3019 C C . GLU B 1 34 ? -12.156 23.531 28.109 1 98.25 34 GLU B C 1
ATOM 3021 O O . GLU B 1 34 ? -12.172 23.766 29.312 1 98.25 34 GLU B O 1
ATOM 3026 N N . VAL B 1 35 ? -11.344 24.109 27.281 1 98.38 35 VAL B N 1
ATOM 3027 C CA . VAL B 1 35 ? -10.492 25.25 27.641 1 98.38 35 VAL B CA 1
ATOM 3028 C C . VAL B 1 35 ? -10.625 26.344 26.578 1 98.38 35 VAL B C 1
ATOM 3030 O O . VAL B 1 35 ? -10.961 26.062 25.422 1 98.38 35 VAL B O 1
ATOM 3033 N N . LEU B 1 36 ? -10.422 27.531 26.984 1 98.19 36 LEU B N 1
ATOM 3034 C CA . LEU B 1 36 ? -10.242 28.656 26.078 1 98.19 36 LEU B CA 1
ATOM 3035 C C . LEU B 1 36 ? -8.758 28.984 25.906 1 98.19 36 LEU B C 1
ATOM 3037 O O . LEU B 1 36 ? -8.039 29.156 26.891 1 98.19 36 LEU B O 1
ATOM 3041 N N . VAL B 1 37 ? -8.344 29 24.719 1 98.56 37 VAL B N 1
ATOM 3042 C CA . VAL B 1 37 ? -6.945 29.281 24.422 1 98.56 37 VAL B CA 1
ATOM 3043 C C . VAL B 1 37 ? -6.816 30.672 23.797 1 98.56 37 VAL B C 1
ATOM 3045 O O . VAL B 1 37 ? -7.566 31.016 22.891 1 98.56 37 VAL B O 1
ATOM 3048 N N . GLU B 1 38 ? -5.969 31.5 24.344 1 98.44 38 GLU B N 1
ATOM 3049 C CA . GLU B 1 38 ? -5.473 32.688 23.625 1 98.44 38 GLU B CA 1
ATOM 3050 C C . GLU B 1 38 ? -4.469 32.281 22.547 1 98.44 38 GLU B C 1
ATOM 3052 O O . GLU B 1 38 ? -3.314 31.984 22.844 1 98.44 38 GLU B O 1
ATOM 3057 N N . VAL B 1 39 ? -4.918 32.281 21.312 1 98.69 39 VAL B N 1
ATOM 3058 C CA . VAL B 1 39 ? -4.098 31.766 20.219 1 98.69 39 VAL B CA 1
ATOM 3059 C C . VAL B 1 39 ? -3.043 32.812 19.844 1 98.69 39 VAL B C 1
ATOM 3061 O O . VAL B 1 39 ? -3.379 33.938 19.469 1 98.69 39 VAL B O 1
ATOM 3064 N N . ILE B 1 40 ? -1.818 32.406 19.922 1 98.62 40 ILE B N 1
ATOM 3065 C CA . ILE B 1 40 ? -0.733 33.375 19.672 1 98.62 40 ILE B CA 1
ATOM 3066 C C . ILE B 1 40 ? -0.277 33.25 18.219 1 98.62 40 ILE B C 1
ATOM 3068 O O . ILE B 1 40 ? -0.106 34.281 17.547 1 98.62 40 ILE B O 1
ATOM 3072 N N . THR B 1 41 ? -0.093 32.031 17.734 1 98.75 41 THR B N 1
ATOM 3073 C CA . THR B 1 41 ? 0.368 31.875 16.359 1 98.75 41 THR B CA 1
ATOM 3074 C C . THR B 1 41 ? -0.466 30.812 15.648 1 98.75 41 THR B C 1
ATOM 3076 O O . THR B 1 41 ? -0.95 29.859 16.266 1 98.75 41 THR B O 1
ATOM 3079 N N . THR B 1 42 ? -0.703 30.984 14.383 1 98.44 42 THR B N 1
ATOM 3080 C CA . THR B 1 42 ? -1.275 30.031 13.438 1 98.44 42 THR B CA 1
ATOM 3081 C C . THR B 1 42 ? -0.517 30.062 12.117 1 98.44 42 THR B C 1
ATOM 3083 O O . THR B 1 42 ? -0.49 31.094 11.43 1 98.44 42 THR B O 1
ATOM 3086 N N . SER B 1 43 ? 0.077 28.969 11.727 1 97.5 43 SER B N 1
ATOM 3087 C CA . SER B 1 43 ? 0.752 28.938 10.438 1 97.5 43 SER B CA 1
ATOM 3088 C C . SER B 1 43 ? -0.223 28.594 9.312 1 97.5 43 SER B C 1
ATOM 3090 O O . SER B 1 43 ? -1.295 28.047 9.562 1 97.5 43 SER B O 1
ATOM 3092 N N . ILE B 1 44 ? 0.136 29 8.133 1 96.19 44 ILE B N 1
ATOM 3093 C CA . ILE B 1 44 ? -0.718 28.766 6.973 1 96.19 44 ILE B CA 1
ATOM 3094 C C . ILE B 1 44 ? -0.384 27.406 6.355 1 96.19 44 ILE B C 1
ATOM 3096 O O . ILE B 1 44 ? 0.782 27.109 6.082 1 96.19 44 ILE B O 1
ATOM 3100 N N . CYS B 1 45 ? -1.342 26.547 6.238 1 93.12 45 CYS B N 1
ATOM 3101 C CA . CYS B 1 45 ? -1.209 25.266 5.559 1 93.12 45 CYS B CA 1
ATOM 3102 C C . CYS B 1 45 ? -1.664 25.375 4.109 1 93.12 45 CYS B C 1
ATOM 3104 O O . CYS B 1 45 ? -2.457 26.25 3.762 1 93.12 45 CYS B O 1
ATOM 3106 N N . GLY B 1 46 ? -1.141 24.469 3.238 1 88.44 46 GLY B N 1
ATOM 3107 C CA . GLY B 1 46 ? -1.614 24.422 1.865 1 88.44 46 GLY B CA 1
ATOM 3108 C C . GLY B 1 46 ? -3.119 24.266 1.758 1 88.44 46 GLY B C 1
ATOM 3109 O O . GLY B 1 46 ? -3.742 24.844 0.857 1 88.44 46 GLY B O 1
ATOM 3110 N N . SER B 1 47 ? -3.703 23.547 2.613 1 88.81 47 SER B N 1
ATOM 3111 C CA . SER B 1 47 ? -5.148 23.344 2.596 1 88.81 47 SER B CA 1
ATOM 3112 C C . SER B 1 47 ? -5.891 24.641 2.889 1 88.81 47 SER B C 1
ATOM 3114 O O . SER B 1 47 ? -7.008 24.844 2.408 1 88.81 47 SER B O 1
ATOM 3116 N N . ASP B 1 48 ? -5.328 25.516 3.699 1 91.94 48 ASP B N 1
ATOM 3117 C CA . ASP B 1 48 ? -5.906 26.844 3.9 1 91.94 48 ASP B CA 1
ATOM 3118 C C . ASP B 1 48 ? -5.984 27.625 2.586 1 91.94 48 ASP B C 1
ATOM 3120 O O . ASP B 1 48 ? -6.988 28.281 2.307 1 91.94 48 ASP B O 1
ATOM 3124 N N . CYS B 1 49 ? -4.926 27.5 1.86 1 90.38 49 CYS B N 1
ATOM 3125 C CA . CYS B 1 49 ? -4.859 28.203 0.585 1 90.38 49 CYS B CA 1
ATOM 3126 C C . CYS B 1 49 ? -5.871 27.625 -0.405 1 90.38 49 CYS B C 1
ATOM 3128 O O . CYS B 1 49 ? -6.43 28.375 -1.215 1 90.38 49 CYS B O 1
ATOM 3130 N N . HIS B 1 50 ? -5.988 26.344 -0.347 1 88.38 50 HIS B N 1
ATOM 3131 C CA . HIS B 1 50 ? -7.008 25.734 -1.188 1 88.38 50 HIS B CA 1
ATOM 3132 C C . HIS B 1 50 ? -8.391 26.281 -0.869 1 88.38 50 HIS B C 1
ATOM 3134 O O . HIS B 1 50 ? -9.148 26.641 -1.775 1 88.38 50 HIS B O 1
ATOM 3140 N N . ASN B 1 51 ? -8.727 26.344 0.371 1 90.75 51 ASN B N 1
ATOM 3141 C CA . ASN B 1 51 ? -10 26.922 0.778 1 90.75 51 ASN B CA 1
ATOM 3142 C C . ASN B 1 51 ? -10.102 28.391 0.369 1 90.75 51 ASN B C 1
ATOM 3144 O O . ASN B 1 51 ? -11.141 28.828 -0.113 1 90.75 51 ASN B O 1
ATOM 3148 N N . TRP B 1 52 ? -9.055 29.062 0.578 1 93.25 52 TRP B N 1
ATOM 3149 C CA . TRP B 1 52 ? -8.984 30.484 0.243 1 93.25 52 TRP B CA 1
ATOM 3150 C C . TRP B 1 52 ? -9.312 30.703 -1.228 1 93.25 52 TRP B C 1
ATOM 3152 O O . TRP B 1 52 ? -10.016 31.672 -1.57 1 93.25 52 TRP B O 1
ATOM 3162 N N . ASP B 1 53 ? -8.906 29.781 -2.061 1 92.44 53 ASP B N 1
ATOM 3163 C CA . ASP B 1 53 ? -9.07 29.906 -3.506 1 92.44 53 ASP B CA 1
ATOM 3164 C C . ASP B 1 53 ? -10.336 29.203 -3.98 1 92.44 53 ASP B C 1
ATOM 3166 O O . ASP B 1 53 ? -10.641 29.203 -5.176 1 92.44 53 ASP B O 1
ATOM 3170 N N . SER B 1 54 ? -11.039 28.562 -3.156 1 91 54 SER B N 1
ATOM 3171 C CA . SER B 1 54 ? -12.156 27.719 -3.553 1 91 54 SER B CA 1
ATOM 3172 C C . SER B 1 54 ? -13.469 28.5 -3.551 1 91 54 SER B C 1
ATOM 3174 O O . SER B 1 54 ? -13.781 29.188 -2.578 1 91 54 SER B O 1
ATOM 3176 N N . PRO B 1 55 ? -14.242 28.359 -4.66 1 89.12 55 PRO B N 1
ATOM 3177 C CA . PRO B 1 55 ? -15.578 28.953 -4.664 1 89.12 55 PRO B CA 1
ATOM 3178 C C . PRO B 1 55 ? -16.609 28.109 -3.924 1 89.12 55 PRO B C 1
ATOM 3180 O O . PRO B 1 55 ? -17.766 28.516 -3.77 1 89.12 55 PRO B O 1
ATOM 3183 N N . ASN B 1 56 ? -16.188 26.938 -3.506 1 83.12 56 ASN B N 1
ATOM 3184 C CA . ASN B 1 56 ? -17.125 25.969 -2.965 1 83.12 56 ASN B CA 1
ATOM 3185 C C . ASN B 1 56 ? -17.156 26 -1.439 1 83.12 56 ASN B C 1
ATOM 3187 O O . ASN B 1 56 ? -17.781 25.156 -0.806 1 83.12 56 ASN B O 1
ATOM 3191 N N . VAL B 1 57 ? -16.516 26.906 -0.901 1 82.31 57 VAL B N 1
ATOM 3192 C CA . VAL B 1 57 ? -16.562 27.031 0.551 1 82.31 57 VAL B CA 1
ATOM 3193 C C . VAL B 1 57 ? -17.953 27.531 0.975 1 82.31 57 VAL B C 1
ATOM 3195 O O . VAL B 1 57 ? -18.453 28.5 0.432 1 82.31 57 VAL B O 1
ATOM 3198 N N . PHE B 1 58 ? -18.625 26.703 1.707 1 72.19 58 PHE B N 1
ATOM 3199 C CA . PHE B 1 58 ? -20.047 26.844 1.962 1 72.19 58 PHE B CA 1
ATOM 3200 C C . PHE B 1 58 ? -20.344 28.062 2.818 1 72.19 58 PHE B C 1
ATOM 3202 O O . PHE B 1 58 ? -21.391 28.688 2.693 1 72.19 58 PHE B O 1
ATOM 3209 N N . ARG B 1 59 ? -19.547 28.359 3.83 1 78.12 59 ARG B N 1
ATOM 3210 C CA . ARG B 1 59 ? -19.891 29.406 4.777 1 78.12 59 ARG B CA 1
ATOM 3211 C C . ARG B 1 59 ? -18.719 30.344 5.004 1 78.12 59 ARG B C 1
ATOM 3213 O O . ARG B 1 59 ? -17.641 30.141 4.445 1 78.12 59 ARG B O 1
ATOM 3220 N N . GLU B 1 60 ? -19.062 31.375 5.742 1 88.5 60 GLU B N 1
ATOM 3221 C CA . GLU B 1 60 ? -18.031 32.312 6.211 1 88.5 60 GLU B CA 1
ATOM 3222 C C . GLU B 1 60 ? -17.141 31.641 7.258 1 88.5 60 GLU B C 1
ATOM 3224 O O . GLU B 1 60 ? -17.203 31.984 8.438 1 88.5 60 GLU B O 1
ATOM 3229 N N . LEU B 1 61 ? -16.297 30.812 6.754 1 92 61 LEU B N 1
ATOM 3230 C CA . LEU B 1 61 ? -15.438 29.922 7.527 1 92 61 LEU B CA 1
ATOM 3231 C C . LEU B 1 61 ? -14.234 30.688 8.086 1 92 61 LEU B C 1
ATOM 3233 O O . LEU B 1 61 ? -13.602 31.453 7.367 1 92 61 LEU B O 1
ATOM 3237 N N . ILE B 1 62 ? -13.984 30.578 9.43 1 96.25 62 ILE B N 1
ATOM 3238 C CA . ILE B 1 62 ? -12.68 31 9.953 1 96.25 62 ILE B CA 1
ATOM 3239 C C . ILE B 1 62 ? -11.617 29.984 9.523 1 96.25 62 ILE B C 1
ATOM 3241 O O . ILE B 1 62 ? -11.773 28.781 9.719 1 96.25 62 ILE B O 1
ATOM 3245 N N . LEU B 1 63 ? -10.484 30.438 8.93 1 96.12 63 LEU B N 1
ATOM 3246 C CA . LEU B 1 63 ? -9.453 29.547 8.422 1 96.12 63 LEU B CA 1
ATOM 3247 C C . LEU B 1 63 ? -8.414 29.25 9.5 1 96.12 63 LEU B C 1
ATOM 3249 O O . LEU B 1 63 ? -8.523 29.734 10.625 1 96.12 63 LEU B O 1
ATOM 3253 N N . GLY B 1 64 ? -7.559 28.312 9.156 1 96.88 64 GLY B N 1
ATOM 3254 C CA . GLY B 1 64 ? -6.41 28.031 10 1 96.88 64 GLY B CA 1
ATOM 3255 C C . GLY B 1 64 ? -6.598 26.797 10.867 1 96.88 64 GLY B C 1
ATOM 3256 O O . GLY B 1 64 ? -7.691 26.562 11.383 1 96.88 64 GLY B O 1
ATOM 3257 N N . HIS B 1 65 ? -5.473 26.016 11.078 1 97.44 65 HIS B N 1
ATOM 3258 C CA . HIS B 1 65 ? -5.566 24.828 11.914 1 97.44 65 HIS B CA 1
ATOM 3259 C C . HIS B 1 65 ? -4.203 24.422 12.453 1 97.44 65 HIS B C 1
ATOM 3261 O O . HIS B 1 65 ? -4.059 23.359 13.055 1 97.44 65 HIS B O 1
ATOM 3267 N N . GLU B 1 66 ? -3.189 25.188 12.25 1 97.94 66 GLU B N 1
ATOM 3268 C CA . GLU B 1 66 ? -1.851 24.984 12.797 1 97.94 66 GLU B CA 1
ATOM 3269 C C . GLU B 1 66 ? -1.522 26.016 13.867 1 97.94 66 GLU B C 1
ATOM 3271 O O . GLU B 1 66 ? -0.905 27.047 13.578 1 97.94 66 GLU B O 1
ATOM 3276 N N . SER B 1 67 ? -1.862 25.719 15.156 1 98.5 67 SER B N 1
ATOM 3277 C CA . SER B 1 67 ? -1.887 26.844 16.094 1 98.5 67 SER B CA 1
ATOM 3278 C C . SER B 1 67 ? -1.304 26.453 17.438 1 98.5 67 SER B C 1
ATOM 3280 O O . SER B 1 67 ? -1.252 25.266 17.781 1 98.5 67 SER B O 1
ATOM 3282 N N . ALA B 1 68 ? -0.899 27.453 18.141 1 98.69 68 ALA B N 1
ATOM 3283 C CA . ALA B 1 68 ? -0.427 27.344 19.516 1 98.69 68 ALA B CA 1
ATOM 3284 C C . ALA B 1 68 ? -0.735 28.625 20.281 1 98.69 68 ALA B C 1
ATOM 3286 O O . ALA B 1 68 ? -0.938 29.688 19.688 1 98.69 68 ALA B O 1
ATOM 3287 N N . GLY B 1 69 ? -0.779 28.484 21.609 1 98.56 69 GLY B N 1
ATOM 3288 C CA . GLY B 1 69 ? -1.091 29.641 22.438 1 98.56 69 GLY B CA 1
ATOM 3289 C C . GLY B 1 69 ? -1.063 29.344 23.922 1 98.56 69 GLY B C 1
ATOM 3290 O O . GLY B 1 69 ? -0.33 28.453 24.375 1 98.56 69 GLY B O 1
ATOM 3291 N N . LEU B 1 70 ? -1.818 30.203 24.641 1 98.19 70 LEU B N 1
ATOM 3292 C CA . LEU B 1 70 ? -1.888 30.125 26.094 1 98.19 70 LEU B CA 1
ATOM 3293 C C . LEU B 1 70 ? -3.307 29.797 26.562 1 98.19 70 LEU B C 1
ATOM 3295 O O . LEU B 1 70 ? -4.27 30.406 26.078 1 98.19 70 LEU B O 1
ATOM 3299 N N . ILE B 1 71 ? -3.389 28.859 27.5 1 98.38 71 ILE B N 1
ATOM 3300 C CA . ILE B 1 71 ? -4.703 28.609 28.078 1 98.38 71 ILE B CA 1
ATOM 3301 C C . ILE B 1 71 ? -5.141 29.812 28.906 1 98.38 71 ILE B C 1
ATOM 3303 O O . ILE B 1 71 ? -4.395 30.297 29.766 1 98.38 71 ILE B O 1
ATOM 3307 N N . LYS B 1 72 ? -6.312 30.266 28.641 1 97.62 72 LYS B N 1
ATOM 3308 C CA . LYS B 1 72 ? -6.836 31.453 29.297 1 97.62 72 LYS B CA 1
ATOM 3309 C C . LYS B 1 72 ? -7.867 31.078 30.359 1 97.62 72 LYS B C 1
ATOM 3311 O O . LYS B 1 72 ? -7.957 31.719 31.406 1 97.62 72 LYS B O 1
ATOM 3316 N N . THR B 1 73 ? -8.742 30.141 30.062 1 97 73 THR B N 1
ATOM 3317 C CA . THR B 1 73 ? -9.789 29.641 30.953 1 97 73 THR B CA 1
ATOM 3318 C C . THR B 1 73 ? -9.914 28.125 30.844 1 97 73 THR B C 1
ATOM 3320 O O . THR B 1 73 ? -9.672 27.547 29.781 1 97 73 THR B O 1
ATOM 3323 N N . ILE B 1 74 ? -10.258 27.484 31.969 1 97.31 74 ILE B N 1
ATOM 3324 C CA . ILE B 1 74 ? -10.43 26.047 31.969 1 97.31 74 ILE B CA 1
ATOM 3325 C C . ILE B 1 74 ? -11.805 25.688 32.531 1 97.31 74 ILE B C 1
ATOM 3327 O O . ILE B 1 74 ? -12.297 26.344 33.438 1 97.31 74 ILE B O 1
ATOM 3331 N N . GLY B 1 75 ? -12.398 24.672 31.984 1 97.5 75 GLY B N 1
ATOM 3332 C CA . GLY B 1 75 ? -13.633 24.156 32.531 1 97.5 75 GLY B CA 1
ATOM 3333 C C . GLY B 1 75 ? -13.438 23.453 33.875 1 97.5 75 GLY B C 1
ATOM 3334 O O . GLY B 1 75 ? -12.32 23.062 34.219 1 97.5 75 GLY B O 1
ATOM 3335 N N . LYS B 1 76 ? -14.523 23.281 34.562 1 97.44 76 LYS B N 1
ATOM 3336 C CA . LYS B 1 76 ? -14.461 22.812 35.938 1 97.44 76 LYS B CA 1
ATOM 3337 C C . LYS B 1 76 ? -13.977 21.359 36.031 1 97.44 76 LYS B C 1
ATOM 3339 O O . LYS B 1 76 ? -13.43 20.938 37.031 1 97.44 76 LYS B O 1
ATOM 3344 N N . ASN B 1 77 ? -14.148 20.594 34.938 1 98.19 77 ASN B N 1
ATOM 3345 C CA . ASN B 1 77 ? -13.766 19.188 34.969 1 98.19 77 ASN B CA 1
ATOM 3346 C C . ASN B 1 77 ? -12.328 18.984 34.5 1 98.19 77 ASN B C 1
ATOM 3348 O O . ASN B 1 77 ? -11.805 17.859 34.531 1 98.19 77 ASN B O 1
ATOM 3352 N N . VAL B 1 78 ? -11.719 20.016 33.969 1 98 78 VAL B N 1
ATOM 3353 C CA . VAL B 1 78 ? -10.359 19.922 33.438 1 98 78 VAL B CA 1
ATOM 3354 C C . VAL B 1 78 ? -9.359 19.953 34.594 1 98 78 VAL B C 1
ATOM 3356 O O . VAL B 1 78 ? -9.305 20.922 35.375 1 98 78 VAL B O 1
ATOM 3359 N N . THR B 1 79 ? -8.539 18.859 34.75 1 97.69 79 THR B N 1
ATOM 3360 C CA . THR B 1 79 ? -7.645 18.766 35.906 1 97.69 79 THR B CA 1
ATOM 3361 C C . THR B 1 79 ? -6.195 18.641 35.438 1 97.69 79 THR B C 1
ATOM 3363 O O . THR B 1 79 ? -5.27 18.797 36.25 1 97.69 79 THR B O 1
ATOM 3366 N N . ASP B 1 80 ? -5.953 18.359 34.188 1 97.44 80 ASP B N 1
ATOM 3367 C CA . ASP B 1 80 ? -4.602 18.078 33.75 1 97.44 80 ASP B CA 1
ATOM 3368 C C . ASP B 1 80 ? -4.039 19.25 32.938 1 97.44 80 ASP B C 1
ATOM 3370 O O . ASP B 1 80 ? -3.059 19.078 32.188 1 97.44 80 ASP B O 1
ATOM 3374 N N . ARG B 1 81 ? -4.719 20.359 32.969 1 98.06 81 ARG B N 1
ATOM 3375 C CA . ARG B 1 81 ? -4.293 21.625 32.375 1 98.06 81 ARG B CA 1
ATOM 3376 C C . ARG B 1 81 ? -4.387 22.766 33.406 1 98.06 81 ARG B C 1
ATOM 3378 O O . ARG B 1 81 ? -5.059 22.625 34.406 1 98.06 81 ARG B O 1
ATOM 3385 N N . PHE B 1 82 ? -3.674 23.938 33.125 1 97.88 82 PHE B N 1
ATOM 3386 C CA . PHE B 1 82 ? -3.775 25.094 34 1 97.88 82 PHE B CA 1
ATOM 3387 C C . PHE B 1 82 ? -3.723 26.391 33.219 1 97.88 82 PHE B C 1
ATOM 3389 O O . PHE B 1 82 ? -3.188 26.422 32.094 1 97.88 82 PHE B O 1
ATOM 3396 N N . VAL B 1 83 ? -4.266 27.453 33.781 1 97.69 83 VAL B N 1
ATOM 3397 C CA . VAL B 1 83 ? -4.281 28.766 33.156 1 97.69 83 VAL B CA 1
ATOM 3398 C C . VAL B 1 83 ? -2.85 29.281 33 1 97.69 83 VAL B C 1
ATOM 3400 O O . VAL B 1 83 ? -2.047 29.203 33.906 1 97.69 83 VAL B O 1
ATOM 3403 N N . GLY B 1 84 ? -2.494 29.734 31.797 1 97.69 84 GLY B N 1
ATOM 3404 C CA . GLY B 1 84 ? -1.161 30.234 31.5 1 97.69 84 GLY B CA 1
ATOM 3405 C C . GLY B 1 84 ? -0.262 29.219 30.844 1 97.69 84 GLY B C 1
ATOM 3406 O O . GLY B 1 84 ? 0.822 29.547 30.359 1 97.69 84 GLY B O 1
ATOM 3407 N N . GLN B 1 85 ? -0.735 28 30.734 1 98.25 85 GLN B N 1
ATOM 3408 C CA . GLN B 1 85 ? 0.06 26.938 30.141 1 98.25 85 GLN B CA 1
ATOM 3409 C C . GLN B 1 85 ? 0.205 27.141 28.641 1 98.25 85 GLN B C 1
ATOM 3411 O O . GLN B 1 85 ? -0.765 27.484 27.953 1 98.25 85 GLN B O 1
ATOM 3416 N N . CYS B 1 86 ? 1.438 27 28.094 1 98.56 86 CYS B N 1
ATOM 3417 C CA . CYS B 1 86 ? 1.675 27 26.656 1 98.56 86 CYS B CA 1
ATOM 3418 C C . CYS B 1 86 ? 1.234 25.688 26.016 1 98.56 86 CYS B C 1
ATOM 3420 O O . CYS B 1 86 ? 1.624 24.609 26.484 1 98.56 86 CYS B O 1
ATOM 3422 N N . VAL B 1 87 ? 0.418 25.75 24.953 1 98.81 87 VAL B N 1
ATOM 3423 C CA . VAL B 1 87 ? -0.092 24.516 24.359 1 98.81 87 VAL B CA 1
ATOM 3424 C C . VAL B 1 87 ? -0.139 24.656 22.828 1 98.81 87 VAL B C 1
ATOM 3426 O O . VAL B 1 87 ? -0.294 25.766 22.312 1 98.81 87 VAL B O 1
ATOM 3429 N N . ALA B 1 88 ? 0.132 23.578 22.125 1 98.69 88 ALA B N 1
ATOM 3430 C CA . ALA B 1 88 ? -0.27 23.422 20.734 1 98.69 88 ALA B CA 1
ATOM 3431 C C . ALA B 1 88 ? -1.698 22.906 20.625 1 98.69 88 ALA B C 1
ATOM 3433 O O . ALA B 1 88 ? -2.137 22.109 21.469 1 98.69 88 ALA B O 1
ATOM 3434 N N . ILE B 1 89 ? -2.447 23.297 19.641 1 98.44 89 ILE B N 1
ATOM 3435 C CA . ILE B 1 89 ? -3.84 22.891 19.484 1 98.44 89 ILE B CA 1
ATOM 3436 C C . ILE B 1 89 ? -3.939 21.828 18.391 1 98.44 89 ILE B C 1
ATOM 3438 O O . ILE B 1 89 ? -3.57 22.062 17.25 1 98.44 89 ILE B O 1
ATOM 3442 N N . GLU B 1 90 ? -4.383 20.609 18.719 1 97.88 90 GLU B N 1
ATOM 3443 C CA . GLU B 1 90 ? -4.734 19.609 17.719 1 97.88 90 GLU B CA 1
ATOM 3444 C C . GLU B 1 90 ? -6.016 20 16.984 1 97.88 90 GLU B C 1
ATOM 3446 O O . GLU B 1 90 ? -7.066 20.172 17.609 1 97.88 90 GLU B O 1
ATOM 3451 N N . PRO B 1 91 ? -5.945 20.047 15.734 1 97.25 91 PRO B N 1
ATOM 3452 C CA . PRO B 1 91 ? -7.121 20.516 14.992 1 97.25 91 PRO B CA 1
ATOM 3453 C C . PRO B 1 91 ? -8.148 19.406 14.758 1 97.25 91 PRO B C 1
ATOM 3455 O O . PRO B 1 91 ? -9.289 19.688 14.367 1 97.25 91 PRO B O 1
ATOM 3458 N N . GLY B 1 92 ? -7.746 18.156 14.852 1 95.69 92 GLY B N 1
ATOM 3459 C CA . GLY B 1 92 ? -8.672 17.062 14.633 1 95.69 92 GLY B CA 1
ATOM 3460 C C . GLY B 1 92 ? -9.477 16.703 15.875 1 95.69 92 GLY B C 1
ATOM 3461 O O . GLY B 1 92 ? -8.906 16.406 16.922 1 95.69 92 GLY B O 1
ATOM 3462 N N . PHE B 1 93 ? -10.828 16.781 15.797 1 94.81 93 PHE B N 1
ATOM 3463 C CA . PHE B 1 93 ? -11.742 16.406 16.859 1 94.81 93 PHE B CA 1
ATOM 3464 C C . PHE B 1 93 ? -12.469 15.109 16.531 1 94.81 93 PHE B C 1
ATOM 3466 O O . PHE B 1 93 ? -13.547 15.133 15.938 1 94.81 93 PHE B O 1
ATOM 3473 N N . SER B 1 94 ? -11.883 14.008 16.953 1 96.31 94 SER B N 1
ATOM 3474 C CA . SER B 1 94 ? -12.453 12.688 16.703 1 96.31 94 SER B CA 1
ATOM 3475 C C . SER B 1 94 ? -13.617 12.414 17.656 1 96.31 94 SER B C 1
ATOM 3477 O O . SER B 1 94 ? -13.688 12.992 18.734 1 96.31 94 SER B O 1
ATOM 3479 N N . CYS B 1 95 ? -14.539 11.523 17.359 1 95.88 95 CYS B N 1
ATOM 3480 C CA . CYS B 1 95 ? -15.703 11.219 18.172 1 95.88 95 CYS B CA 1
ATOM 3481 C C . CYS B 1 95 ? -15.328 10.312 19.344 1 95.88 95 CYS B C 1
ATOM 3483 O O . CYS B 1 95 ? -16.062 10.211 20.312 1 95.88 95 CYS B O 1
ATOM 3485 N N . ARG B 1 96 ? -14.297 9.609 19.188 1 93.75 96 ARG B N 1
ATOM 3486 C CA . ARG B 1 96 ? -13.719 8.727 20.203 1 93.75 96 ARG B CA 1
ATOM 3487 C C . ARG B 1 96 ? -14.656 7.559 20.5 1 93.75 96 ARG B C 1
ATOM 3489 O O . ARG B 1 96 ? -14.508 6.879 21.516 1 93.75 96 ARG B O 1
ATOM 3496 N N . GLU B 1 97 ? -15.648 7.309 19.594 1 96.25 97 GLU B N 1
ATOM 3497 C CA . GLU B 1 97 ? -16.656 6.281 19.844 1 96.25 97 GLU B CA 1
ATOM 3498 C C . GLU B 1 97 ? -16.781 5.328 18.656 1 96.25 97 GLU B C 1
ATOM 3500 O O . GLU B 1 97 ? -17.281 4.215 18.812 1 96.25 97 GLU B O 1
ATOM 3505 N N . CYS B 1 98 ? -16.375 5.73 17.578 1 96.19 98 CYS B N 1
ATOM 3506 C CA . CYS B 1 98 ? -16.562 4.887 16.406 1 96.19 98 CYS B CA 1
ATOM 3507 C C . CYS B 1 98 ? -15.5 3.791 16.344 1 96.19 98 CYS B C 1
ATOM 3509 O O . CYS B 1 98 ? -14.578 3.764 17.172 1 96.19 98 CYS B O 1
ATOM 3511 N N . GLU B 1 99 ? -15.633 2.9 15.406 1 95.19 99 GLU B N 1
ATOM 3512 C CA . GLU B 1 99 ? -14.742 1.747 15.328 1 95.19 99 GLU B CA 1
ATOM 3513 C C . GLU B 1 99 ? -13.305 2.178 15.047 1 95.19 99 GLU B C 1
ATOM 3515 O O . GLU B 1 99 ? -12.359 1.557 15.531 1 95.19 99 GLU B O 1
ATOM 3520 N N . PHE B 1 100 ? -13.125 3.217 14.305 1 97.31 100 PHE B N 1
ATOM 3521 C CA . PHE B 1 100 ? -11.781 3.686 13.969 1 97.31 100 PHE B CA 1
ATOM 3522 C C . PHE B 1 100 ? -11.102 4.293 15.188 1 97.31 100 PHE B C 1
ATOM 3524 O O . PHE B 1 100 ? -9.938 4 15.461 1 97.31 100 PHE B O 1
ATOM 3531 N N . CYS B 1 101 ? -11.812 5.121 15.914 1 96.19 101 CYS B N 1
ATOM 3532 C CA . CYS B 1 101 ? -11.273 5.703 17.141 1 96.19 101 CYS B CA 1
ATOM 3533 C C . CYS B 1 101 ? -10.906 4.621 18.141 1 96.19 101 CYS B C 1
ATOM 3535 O O . CYS B 1 101 ? -9.883 4.711 18.812 1 96.19 101 CYS B O 1
ATOM 3537 N N . GLY B 1 102 ? -11.75 3.613 18.219 1 95.06 102 GLY B N 1
ATOM 3538 C CA . GLY B 1 102 ? -11.5 2.521 19.141 1 95.06 102 GLY B CA 1
ATOM 3539 C C . GLY B 1 102 ? -10.234 1.745 18.812 1 95.06 102 GLY B C 1
ATOM 3540 O O . GLY B 1 102 ? -9.648 1.109 19.703 1 95.06 102 GLY B O 1
ATOM 3541 N N . ARG B 1 103 ? -9.828 1.828 17.594 1 94 103 ARG B N 1
ATOM 3542 C CA . ARG B 1 103 ? -8.633 1.113 17.156 1 94 103 ARG B CA 1
ATOM 3543 C C . ARG B 1 103 ? -7.418 2.037 17.141 1 94 103 ARG B C 1
ATOM 3545 O O . ARG B 1 103 ? -6.371 1.688 16.594 1 94 103 ARG B O 1
ATOM 3552 N N . GLY B 1 104 ? -7.578 3.24 17.703 1 94.5 104 GLY B N 1
ATOM 3553 C CA . GLY B 1 104 ? -6.48 4.191 17.797 1 94.5 104 GLY B CA 1
ATOM 3554 C C . GLY B 1 104 ? -6.238 4.949 16.516 1 94.5 104 GLY B C 1
ATOM 3555 O O . GLY B 1 104 ? -5.191 5.582 16.344 1 94.5 104 GLY B O 1
ATOM 3556 N N . LYS B 1 105 ? -7.145 4.789 15.586 1 96.25 105 LYS B N 1
ATOM 3557 C CA . LYS B 1 105 ? -7.02 5.477 14.305 1 96.25 105 LYS B CA 1
ATOM 3558 C C . LYS B 1 105 ? -7.949 6.684 14.227 1 96.25 105 LYS B C 1
ATOM 3560 O O . LYS B 1 105 ? -8.805 6.762 13.344 1 96.25 105 LYS B O 1
ATOM 3565 N N . GLN B 1 106 ? -7.676 7.668 15.031 1 96.44 106 GLN B N 1
ATOM 3566 C CA . GLN B 1 106 ? -8.523 8.852 15.148 1 96.44 106 GLN B CA 1
ATOM 3567 C C . GLN B 1 106 ? -8.438 9.719 13.898 1 96.44 106 GLN B C 1
ATOM 3569 O O . GLN B 1 106 ? -9.352 10.5 13.617 1 96.44 106 GLN B O 1
ATOM 3574 N N . ASN B 1 107 ? -7.332 9.57 13.18 1 97.12 107 ASN B N 1
ATOM 3575 C CA . ASN B 1 107 ? -7.121 10.367 11.977 1 97.12 107 ASN B CA 1
ATOM 3576 C C . ASN B 1 107 ? -8.125 10.008 10.891 1 97.12 107 ASN B C 1
ATOM 3578 O O . ASN B 1 107 ? -8.32 10.773 9.945 1 97.12 107 ASN B O 1
ATOM 3582 N N . ILE B 1 108 ? -8.75 8.836 11.023 1 97.62 108 ILE B N 1
ATOM 3583 C CA . ILE B 1 108 ? -9.75 8.422 10.047 1 97.62 108 ILE B CA 1
ATOM 3584 C C . ILE B 1 108 ? -11.086 8.18 10.742 1 97.62 108 ILE B C 1
ATOM 3586 O O . ILE B 1 108 ? -11.867 7.32 10.328 1 97.62 108 ILE B O 1
ATOM 3590 N N . CYS B 1 109 ? -11.391 8.914 11.789 1 97.75 109 CYS B N 1
ATOM 3591 C CA . CYS B 1 109 ? -12.656 8.883 12.516 1 97.75 109 CYS B CA 1
ATOM 3592 C C . CYS B 1 109 ? -13.836 9.102 11.57 1 97.75 109 CYS B C 1
ATOM 3594 O O . CYS B 1 109 ? -13.789 9.977 10.711 1 97.75 109 CYS B O 1
ATOM 3596 N N . SER B 1 110 ? -14.953 8.336 11.734 1 96.19 110 SER B N 1
ATOM 3597 C CA . SER B 1 110 ? -16.125 8.414 10.867 1 96.19 110 SER B CA 1
ATOM 3598 C C . SER B 1 110 ? -16.875 9.719 11.07 1 96.19 110 SER B C 1
ATOM 3600 O O . SER B 1 110 ? -17.703 10.102 10.234 1 96.19 110 SER B O 1
ATOM 3602 N N . ARG B 1 111 ? -16.609 10.445 12.133 1 96.31 111 ARG B N 1
ATOM 3603 C CA . ARG B 1 111 ? -17.297 11.695 12.453 1 96.31 111 ARG B CA 1
ATOM 3604 C C . ARG B 1 111 ? -16.281 12.797 12.773 1 96.31 111 ARG B C 1
ATOM 3606 O O . ARG B 1 111 ? -16.5 13.594 13.688 1 96.31 111 ARG B O 1
ATOM 3613 N N . LEU B 1 112 ? -15.203 12.766 12.133 1 96.38 112 LEU B N 1
ATOM 3614 C CA . LEU B 1 112 ? -14.117 13.695 12.422 1 96.38 112 LEU B CA 1
ATOM 3615 C C . LEU B 1 112 ? -14.523 15.125 12.07 1 96.38 112 LEU B C 1
ATOM 3617 O O . LEU B 1 112 ? -15 15.391 10.969 1 96.38 112 LEU B O 1
ATOM 3621 N N . LYS B 1 113 ? -14.445 16.016 13.016 1 95.06 113 LYS B N 1
ATOM 3622 C CA . LYS B 1 113 ? -14.422 17.453 12.75 1 95.06 113 LYS B CA 1
ATOM 3623 C C . LYS B 1 113 ? -13 18 12.719 1 95.06 113 LYS B C 1
ATOM 3625 O O . LYS B 1 113 ? -12.195 17.688 13.602 1 95.06 113 LYS B O 1
ATOM 3630 N N . TYR B 1 114 ? -12.695 18.703 11.703 1 94.44 114 TYR B N 1
ATOM 3631 C CA . TYR B 1 114 ? -11.352 19.25 11.555 1 94.44 114 TYR B CA 1
ATOM 3632 C C . TYR B 1 114 ? -11.383 20.766 11.477 1 94.44 114 TYR B C 1
ATOM 3634 O O . TYR B 1 114 ? -11.914 21.344 10.523 1 94.44 114 TYR B O 1
ATOM 3642 N N . TYR B 1 115 ? -10.797 21.422 12.422 1 93.19 115 TYR B N 1
ATOM 3643 C CA . TYR B 1 115 ? -10.844 22.875 12.516 1 93.19 115 TYR B CA 1
ATOM 3644 C C . TYR B 1 115 ? -10.141 23.531 11.336 1 93.19 115 TYR B C 1
ATOM 3646 O O . TYR B 1 115 ? -9.07 23.062 10.914 1 93.19 115 TYR B O 1
ATOM 3654 N N . GLY B 1 116 ? -10.797 24.531 10.844 1 92.31 116 GLY B N 1
ATOM 3655 C CA . GLY B 1 116 ? -10.258 25.25 9.695 1 92.31 116 GLY B CA 1
ATOM 3656 C C . GLY B 1 116 ? -10.641 24.625 8.367 1 92.31 116 GLY B C 1
ATOM 3657 O O . GLY B 1 116 ? -10.281 25.141 7.305 1 92.31 116 GLY B O 1
ATOM 3658 N N . MET B 1 117 ? -11.297 23.5 8.484 1 89.81 117 MET B N 1
ATOM 3659 C CA . MET B 1 117 ? -11.797 22.859 7.273 1 89.81 117 MET B CA 1
ATOM 3660 C C . MET B 1 117 ? -13.32 22.906 7.23 1 89.81 117 MET B C 1
ATOM 3662 O O . MET B 1 117 ? -13.984 22.688 8.242 1 89.81 117 MET B O 1
ATOM 3666 N N . ASP B 1 118 ? -13.898 23.234 6.094 1 86.56 118 ASP B N 1
ATOM 3667 C CA . ASP B 1 118 ? -15.344 23.375 5.926 1 86.56 118 ASP B CA 1
ATOM 3668 C C . ASP B 1 118 ? -16.078 22.109 6.391 1 86.56 118 ASP B C 1
ATOM 3670 O O . ASP B 1 118 ? -15.719 21 5.992 1 86.56 118 ASP B O 1
ATOM 3674 N N . PRO B 1 119 ? -16.906 22.281 7.309 1 88.25 119 PRO B N 1
ATOM 3675 C CA . PRO B 1 119 ? -17.625 23.469 7.781 1 88.25 119 PRO B CA 1
ATOM 3676 C C . PRO B 1 119 ? -17.172 23.922 9.172 1 88.25 119 PRO B C 1
ATOM 3678 O O . PRO B 1 119 ? -17.859 24.719 9.82 1 88.25 119 PRO B O 1
ATOM 3681 N N . THR B 1 120 ? -16.125 23.438 9.586 1 92.56 120 THR B N 1
ATOM 3682 C CA . THR B 1 120 ? -15.711 23.672 10.961 1 92.56 120 THR B CA 1
ATOM 3683 C C . THR B 1 120 ? -14.758 24.859 11.031 1 92.56 120 THR B C 1
ATOM 3685 O O . THR B 1 120 ? -13.727 24.891 10.344 1 92.56 120 THR B O 1
ATOM 3688 N N . ASP B 1 121 ? -15.047 25.844 11.898 1 95 121 ASP B N 1
ATOM 3689 C CA . ASP B 1 121 ? -14.219 27.047 12.031 1 95 121 ASP B CA 1
ATOM 3690 C C . ASP B 1 121 ? -12.828 26.688 12.555 1 95 121 ASP B C 1
ATOM 3692 O O . ASP B 1 121 ? -12.672 25.766 13.352 1 95 121 ASP B O 1
ATOM 3696 N N . GLY B 1 122 ? -11.852 27.547 12.094 1 96.56 122 GLY B N 1
ATOM 3697 C CA . GLY B 1 122 ? -10.469 27.266 12.422 1 96.56 122 GLY B CA 1
ATOM 3698 C C . GLY B 1 122 ? -9.922 28.172 13.516 1 96.56 122 GLY B C 1
ATOM 3699 O O . GLY B 1 122 ? -10.68 28.672 14.344 1 96.56 122 GLY B O 1
ATOM 3700 N N . THR B 1 123 ? -8.617 28.25 13.531 1 97.44 123 THR B N 1
ATOM 3701 C CA . THR B 1 123 ? -7.938 28.828 14.68 1 97.44 123 THR B CA 1
ATOM 3702 C C . THR B 1 123 ? -7.262 30.141 14.297 1 97.44 123 THR B C 1
ATOM 3704 O O . THR B 1 123 ? -6.492 30.703 15.078 1 97.44 123 THR B O 1
ATOM 3707 N N . LEU B 1 124 ? -7.473 30.641 13.102 1 97.88 124 LEU B N 1
ATOM 3708 C CA . LEU B 1 124 ? -7.027 31.984 12.773 1 97.88 124 LEU B CA 1
ATOM 3709 C C . LEU B 1 124 ? -7.918 33.031 13.438 1 97.88 124 LEU B C 1
ATOM 3711 O O . LEU B 1 124 ? -8.625 33.781 12.758 1 97.88 124 LEU B O 1
ATOM 3715 N N . SER B 1 125 ? -7.898 33.062 14.672 1 98.06 125 SER B N 1
ATOM 3716 C CA . SER B 1 125 ? -8.633 33.938 15.594 1 98.06 125 SER B CA 1
ATOM 3717 C C . SER B 1 125 ? -7.828 34.219 16.859 1 98.06 125 SER B C 1
ATOM 3719 O O . SER B 1 125 ? -6.875 33.5 17.156 1 98.06 125 SER B O 1
ATOM 3721 N N . GLN B 1 126 ? -8.18 35.219 17.547 1 98.44 126 GLN B N 1
ATOM 3722 C CA . GLN B 1 126 ? -7.449 35.562 18.75 1 98.44 126 GLN B CA 1
ATOM 3723 C C . GLN B 1 126 ? -7.711 34.562 19.859 1 98.44 126 GLN B C 1
ATOM 3725 O O . GLN B 1 126 ? -6.836 34.281 20.688 1 98.44 126 GLN B O 1
ATOM 3730 N N . TYR B 1 127 ? -8.922 34 19.875 1 98.12 127 TYR B N 1
ATOM 3731 C CA . TYR B 1 127 ? -9.305 33.062 20.906 1 98.12 127 TYR B CA 1
ATOM 3732 C C . TYR B 1 127 ? -10.008 31.844 20.297 1 98.12 127 TYR B C 1
ATOM 3734 O O . TYR B 1 127 ? -10.734 31.984 19.297 1 98.12 127 TYR B O 1
ATOM 3742 N N . PHE B 1 128 ? -9.828 30.703 20.922 1 97.94 128 PHE B N 1
ATOM 3743 C CA . PHE B 1 128 ? -10.414 29.469 20.422 1 97.94 128 PHE B CA 1
ATOM 3744 C C . PHE B 1 128 ? -10.734 28.516 21.562 1 97.94 128 PHE B C 1
ATOM 3746 O O . PHE B 1 128 ? -9.891 28.25 22.422 1 97.94 128 PHE B O 1
ATOM 3753 N N . THR B 1 129 ? -11.953 28.047 21.578 1 97.62 129 THR B N 1
ATOM 3754 C CA . THR B 1 129 ? -12.375 27.078 22.594 1 97.62 129 THR B CA 1
ATOM 3755 C C . THR B 1 129 ? -12.344 25.656 22.031 1 97.62 129 THR B C 1
ATOM 3757 O O . THR B 1 129 ? -12.844 25.406 20.938 1 97.62 129 THR B O 1
ATOM 3760 N N . CYS B 1 130 ? -11.766 24.75 22.781 1 97.81 130 CYS B N 1
ATOM 3761 C CA . CYS B 1 130 ? -11.703 23.359 22.375 1 97.81 130 CYS B CA 1
ATOM 3762 C C . CYS B 1 130 ? -11.633 22.422 23.578 1 97.81 130 CYS B C 1
ATOM 3764 O O . CYS B 1 130 ? -11.578 22.891 24.719 1 97.81 130 CYS B O 1
ATOM 3766 N N . ARG B 1 131 ? -11.758 21.125 23.328 1 97.12 131 ARG B N 1
ATOM 3767 C CA . ARG B 1 131 ? -11.562 20.141 24.391 1 97.12 131 ARG B CA 1
ATOM 3768 C C . ARG B 1 131 ? -10.156 20.234 24.969 1 97.12 131 ARG B C 1
ATOM 3770 O O . ARG B 1 131 ? -9.188 20.422 24.25 1 97.12 131 ARG B O 1
ATOM 3777 N N . ALA B 1 132 ? -10.062 20.078 26.281 1 98.25 132 ALA B N 1
ATOM 3778 C CA . ALA B 1 132 ? -8.75 20.109 26.922 1 98.25 132 ALA B CA 1
ATOM 3779 C C . ALA B 1 132 ? -7.816 19.078 26.297 1 98.25 132 ALA B C 1
ATOM 3781 O O . ALA B 1 132 ? -6.621 19.312 26.156 1 98.25 132 ALA B O 1
ATOM 3782 N N . SER B 1 133 ? -8.359 17.938 25.875 1 96.44 133 SER B N 1
ATOM 3783 C CA . SER B 1 133 ? -7.582 16.828 25.328 1 96.44 133 SER B CA 1
ATOM 3784 C C . SER B 1 133 ? -7.016 17.172 23.953 1 96.44 133 SER B C 1
ATOM 3786 O O . SER B 1 133 ? -6.121 16.484 23.453 1 96.44 133 SER B O 1
ATOM 3788 N N . ASN B 1 134 ? -7.449 18.25 23.344 1 97.44 134 ASN B N 1
ATOM 3789 C CA . ASN B 1 134 ? -6.93 18.703 22.062 1 97.44 134 ASN B CA 1
ATOM 3790 C C . ASN B 1 134 ? -5.781 19.688 22.219 1 97.44 134 ASN B C 1
ATOM 3792 O O . ASN B 1 134 ? -5.223 20.172 21.234 1 97.44 134 ASN B O 1
ATOM 3796 N N . THR B 1 135 ? -5.457 19.984 23.469 1 98.5 135 THR B N 1
ATOM 3797 C CA . THR B 1 135 ? -4.312 20.844 23.75 1 98.5 135 THR B CA 1
ATOM 3798 C C . THR B 1 135 ? -3.123 20.031 24.234 1 98.5 135 THR B C 1
ATOM 3800 O O . THR B 1 135 ? -3.281 19.141 25.078 1 98.5 135 THR B O 1
ATOM 3803 N N . VAL B 1 136 ? -1.989 20.25 23.609 1 98.62 136 VAL B N 1
ATOM 3804 C CA . VAL B 1 136 ? -0.781 19.516 23.984 1 98.62 136 VAL B CA 1
ATOM 3805 C C . VAL B 1 136 ? 0.253 20.484 24.562 1 98.62 136 VAL B C 1
ATOM 3807 O O . VAL B 1 136 ? 0.663 21.438 23.891 1 98.62 136 VAL B O 1
ATOM 3810 N N . PRO B 1 137 ? 0.646 20.234 25.75 1 98.5 137 PRO B N 1
ATOM 3811 C CA . PRO B 1 137 ? 1.591 21.156 26.391 1 98.5 137 PRO B CA 1
ATOM 3812 C C . PRO B 1 137 ? 2.889 21.312 25.609 1 98.5 137 PRO B C 1
ATOM 3814 O O . PRO B 1 137 ? 3.4 20.344 25.047 1 98.5 137 PRO B O 1
ATOM 3817 N N . ILE B 1 138 ? 3.344 22.5 25.562 1 97.69 138 ILE B N 1
ATOM 3818 C CA . ILE B 1 138 ? 4.602 22.875 24.922 1 97.69 138 ILE B CA 1
ATOM 3819 C C . ILE B 1 138 ? 5.559 23.469 25.953 1 97.69 138 ILE B C 1
ATOM 3821 O O . ILE B 1 138 ? 5.145 24.234 26.828 1 97.69 138 ILE B O 1
ATOM 3825 N N . PRO B 1 139 ? 6.836 23.109 25.859 1 96.81 139 PRO B N 1
ATOM 3826 C CA . PRO B 1 139 ? 7.801 23.766 26.734 1 96.81 139 PRO B CA 1
ATOM 3827 C C . PRO B 1 139 ? 7.887 25.281 26.484 1 96.81 139 PRO B C 1
ATOM 3829 O O . PRO B 1 139 ? 7.723 25.734 25.344 1 96.81 139 PRO B O 1
ATOM 3832 N N . GLU B 1 140 ? 8.289 25.953 27.484 1 93.81 140 GLU B N 1
ATOM 3833 C CA . GLU B 1 140 ? 8.328 27.422 27.422 1 93.81 140 GLU B CA 1
ATOM 3834 C C . GLU B 1 140 ? 9.469 27.906 26.531 1 93.81 140 GLU B C 1
ATOM 3836 O O . GLU B 1 140 ? 9.453 29.047 26.062 1 93.81 140 GLU B O 1
ATOM 3841 N N . ASP B 1 141 ? 10.359 27.031 26.266 1 93.44 141 ASP B N 1
ATOM 3842 C CA . ASP B 1 141 ? 11.539 27.484 25.531 1 93.44 141 ASP B CA 1
ATOM 3843 C C . ASP B 1 141 ? 11.32 27.359 24.031 1 93.44 141 ASP B C 1
ATOM 3845 O O . ASP B 1 141 ? 12.164 27.781 23.234 1 93.44 141 ASP B O 1
ATOM 3849 N N . VAL B 1 142 ? 10.211 26.875 23.609 1 95.25 142 VAL B N 1
ATOM 3850 C CA . VAL B 1 142 ? 9.859 26.844 22.203 1 95.25 142 VAL B CA 1
ATOM 3851 C C . VAL B 1 142 ? 9.32 28.203 21.766 1 95.25 142 VAL B C 1
ATOM 3853 O O . VAL B 1 142 ? 8.414 28.75 22.406 1 95.25 142 VAL B O 1
ATOM 3856 N N . SER B 1 143 ? 9.961 28.812 20.734 1 96.25 143 SER B N 1
ATOM 3857 C CA . SER B 1 143 ? 9.484 30.109 20.266 1 96.25 143 SER B CA 1
ATOM 3858 C C . SER B 1 143 ? 8.07 30 19.703 1 96.25 143 SER B C 1
ATOM 3860 O O . SER B 1 143 ? 7.656 28.938 19.234 1 96.25 143 SER B O 1
ATOM 3862 N N . TRP B 1 144 ? 7.305 31.047 19.734 1 97.06 144 TRP B N 1
ATOM 3863 C CA . TRP B 1 144 ? 5.941 31.047 19.219 1 97.06 144 TRP B CA 1
ATOM 3864 C C . TRP B 1 144 ? 5.926 30.797 17.719 1 97.06 144 TRP B C 1
ATOM 3866 O O . TRP B 1 144 ? 5 30.172 17.188 1 97.06 144 TRP B O 1
ATOM 3876 N N . GLU B 1 145 ? 6.934 31.266 17 1 96.38 145 GLU B N 1
ATOM 3877 C CA . GLU B 1 145 ? 7.043 30.969 15.57 1 96.38 145 GLU B CA 1
ATOM 3878 C C . GLU B 1 145 ? 7.137 29.469 15.32 1 96.38 145 GLU B C 1
ATOM 3880 O O . GLU B 1 145 ? 6.406 28.922 14.492 1 96.38 145 GLU B O 1
ATOM 3885 N N . GLU B 1 146 ? 8 28.812 16.094 1 96.44 146 GLU B N 1
ATOM 3886 C CA . GLU B 1 146 ?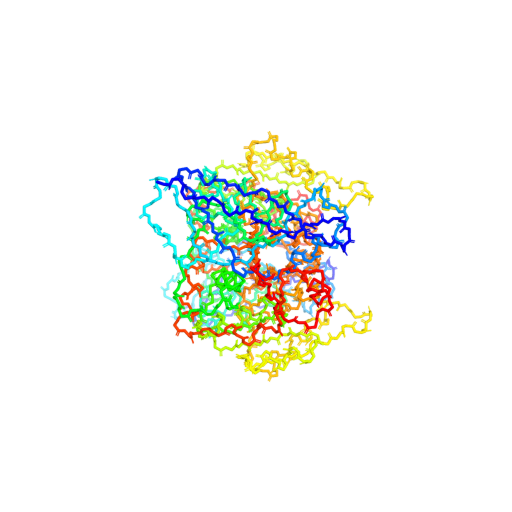 8.156 27.359 15.977 1 96.44 146 GLU B CA 1
ATOM 3887 C C . GLU B 1 146 ? 6.891 26.641 16.422 1 96.44 146 GLU B C 1
ATOM 3889 O O . GLU B 1 146 ? 6.496 25.641 15.836 1 96.44 146 GLU B O 1
ATOM 3894 N N . ALA B 1 147 ? 6.262 27.203 17.469 1 96.88 147 ALA B N 1
ATOM 3895 C CA . ALA B 1 147 ? 5.07 26.578 18.031 1 96.88 147 ALA B CA 1
ATOM 3896 C C . ALA B 1 147 ? 3.953 26.484 17 1 96.88 147 ALA B C 1
ATOM 3898 O O . ALA B 1 147 ? 3.207 25.5 16.969 1 96.88 147 ALA B O 1
ATOM 3899 N N . GLY B 1 148 ? 3.857 27.516 16.141 1 94.75 148 GLY B N 1
ATOM 3900 C CA . GLY B 1 148 ? 2.867 27.516 15.078 1 94.75 148 GLY B CA 1
ATOM 3901 C C . GLY B 1 148 ? 3.131 26.469 14.016 1 94.75 148 GLY B C 1
ATOM 3902 O O . GLY B 1 148 ? 2.26 26.172 13.188 1 94.75 148 GLY B O 1
ATOM 3903 N N . SER B 1 149 ? 4.285 25.844 14.047 1 95.25 149 SER B N 1
ATOM 3904 C CA . SER B 1 149 ? 4.664 24.891 13.016 1 95.25 149 SER B CA 1
ATOM 3905 C C . SER B 1 149 ? 4.758 23.469 13.578 1 95.25 149 SER B C 1
ATOM 3907 O O . SER B 1 149 ? 5.281 22.562 12.914 1 95.25 149 SER B O 1
ATOM 3909 N N . ILE B 1 150 ? 4.207 23.266 14.75 1 97.62 150 ILE B N 1
ATOM 3910 C CA . ILE B 1 150 ? 4.27 21.953 15.391 1 97.62 150 ILE B CA 1
ATOM 3911 C C . ILE B 1 150 ? 3.346 20.984 14.664 1 97.62 150 ILE B C 1
ATOM 3913 O O . ILE B 1 150 ? 3.678 19.797 14.5 1 97.62 150 ILE B O 1
ATOM 3917 N N . GLN B 1 151 ? 2.229 21.453 14.219 1 97.56 151 GLN B N 1
ATOM 3918 C CA . GLN B 1 151 ? 1.263 20.578 13.57 1 97.56 151 GLN B CA 1
ATOM 3919 C C . GLN B 1 151 ? 1.863 19.922 12.328 1 97.56 151 GLN B C 1
ATOM 3921 O O . GLN B 1 151 ? 1.784 18.703 12.164 1 97.56 151 GLN B O 1
ATOM 3926 N N . PRO B 1 152 ? 2.514 20.625 11.438 1 96.56 152 PRO B N 1
ATOM 3927 C CA . PRO B 1 152 ? 3.143 19.984 10.281 1 96.56 152 PRO B CA 1
ATOM 3928 C C . PRO B 1 152 ? 4.25 19.016 10.688 1 96.56 152 PRO B C 1
ATOM 3930 O O . PRO B 1 152 ? 4.477 18 10.008 1 96.56 152 PRO B O 1
ATOM 3933 N N . LEU B 1 153 ? 4.957 19.344 11.758 1 98.25 153 LEU B N 1
ATOM 3934 C CA . LEU B 1 153 ? 5.953 18.406 12.258 1 98.25 153 LEU B CA 1
ATOM 3935 C C . LEU B 1 153 ? 5.293 17.125 12.75 1 98.25 153 LEU B C 1
ATOM 3937 O O . LEU B 1 153 ? 5.836 16.031 12.57 1 98.25 153 LEU B O 1
ATOM 3941 N N . ALA B 1 154 ? 4.129 17.297 13.398 1 98.5 154 ALA B N 1
ATOM 3942 C CA . ALA B 1 154 ? 3.369 16.125 13.844 1 98.5 154 ALA B CA 1
ATOM 3943 C C . ALA B 1 154 ? 2.93 15.281 12.648 1 98.5 154 ALA B C 1
ATOM 3945 O O . ALA B 1 154 ? 2.934 14.047 12.727 1 98.5 154 ALA B O 1
ATOM 3946 N N . ILE B 1 155 ? 2.568 15.906 11.586 1 97.75 155 ILE B N 1
ATOM 3947 C CA . ILE B 1 155 ? 2.225 15.195 10.359 1 97.75 155 ILE B CA 1
ATOM 3948 C C . ILE B 1 155 ? 3.439 14.422 9.852 1 97.75 155 ILE B C 1
ATOM 3950 O O . ILE B 1 155 ? 3.318 13.266 9.445 1 97.75 155 ILE B O 1
ATOM 3954 N N . ALA B 1 156 ? 4.598 15.031 9.867 1 98.56 156 ALA B N 1
ATOM 3955 C CA . ALA B 1 156 ? 5.832 14.375 9.445 1 98.56 156 ALA B CA 1
ATOM 3956 C C . ALA B 1 156 ? 6.121 13.156 10.305 1 98.56 156 ALA B C 1
ATOM 3958 O O . ALA B 1 156 ? 6.594 12.133 9.805 1 98.56 156 ALA B O 1
ATOM 3959 N N . VAL B 1 157 ? 5.84 13.281 11.602 1 98.75 157 VAL B N 1
ATOM 3960 C CA . VAL B 1 157 ? 6.008 12.148 12.508 1 98.75 157 VAL B CA 1
ATOM 3961 C C . VAL B 1 157 ? 5.086 11.008 12.078 1 98.75 157 VAL B C 1
ATOM 3963 O O . VAL B 1 157 ? 5.5 9.844 12.047 1 98.75 157 VAL B O 1
ATOM 3966 N N . GLN B 1 158 ? 3.871 11.359 11.766 1 98.56 158 GLN B N 1
ATOM 3967 C CA . GLN B 1 158 ? 2.936 10.344 11.297 1 98.56 158 GLN B CA 1
ATOM 3968 C C . GLN B 1 158 ? 3.447 9.664 10.031 1 98.56 158 GLN B C 1
ATOM 3970 O O . GLN B 1 158 ? 3.35 8.445 9.891 1 98.56 158 GLN B O 1
ATOM 3975 N N . VAL B 1 159 ? 3.973 10.422 9.094 1 98.56 159 VAL B N 1
ATOM 3976 C CA . VAL B 1 159 ? 4.527 9.883 7.859 1 98.56 159 VAL B CA 1
ATOM 3977 C C . VAL B 1 159 ? 5.664 8.914 8.18 1 98.56 159 VAL B C 1
ATOM 3979 O O . VAL B 1 159 ? 5.742 7.824 7.609 1 98.56 159 VAL B O 1
ATOM 3982 N N . ALA B 1 160 ? 6.531 9.297 9.086 1 98.69 160 ALA B N 1
ATOM 3983 C CA . ALA B 1 160 ? 7.652 8.453 9.492 1 98.69 160 ALA B CA 1
ATOM 3984 C C . ALA B 1 160 ? 7.16 7.148 10.109 1 98.69 160 ALA B C 1
ATOM 3986 O O . ALA B 1 160 ? 7.719 6.082 9.852 1 98.69 160 ALA B O 1
ATOM 3987 N N . ARG B 1 161 ? 6.121 7.293 10.945 1 97.88 161 ARG B N 1
ATOM 3988 C CA . ARG B 1 161 ? 5.539 6.102 11.555 1 97.88 161 ARG B CA 1
ATOM 3989 C C . ARG B 1 161 ? 4.973 5.164 10.492 1 97.88 161 ARG B C 1
ATOM 3991 O O . ARG B 1 161 ? 5.246 3.963 10.508 1 97.88 161 ARG B O 1
ATOM 3998 N N . ARG B 1 162 ? 4.215 5.734 9.578 1 97.94 162 ARG B N 1
ATOM 3999 C CA . ARG B 1 162 ? 3.604 4.949 8.508 1 97.94 162 ARG B CA 1
ATOM 4000 C C . ARG B 1 162 ? 4.668 4.277 7.648 1 97.94 162 ARG B C 1
ATOM 4002 O O . ARG B 1 162 ? 4.457 3.17 7.145 1 97.94 162 ARG B O 1
ATOM 4009 N N . ALA B 1 163 ? 5.824 4.918 7.492 1 98.38 163 ALA B N 1
ATOM 4010 C CA . ALA B 1 163 ? 6.922 4.414 6.668 1 98.38 163 ALA B CA 1
ATOM 4011 C C . ALA B 1 163 ? 7.828 3.484 7.469 1 98.38 163 ALA B C 1
ATOM 4013 O O . ALA B 1 163 ? 8.719 2.842 6.906 1 98.38 163 ALA B O 1
ATOM 4014 N N . SER B 1 164 ? 7.668 3.422 8.773 1 98.19 164 SER B N 1
ATOM 4015 C CA . SER B 1 164 ? 8.586 2.717 9.664 1 98.19 164 SER B CA 1
ATOM 4016 C C . SER B 1 164 ? 10.023 3.154 9.438 1 98.19 164 SER B C 1
ATOM 4018 O O . SER B 1 164 ? 10.914 2.316 9.258 1 98.19 164 SER B O 1
ATOM 4020 N N . LEU B 1 165 ? 10.242 4.422 9.383 1 98.5 165 LEU B N 1
ATOM 4021 C CA . LEU B 1 165 ? 11.586 4.934 9.125 1 98.5 165 LEU B CA 1
ATOM 4022 C C . LEU B 1 165 ? 12.555 4.484 10.211 1 98.5 165 LEU B C 1
ATOM 4024 O O . LEU B 1 165 ? 12.203 4.465 11.398 1 98.5 165 LEU B O 1
ATOM 4028 N N . ASN B 1 166 ? 13.758 4.109 9.812 1 97.38 166 ASN B N 1
ATOM 4029 C CA . ASN B 1 166 ? 14.797 3.652 10.727 1 97.38 166 ASN B CA 1
ATOM 4030 C C . ASN B 1 166 ? 16.188 3.896 10.156 1 97.38 166 ASN B C 1
ATOM 4032 O O . ASN B 1 166 ? 16.344 4.242 8.977 1 97.38 166 ASN B O 1
ATOM 4036 N N . PRO B 1 167 ? 17.25 3.684 10.914 1 97.19 167 PRO B N 1
ATOM 4037 C CA . PRO B 1 167 ? 18.594 4.098 10.531 1 97.19 167 PRO B CA 1
ATOM 4038 C C . PRO B 1 167 ? 19.188 3.229 9.43 1 97.19 167 PRO B C 1
ATOM 4040 O O . PRO B 1 167 ? 20.234 3.574 8.859 1 97.19 167 PRO B O 1
ATOM 4043 N N . SER B 1 168 ? 18.625 2.164 9.023 1 95.44 168 SER B N 1
ATOM 4044 C CA . SER B 1 168 ? 19.203 1.263 8.031 1 95.44 168 SER B CA 1
ATOM 4045 C C . SER B 1 168 ? 18.688 1.587 6.629 1 95.44 168 SER B C 1
ATOM 4047 O O . SER B 1 168 ? 19.094 0.962 5.648 1 95.44 168 SER B O 1
ATOM 4049 N N . GLN B 1 169 ? 17.906 2.621 6.496 1 97.81 169 GLN B N 1
ATOM 4050 C CA . GLN B 1 169 ? 17.141 2.809 5.262 1 97.81 169 GLN B CA 1
ATOM 4051 C C . GLN B 1 169 ? 17.719 3.947 4.43 1 97.81 169 GLN B C 1
ATOM 4053 O O . GLN B 1 169 ? 18.328 4.875 4.969 1 97.81 169 GLN B O 1
ATOM 4058 N N . SER B 1 170 ? 17.594 3.832 3.102 1 98.62 170 SER B N 1
ATOM 4059 C CA . SER B 1 170 ? 17.672 4.957 2.176 1 98.62 170 SER B CA 1
ATOM 4060 C C . SER B 1 170 ? 16.297 5.508 1.855 1 98.62 170 SER B C 1
ATOM 4062 O O . SER B 1 170 ? 15.32 4.754 1.764 1 98.62 170 SER B O 1
ATOM 4064 N N . LEU B 1 171 ? 16.234 6.867 1.722 1 98.88 171 LEU B N 1
ATOM 4065 C CA . LEU B 1 171 ? 14.945 7.539 1.637 1 98.88 171 LEU B CA 1
ATOM 4066 C C . LEU B 1 171 ? 14.938 8.562 0.508 1 98.88 171 LEU B C 1
ATOM 4068 O O . LEU B 1 171 ? 15.828 9.406 0.426 1 98.88 171 LEU B O 1
ATOM 4072 N N . ALA B 1 172 ? 13.961 8.414 -0.406 1 98.88 172 ALA B N 1
ATOM 4073 C CA . ALA B 1 172 ? 13.664 9.445 -1.396 1 98.88 172 ALA B CA 1
ATOM 4074 C C . ALA B 1 172 ? 12.453 10.273 -0.978 1 98.88 172 ALA B C 1
ATOM 4076 O O . ALA B 1 172 ? 11.414 9.727 -0.606 1 98.88 172 ALA B O 1
ATOM 4077 N N . ILE B 1 173 ? 12.57 11.578 -0.966 1 98.81 173 ILE B N 1
ATOM 4078 C CA . ILE B 1 173 ? 11.453 12.469 -0.688 1 98.81 173 ILE B CA 1
ATOM 4079 C C . ILE B 1 173 ? 11.195 13.375 -1.894 1 98.81 173 ILE B C 1
ATOM 4081 O O . ILE B 1 173 ? 12.102 14.094 -2.336 1 98.81 173 ILE B O 1
ATOM 4085 N N . PHE B 1 174 ? 10.008 13.305 -2.398 1 97.75 174 PHE B N 1
ATOM 4086 C CA . PHE B 1 174 ? 9.617 14.172 -3.508 1 97.75 174 PHE B CA 1
ATOM 4087 C C . PHE B 1 174 ? 8.883 15.406 -3.004 1 97.75 174 PHE B C 1
ATOM 4089 O O . PHE B 1 174 ? 7.793 15.297 -2.438 1 97.75 174 PHE B O 1
ATOM 4096 N N . GLY B 1 175 ? 9.43 16.594 -3.275 1 96.44 175 GLY B N 1
ATOM 4097 C CA . GLY B 1 175 ? 8.906 17.859 -2.789 1 96.44 175 GLY B CA 1
ATOM 4098 C C . GLY B 1 175 ? 9.727 18.438 -1.654 1 96.44 175 GLY B C 1
ATOM 4099 O O . GLY B 1 175 ? 9.805 17.859 -0.572 1 96.44 175 GLY B O 1
ATOM 4100 N N . CYS B 1 176 ? 10.32 19.578 -1.942 1 96.62 176 CYS B N 1
ATOM 4101 C CA . CYS B 1 176 ? 11.086 20.297 -0.933 1 96.62 176 CYS B CA 1
ATOM 4102 C C . CYS B 1 176 ? 10.289 21.484 -0.385 1 96.62 176 CYS B C 1
ATOM 4104 O O . CYS B 1 176 ? 10.797 22.609 -0.338 1 96.62 176 CYS B O 1
ATOM 4106 N N . GLY B 1 177 ? 9.086 21.172 -0.055 1 93.75 177 GLY B N 1
ATOM 4107 C CA . GLY B 1 177 ? 8.172 22.188 0.451 1 93.75 177 GLY B CA 1
ATOM 4108 C C . GLY B 1 177 ? 7.785 21.969 1.901 1 93.75 177 GLY B C 1
ATOM 4109 O O . GLY B 1 177 ? 8.523 21.344 2.662 1 93.75 177 GLY B O 1
ATOM 4110 N N . PRO B 1 178 ? 6.672 22.578 2.262 1 92.88 178 PRO B N 1
ATOM 4111 C CA . PRO B 1 178 ? 6.258 22.609 3.668 1 92.88 178 PRO B CA 1
ATOM 4112 C C . PRO B 1 178 ? 5.949 21.219 4.223 1 92.88 178 PRO B C 1
ATOM 4114 O O . PRO B 1 178 ? 5.914 21.031 5.441 1 92.88 178 PRO B O 1
ATOM 4117 N N . LEU B 1 179 ? 5.707 20.297 3.4 1 93.94 179 LEU B N 1
ATOM 4118 C CA . LEU B 1 179 ? 5.492 18.938 3.863 1 93.94 179 LEU B CA 1
ATOM 4119 C C . LEU B 1 179 ? 6.789 18.141 3.811 1 93.94 179 LEU B C 1
ATOM 4121 O O . LEU B 1 179 ? 7.152 17.469 4.785 1 93.94 179 LEU B O 1
ATOM 4125 N N . GLY B 1 180 ? 7.5 18.25 2.732 1 97.44 180 GLY B N 1
ATOM 4126 C CA . GLY B 1 180 ? 8.711 17.469 2.527 1 97.44 180 GLY B CA 1
ATOM 4127 C C . GLY B 1 180 ? 9.82 17.812 3.502 1 97.44 180 GLY B C 1
ATOM 4128 O O . GLY B 1 180 ? 10.508 16.922 4.004 1 97.44 180 GLY B O 1
ATOM 4129 N N . LEU B 1 181 ? 10.016 19.062 3.777 1 98.19 181 LEU B N 1
ATOM 4130 C CA . LEU B 1 181 ? 11.141 19.5 4.594 1 98.19 181 LEU B CA 1
ATOM 4131 C C . LEU B 1 181 ? 10.961 19.062 6.047 1 98.19 181 LEU B C 1
ATOM 4133 O O . LEU B 1 181 ? 11.914 18.609 6.688 1 98.19 181 LEU B O 1
ATOM 4137 N N . PRO B 1 182 ? 9.758 19.156 6.594 1 98.25 182 PRO B N 1
ATOM 4138 C CA . PRO B 1 182 ? 9.57 18.578 7.922 1 98.25 182 PRO B CA 1
ATOM 4139 C C . PRO B 1 182 ? 9.805 17.062 7.938 1 98.25 182 PRO B C 1
ATOM 4141 O O . PRO B 1 182 ? 10.336 16.531 8.914 1 98.25 182 PRO B O 1
ATOM 4144 N N . ILE B 1 183 ? 9.461 16.359 6.902 1 98.62 183 ILE B N 1
ATOM 4145 C CA . ILE B 1 183 ? 9.703 14.93 6.809 1 98.62 183 ILE B CA 1
ATOM 4146 C C . ILE B 1 183 ? 11.211 14.672 6.793 1 98.62 183 ILE B C 1
ATOM 4148 O O . ILE B 1 183 ? 11.695 13.75 7.461 1 98.62 183 ILE B O 1
ATOM 4152 N N . LEU B 1 184 ? 11.93 15.492 6.051 1 98.75 184 LEU B N 1
ATOM 4153 C CA . LEU B 1 184 ? 13.383 15.43 6.062 1 98.75 184 LEU B CA 1
ATOM 4154 C C . LEU B 1 184 ? 13.922 15.578 7.48 1 98.75 184 LEU B C 1
ATOM 4156 O O . LEU B 1 184 ? 14.773 14.797 7.91 1 98.75 184 LEU B O 1
ATOM 4160 N N . ALA B 1 185 ? 13.414 16.562 8.203 1 98.62 185 ALA B N 1
ATOM 4161 C CA . ALA B 1 185 ? 13.883 16.844 9.555 1 98.62 185 ALA B CA 1
ATOM 4162 C C . ALA B 1 185 ? 13.672 15.633 10.469 1 98.62 185 ALA B C 1
ATOM 4164 O O . ALA B 1 185 ? 14.578 15.234 11.211 1 98.62 185 ALA B O 1
ATOM 4165 N N . VAL B 1 186 ? 12.492 15.047 10.398 1 98.75 186 VAL B N 1
ATOM 4166 C CA . VAL B 1 186 ? 12.18 13.891 11.227 1 98.75 186 VAL B CA 1
ATOM 4167 C C . VAL B 1 186 ? 13.047 12.703 10.812 1 98.75 186 VAL B C 1
ATOM 4169 O O . VAL B 1 186 ? 13.562 11.984 11.672 1 98.75 186 VAL B O 1
ATOM 4172 N N . ALA B 1 187 ? 13.195 12.484 9.508 1 98.81 187 ALA B N 1
ATOM 4173 C CA . ALA B 1 187 ? 14.016 11.391 9.008 1 98.81 187 ALA B CA 1
ATOM 4174 C C . ALA B 1 187 ? 15.453 11.508 9.516 1 98.81 187 ALA B C 1
ATOM 4176 O O . ALA B 1 187 ? 16.047 10.508 9.93 1 98.81 187 ALA B O 1
ATOM 4177 N N . LYS B 1 188 ? 15.992 12.711 9.508 1 98.44 188 LYS B N 1
ATOM 4178 C CA . LYS B 1 188 ? 17.328 12.953 10.031 1 98.44 188 LYS B CA 1
ATOM 4179 C C . LYS B 1 188 ? 17.391 12.641 11.523 1 98.44 188 LYS B C 1
ATOM 4181 O O . LYS B 1 188 ? 18.344 11.992 11.984 1 98.44 188 LYS B O 1
ATOM 4186 N N . ALA B 1 189 ? 16.438 13.109 12.219 1 98.44 189 ALA B N 1
ATOM 4187 C CA . ALA B 1 189 ? 16.391 12.875 13.656 1 98.44 189 ALA B CA 1
ATOM 4188 C C . ALA B 1 189 ? 16.328 11.383 13.969 1 98.44 189 ALA B C 1
ATOM 4190 O O . ALA B 1 189 ? 16.859 10.922 14.977 1 98.44 189 ALA B O 1
ATOM 4191 N N . TYR B 1 190 ? 15.664 10.633 13.094 1 98.19 190 TYR B N 1
ATOM 4192 C CA . TYR B 1 190 ? 15.516 9.195 13.281 1 98.19 190 TYR B CA 1
ATOM 4193 C C . TYR B 1 190 ? 16.766 8.453 12.812 1 98.19 190 TYR B C 1
ATOM 4195 O O . TYR B 1 190 ? 16.891 7.246 13.016 1 98.19 190 TYR B O 1
ATOM 4203 N N . GLY B 1 191 ? 17.703 9.117 12.156 1 98 191 GLY B N 1
ATOM 4204 C CA . GLY B 1 191 ? 19 8.555 11.797 1 98 191 GLY B CA 1
ATOM 4205 C C . GLY B 1 191 ? 18.984 7.852 10.445 1 98 191 GLY B C 1
ATOM 4206 O O . GLY B 1 191 ? 19.828 6.992 10.188 1 98 191 GLY B O 1
ATOM 4207 N N . VAL B 1 192 ? 18.016 8.133 9.594 1 98.25 192 VAL B N 1
ATOM 4208 C CA . VAL B 1 192 ? 17.953 7.508 8.281 1 98.25 192 VAL B CA 1
ATOM 4209 C C . VAL B 1 192 ? 19.297 7.676 7.566 1 98.25 192 VAL B C 1
ATOM 4211 O O . VAL B 1 192 ? 19.875 8.766 7.566 1 98.25 192 VAL B O 1
ATOM 4214 N N . LYS B 1 193 ? 19.797 6.645 6.938 1 96.88 193 LYS B N 1
ATOM 4215 C CA . LYS B 1 193 ? 21.172 6.504 6.477 1 96.88 193 LYS B CA 1
ATOM 4216 C C . LYS B 1 193 ? 21.453 7.434 5.297 1 96.88 193 LYS B C 1
ATOM 4218 O O . LYS B 1 193 ? 22.547 8.008 5.199 1 96.88 193 LYS B O 1
ATOM 4223 N N . LYS B 1 194 ? 20.594 7.5 4.367 1 98.06 194 LYS B N 1
ATOM 4224 C CA . LYS B 1 194 ? 20.75 8.281 3.141 1 98.06 194 LYS B CA 1
ATOM 4225 C C . LYS B 1 194 ? 19.422 8.898 2.713 1 98.06 194 LYS B C 1
ATOM 4227 O O . LYS B 1 194 ? 18.438 8.18 2.48 1 98.06 194 LYS B O 1
ATOM 4232 N N . ILE B 1 195 ? 19.438 10.219 2.623 1 98.75 195 ILE B N 1
ATOM 4233 C CA . ILE B 1 195 ? 18.219 10.93 2.266 1 98.75 195 ILE B CA 1
ATOM 4234 C C . ILE B 1 195 ? 18.453 11.773 1.013 1 98.75 195 ILE B C 1
ATOM 4236 O O . ILE B 1 195 ? 19.312 12.648 1.004 1 98.75 195 ILE B O 1
ATOM 4240 N N . VAL B 1 196 ? 17.703 11.484 -0.061 1 98.81 196 VAL B N 1
ATOM 4241 C CA . VAL B 1 196 ? 17.75 12.242 -1.306 1 98.81 196 VAL B CA 1
ATOM 4242 C C . VAL B 1 196 ? 16.406 12.953 -1.514 1 98.81 196 VAL B C 1
ATOM 4244 O O . VAL B 1 196 ? 15.352 12.32 -1.457 1 98.81 196 VAL B O 1
ATOM 4247 N N . MET B 1 197 ? 16.422 14.266 -1.736 1 98.69 197 MET B N 1
ATOM 4248 C CA . MET B 1 197 ? 15.195 15.016 -1.973 1 98.69 197 MET B CA 1
ATOM 4249 C C . MET B 1 197 ? 15.133 15.523 -3.41 1 98.69 197 M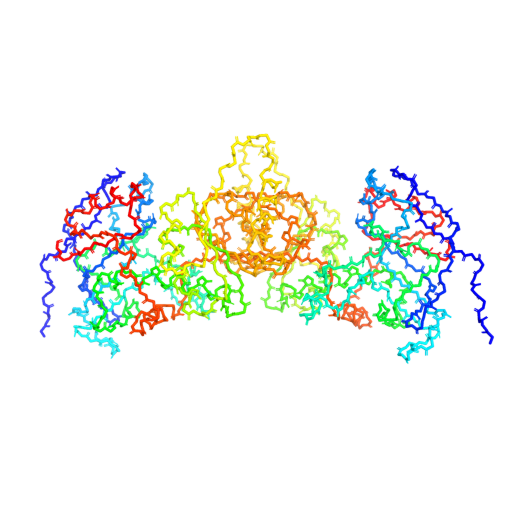ET B C 1
ATOM 4251 O O . MET B 1 197 ? 16.156 15.852 -4.004 1 98.69 197 MET B O 1
ATOM 4255 N N . PHE B 1 198 ? 13.953 15.555 -3.9 1 98.12 198 PHE B N 1
ATOM 4256 C CA . PHE B 1 198 ? 13.695 15.953 -5.277 1 98.12 198 PHE B CA 1
ATOM 4257 C C . PHE B 1 198 ? 12.75 17.141 -5.328 1 98.12 198 PHE B C 1
ATOM 4259 O O . PHE B 1 198 ? 11.781 17.203 -4.566 1 98.12 198 PHE B O 1
ATOM 4266 N N . ASP B 1 199 ? 12.977 18.109 -6.168 1 96.81 199 ASP B N 1
ATOM 4267 C CA . ASP B 1 199 ? 12.109 19.25 -6.457 1 96.81 199 ASP B CA 1
ATOM 4268 C C . ASP B 1 199 ? 12.398 19.812 -7.844 1 96.81 199 ASP B C 1
ATOM 4270 O O . ASP B 1 199 ? 13.445 19.531 -8.43 1 96.81 199 ASP B O 1
ATOM 4274 N N . ILE B 1 200 ? 11.453 20.531 -8.398 1 93.94 200 ILE B N 1
ATOM 4275 C CA . ILE B 1 200 ? 11.648 21.109 -9.719 1 93.94 200 ILE B CA 1
ATOM 4276 C C . ILE B 1 200 ? 12.445 22.406 -9.602 1 93.94 200 ILE B C 1
ATOM 4278 O O . ILE B 1 200 ? 13.008 22.891 -10.586 1 93.94 200 ILE B O 1
ATOM 4282 N N . GLU B 1 201 ? 12.5 23 -8.43 1 93.88 201 GLU B N 1
ATOM 4283 C CA . GLU B 1 201 ? 13.18 24.281 -8.211 1 93.88 201 GLU B CA 1
ATOM 4284 C C . GLU B 1 201 ? 14.555 24.062 -7.582 1 93.88 201 GLU B C 1
ATOM 4286 O O . GLU B 1 201 ? 14.664 23.516 -6.488 1 93.88 201 GLU B O 1
ATOM 4291 N N . GLU B 1 202 ? 15.516 24.625 -8.195 1 95.81 202 GLU B N 1
ATOM 4292 C CA . GLU B 1 202 ? 16.891 24.484 -7.723 1 95.81 202 GLU B CA 1
ATOM 4293 C C . GLU B 1 202 ? 17.078 25.109 -6.348 1 95.81 202 GLU B C 1
ATOM 4295 O O . GLU B 1 202 ? 17.781 24.562 -5.492 1 95.81 202 GLU B O 1
ATOM 4300 N N . SER B 1 203 ? 16.484 26.266 -6.18 1 95.44 203 SER B N 1
ATOM 4301 C CA . SER B 1 203 ? 16.609 26.938 -4.898 1 95.44 203 SER B CA 1
ATOM 4302 C C . SER B 1 203 ? 16.109 26.078 -3.754 1 95.44 203 SER B C 1
ATOM 4304 O O . SER B 1 203 ? 16.688 26.062 -2.666 1 95.44 203 SER B O 1
ATOM 4306 N N . ARG B 1 204 ? 15.133 25.266 -4 1 95.69 204 ARG B N 1
ATOM 4307 C CA . ARG B 1 204 ? 14.531 24.406 -2.98 1 95.69 204 ARG B CA 1
ATOM 4308 C C . ARG B 1 204 ? 15.414 23.203 -2.697 1 95.69 204 ARG B C 1
ATOM 4310 O O . ARG B 1 204 ? 15.562 22.797 -1.543 1 95.69 204 ARG B O 1
ATOM 4317 N N . THR B 1 205 ? 15.969 22.641 -3.768 1 97.75 205 THR B N 1
ATOM 4318 C CA . THR B 1 205 ? 16.844 21.484 -3.57 1 97.75 205 THR B CA 1
ATOM 4319 C C . THR B 1 205 ? 18.125 21.891 -2.844 1 97.75 205 THR B C 1
ATOM 4321 O O . THR B 1 205 ? 18.609 21.141 -1.988 1 97.75 205 THR B O 1
ATOM 4324 N N . ARG B 1 206 ? 18.641 23.062 -3.17 1 97.81 206 ARG B N 1
ATOM 4325 C CA . ARG B 1 206 ? 19.812 23.578 -2.471 1 97.81 206 ARG B CA 1
ATOM 4326 C C . ARG B 1 206 ? 19.5 23.828 -0.999 1 97.81 206 ARG B C 1
ATOM 4328 O O . ARG B 1 206 ? 20.312 23.516 -0.125 1 97.81 206 ARG B O 1
ATOM 4335 N N . PHE B 1 207 ? 18.375 24.375 -0.766 1 97.44 207 PHE B N 1
ATOM 4336 C CA . PHE B 1 207 ? 17.953 24.594 0.616 1 97.44 207 PHE B CA 1
ATOM 4337 C C . PHE B 1 207 ? 17.859 23.266 1.36 1 97.44 207 PHE B C 1
ATOM 4339 O O . PHE B 1 207 ? 18.297 23.156 2.506 1 97.44 207 PHE B O 1
ATOM 4346 N N . ALA B 1 208 ? 17.25 22.266 0.743 1 98.38 208 ALA B N 1
ATOM 4347 C CA . ALA B 1 208 ? 17.109 20.938 1.356 1 98.38 208 ALA B CA 1
ATOM 4348 C C . ALA B 1 208 ? 18.453 20.375 1.773 1 98.38 208 ALA B C 1
ATOM 4350 O O . ALA B 1 208 ? 18.594 19.812 2.861 1 98.38 208 ALA B O 1
ATOM 4351 N N . GLU B 1 209 ? 19.453 20.516 0.924 1 98.44 209 GLU B N 1
ATOM 4352 C CA . GLU B 1 209 ? 20.797 20.047 1.254 1 98.44 209 GLU B CA 1
ATOM 4353 C C . GLU B 1 209 ? 21.359 20.781 2.463 1 98.44 209 GLU B C 1
ATOM 4355 O O . GLU B 1 209 ? 21.891 20.156 3.385 1 98.44 209 GLU B O 1
ATOM 4360 N N . SER B 1 210 ? 21.203 22.109 2.42 1 98.12 210 SER B N 1
ATOM 4361 C CA . SER B 1 210 ? 21.719 22.906 3.529 1 98.12 210 SER B CA 1
ATOM 4362 C C . SER B 1 210 ? 20.984 22.578 4.828 1 98.12 210 SER B C 1
ATOM 4364 O O . SER B 1 210 ? 21.562 22.656 5.91 1 98.12 210 SER B O 1
ATOM 4366 N N . TYR B 1 211 ? 19.75 22.156 4.715 1 97.75 211 TYR B N 1
ATOM 4367 C CA . TYR B 1 211 ? 18.906 21.875 5.875 1 97.75 211 TYR B CA 1
ATOM 4368 C C . TYR B 1 211 ? 19.172 20.484 6.422 1 97.75 211 TYR B C 1
ATOM 4370 O O . TYR B 1 211 ? 18.984 20.219 7.613 1 97.75 211 TYR B O 1
ATOM 4378 N N . GLY B 1 212 ? 19.625 19.547 5.457 1 97.69 212 GLY B N 1
ATOM 4379 C CA . GLY B 1 212 ? 19.969 18.281 6.062 1 97.69 212 GLY B CA 1
ATOM 4380 C C . GLY B 1 212 ? 19.953 17.125 5.078 1 97.69 212 GLY B C 1
ATOM 4381 O O . GLY B 1 212 ? 20.422 16.031 5.391 1 97.69 212 GLY B O 1
ATOM 4382 N N . ALA B 1 213 ? 19.438 17.281 3.92 1 98.69 213 ALA B N 1
ATOM 4383 C CA . ALA B 1 213 ? 19.438 16.219 2.93 1 98.69 213 ALA B CA 1
ATOM 4384 C C . ALA B 1 213 ? 20.859 15.875 2.488 1 98.69 213 ALA B C 1
ATOM 4386 O O . ALA B 1 213 ? 21.719 16.766 2.383 1 98.69 213 ALA B O 1
ATOM 4387 N N . ASP B 1 214 ? 21.109 14.617 2.244 1 98.5 214 ASP B N 1
ATOM 4388 C CA . ASP B 1 214 ? 22.422 14.234 1.717 1 98.5 214 ASP B CA 1
ATOM 4389 C C . ASP B 1 214 ? 22.609 14.734 0.284 1 98.5 214 ASP B C 1
ATOM 4391 O O . ASP B 1 214 ? 23.703 15.109 -0.113 1 98.5 214 ASP B O 1
ATOM 4395 N N . VAL B 1 215 ? 21.531 14.664 -0.46 1 98.44 215 VAL B N 1
ATOM 4396 C CA . VAL B 1 215 ? 21.547 15.086 -1.857 1 98.44 215 VAL B CA 1
ATOM 4397 C C . VAL B 1 215 ? 20.219 15.766 -2.205 1 98.44 215 VAL B C 1
ATOM 4399 O O . VAL B 1 215 ? 19.156 15.328 -1.775 1 98.44 215 VAL B O 1
ATOM 4402 N N . GLY B 1 216 ? 20.25 16.922 -2.85 1 98.44 216 GLY B N 1
ATOM 4403 C CA . GLY B 1 216 ? 19.125 17.547 -3.512 1 98.44 216 GLY B CA 1
ATOM 4404 C C . GLY B 1 216 ? 19.203 17.484 -5.023 1 98.44 216 GLY B C 1
ATOM 4405 O O . GLY B 1 216 ? 20.25 17.812 -5.602 1 98.44 216 GLY B O 1
ATOM 4406 N N . ILE B 1 217 ? 18.156 17.016 -5.648 1 98.06 217 ILE B N 1
ATOM 4407 C CA . ILE B 1 217 ? 18.188 16.844 -7.098 1 98.06 217 ILE B CA 1
ATOM 4408 C C . ILE B 1 217 ? 17.047 17.656 -7.734 1 98.06 217 ILE B C 1
ATOM 4410 O O . ILE B 1 217 ? 15.898 17.562 -7.309 1 98.06 217 ILE B O 1
ATOM 4414 N N . VAL B 1 218 ? 17.359 18.453 -8.734 1 96.31 218 VAL B N 1
ATOM 4415 C CA . VAL B 1 218 ? 16.344 19.109 -9.555 1 96.31 218 VAL B CA 1
ATOM 4416 C C . VAL B 1 218 ? 15.805 18.125 -10.594 1 96.31 218 VAL B C 1
ATOM 4418 O O . VAL B 1 218 ? 16.547 17.656 -11.453 1 96.31 218 VAL B O 1
ATOM 4421 N N . THR B 1 219 ? 14.539 17.781 -10.445 1 90.25 219 THR B N 1
ATOM 4422 C CA . THR B 1 219 ? 13.953 16.797 -11.336 1 90.25 219 THR B CA 1
ATOM 4423 C C . THR B 1 219 ? 13.781 17.359 -12.742 1 90.25 219 THR B C 1
ATOM 4425 O O . THR B 1 219 ? 13.359 18.516 -12.906 1 90.25 219 THR B O 1
ATOM 4428 N N . PRO B 1 220 ? 14.07 16.578 -13.672 1 82.88 220 PRO B N 1
ATOM 4429 C CA . PRO B 1 220 ? 13.875 17.047 -15.047 1 82.88 220 PRO B CA 1
ATOM 4430 C C . PRO B 1 220 ? 12.398 17.094 -15.445 1 82.88 220 PRO B C 1
ATOM 4432 O O . PRO B 1 220 ? 11.586 16.328 -14.906 1 82.88 220 PRO B O 1
ATOM 4435 N N . ARG B 1 221 ? 12.078 18.062 -16.25 1 76.62 221 ARG B N 1
ATOM 4436 C CA . ARG B 1 221 ? 10.727 18.078 -16.812 1 76.62 221 ARG B CA 1
ATOM 4437 C C . ARG B 1 221 ? 10.617 17.109 -17.984 1 76.62 221 ARG B C 1
ATOM 4439 O O . ARG B 1 221 ? 11.562 16.953 -18.766 1 76.62 221 ARG B O 1
ATOM 4446 N N . ASN B 1 222 ? 9.578 16.234 -17.969 1 67.69 222 ASN B N 1
ATOM 4447 C CA . ASN B 1 222 ? 9.375 15.422 -19.156 1 67.69 222 ASN B CA 1
ATOM 4448 C C . ASN B 1 222 ? 9.078 16.281 -20.391 1 67.69 222 ASN B C 1
ATOM 4450 O O . ASN B 1 222 ? 7.945 16.719 -20.578 1 67.69 222 ASN B O 1
ATOM 4454 N N . SER B 1 223 ? 10.062 16.688 -21.062 1 67.5 223 SER B N 1
ATOM 4455 C CA . SER B 1 223 ? 9.914 17.656 -22.141 1 67.5 223 SER B CA 1
ATOM 4456 C C . SER B 1 223 ? 9.547 16.984 -23.453 1 67.5 223 SER B C 1
ATOM 4458 O O . SER B 1 223 ? 9.047 17.625 -24.375 1 67.5 223 SER B O 1
ATOM 4460 N N . ASP B 1 224 ? 9.75 15.672 -23.484 1 69.19 224 ASP B N 1
ATOM 4461 C CA . ASP B 1 224 ? 9.438 14.961 -24.719 1 69.19 224 ASP B CA 1
ATOM 4462 C C . ASP B 1 224 ? 8.062 14.305 -24.641 1 69.19 224 ASP B C 1
ATOM 4464 O O . ASP B 1 224 ? 7.895 13.266 -24 1 69.19 224 ASP B O 1
ATOM 4468 N N . PRO B 1 225 ? 7.129 14.953 -25.156 1 68.12 225 PRO B N 1
ATOM 4469 C CA . PRO B 1 225 ? 5.762 14.438 -25.094 1 68.12 225 PRO B CA 1
ATOM 4470 C C . PRO B 1 225 ? 5.633 13.031 -25.656 1 68.12 225 PRO B C 1
ATOM 4472 O O . PRO B 1 225 ? 4.668 12.328 -25.359 1 68.12 225 PRO B O 1
ATOM 4475 N N . SER B 1 226 ? 6.566 12.594 -26.5 1 73 226 SER B N 1
ATOM 4476 C CA . SER B 1 226 ? 6.496 11.297 -27.156 1 73 226 SER B CA 1
ATOM 4477 C C . SER B 1 226 ? 6.984 10.188 -26.234 1 73 226 SER B C 1
ATOM 4479 O O . SER B 1 226 ? 6.723 9.008 -26.469 1 73 226 SER B O 1
ATOM 4481 N N . GLN B 1 227 ? 7.578 10.602 -25.203 1 78.69 227 GLN B N 1
ATOM 4482 C CA . GLN B 1 227 ? 8.133 9.586 -24.312 1 78.69 227 GLN B CA 1
ATOM 4483 C C . GLN B 1 227 ? 7.117 9.172 -23.25 1 78.69 227 GLN B C 1
ATOM 4485 O O . GLN B 1 227 ? 6.562 10.023 -22.562 1 78.69 227 GLN B O 1
ATOM 4490 N N . ASP B 1 228 ? 6.906 7.875 -23.203 1 87.25 228 ASP B N 1
ATOM 4491 C CA . ASP B 1 228 ? 6.008 7.297 -22.203 1 87.25 228 ASP B CA 1
ATOM 4492 C C . ASP B 1 228 ? 6.523 7.555 -20.781 1 87.25 228 ASP B C 1
ATOM 4494 O O . ASP B 1 228 ? 7.719 7.422 -20.516 1 87.25 228 ASP B O 1
ATOM 4498 N N . ILE B 1 229 ? 5.695 8.062 -19.906 1 86.19 229 ILE B N 1
ATOM 4499 C CA . ILE B 1 229 ? 6.012 8.492 -18.562 1 86.19 229 ILE B CA 1
ATOM 4500 C C . ILE B 1 229 ? 6.711 7.355 -17.812 1 86.19 229 ILE B C 1
ATOM 4502 O O . ILE B 1 229 ? 7.633 7.598 -17.031 1 86.19 229 ILE B O 1
ATOM 4506 N N . LEU B 1 230 ? 6.309 6.164 -18.078 1 90.81 230 LEU B N 1
ATOM 4507 C CA . LEU B 1 230 ? 6.891 5.02 -17.375 1 90.81 230 LEU B CA 1
ATOM 4508 C C . LEU B 1 230 ? 8.344 4.816 -17.797 1 90.81 230 LEU B C 1
ATOM 4510 O O . LEU B 1 230 ? 9.219 4.656 -16.938 1 90.81 230 LEU B O 1
ATOM 4514 N N . SER B 1 231 ? 8.562 4.816 -19.078 1 92 231 SER B N 1
ATOM 4515 C CA . SER B 1 231 ? 9.922 4.645 -19.578 1 92 231 SER B CA 1
ATOM 4516 C C . SER B 1 231 ? 10.836 5.766 -19.109 1 92 231 SER B C 1
ATOM 4518 O O . SER B 1 231 ? 11.977 5.52 -18.703 1 92 231 SER B O 1
ATOM 4520 N N . PHE B 1 232 ? 10.305 6.965 -19.172 1 91.69 232 PHE B N 1
ATOM 4521 C CA . PHE B 1 232 ? 11.062 8.109 -18.688 1 91.69 232 PHE B CA 1
ATOM 4522 C C . PHE B 1 232 ? 11.43 7.945 -17.219 1 91.69 232 PHE B C 1
ATOM 4524 O O . PHE B 1 232 ? 12.586 8.102 -16.844 1 91.69 232 PHE B O 1
ATOM 4531 N N . SER B 1 233 ? 10.453 7.609 -16.422 1 93.31 233 SER B N 1
ATOM 4532 C CA . SER B 1 233 ? 10.641 7.48 -14.977 1 93.31 233 SER B CA 1
ATOM 4533 C C . SER B 1 233 ? 11.625 6.363 -14.648 1 93.31 233 SER B C 1
ATOM 4535 O O . SER B 1 233 ? 12.484 6.527 -13.781 1 93.31 233 SER B O 1
ATOM 4537 N N . GLN B 1 234 ? 11.531 5.27 -15.344 1 94.62 234 GLN B N 1
ATOM 4538 C CA . GLN B 1 234 ? 12.414 4.133 -15.102 1 94.62 234 GLN B CA 1
ATOM 4539 C C . GLN B 1 234 ? 13.852 4.465 -15.469 1 94.62 234 GLN B C 1
ATOM 4541 O O . GLN B 1 234 ? 14.789 4.109 -14.742 1 94.62 234 GLN B O 1
ATOM 4546 N N . HIS B 1 235 ? 14.016 5.113 -16.641 1 94.25 235 HIS B N 1
ATOM 4547 C CA . HIS B 1 235 ? 15.359 5.512 -17.062 1 94.25 235 HIS B CA 1
ATOM 4548 C C . HIS B 1 235 ? 15.984 6.48 -16.062 1 94.25 235 HIS B C 1
ATOM 4550 O O . HIS B 1 235 ? 17.125 6.301 -15.648 1 94.25 235 HIS B O 1
ATOM 4556 N N . TYR B 1 236 ? 15.219 7.48 -15.719 1 94.44 236 TYR B N 1
ATOM 4557 C CA . TYR B 1 236 ? 15.703 8.469 -14.766 1 94.44 236 TYR B CA 1
ATOM 4558 C C . TYR B 1 236 ? 16.047 7.824 -13.43 1 94.44 236 TYR B C 1
ATOM 4560 O O . TYR B 1 236 ? 17.062 8.148 -12.82 1 94.44 236 TYR B O 1
ATOM 4568 N N . ALA B 1 237 ? 15.195 6.926 -12.945 1 96.62 237 ALA B N 1
ATOM 4569 C CA . ALA B 1 237 ? 15.438 6.199 -11.703 1 96.62 237 ALA B CA 1
ATOM 4570 C C . ALA B 1 237 ? 16.766 5.449 -11.758 1 96.62 237 ALA B C 1
ATOM 4572 O O . ALA B 1 237 ? 17.547 5.496 -10.805 1 96.62 237 ALA B O 1
ATOM 4573 N N . ARG B 1 238 ? 17 4.754 -12.852 1 96.94 238 ARG B N 1
ATOM 4574 C CA . ARG B 1 238 ? 18.25 4.004 -13.008 1 96.94 238 ARG B CA 1
ATOM 4575 C C . ARG B 1 238 ? 19.453 4.922 -12.922 1 96.94 238 ARG B C 1
ATOM 4577 O O . ARG B 1 238 ? 20.469 4.57 -12.312 1 96.94 238 ARG B O 1
ATOM 4584 N N . GLU B 1 239 ? 19.328 6.051 -13.531 1 96.56 239 GLU B N 1
ATOM 4585 C CA . GLU B 1 239 ? 20.422 7.02 -13.516 1 96.56 239 GLU B CA 1
ATOM 4586 C C . GLU B 1 239 ? 20.703 7.508 -12.094 1 96.56 239 GLU B C 1
ATOM 4588 O O . GLU B 1 239 ? 21.859 7.555 -11.672 1 96.56 239 GLU B O 1
ATOM 4593 N N . VAL B 1 240 ? 19.641 7.875 -11.391 1 97.12 240 VAL B N 1
ATOM 4594 C CA . VAL B 1 240 ? 19.781 8.398 -10.039 1 97.12 240 VAL B CA 1
ATOM 4595 C C . VAL B 1 240 ? 20.375 7.316 -9.125 1 97.12 240 VAL B C 1
ATOM 4597 O O . VAL B 1 240 ? 21.312 7.578 -8.367 1 97.12 240 VAL B O 1
ATOM 4600 N N . ILE B 1 241 ? 19.875 6.102 -9.195 1 97.75 241 ILE B N 1
ATOM 4601 C CA . ILE B 1 241 ? 20.297 4.988 -8.359 1 97.75 241 ILE B CA 1
ATOM 4602 C C . ILE B 1 241 ? 21.781 4.688 -8.602 1 97.75 241 ILE B C 1
ATOM 4604 O O . ILE B 1 241 ? 22.547 4.5 -7.648 1 97.75 241 ILE B O 1
ATOM 4608 N N . ALA B 1 242 ? 22.156 4.645 -9.883 1 97.62 242 ALA B N 1
ATOM 4609 C CA . ALA B 1 242 ? 23.547 4.379 -10.227 1 97.62 242 ALA B CA 1
ATOM 4610 C C . ALA B 1 242 ? 24.453 5.512 -9.75 1 97.62 242 ALA B C 1
ATOM 4612 O O . ALA B 1 242 ? 25.5 5.262 -9.133 1 97.62 242 ALA B O 1
ATOM 4613 N N . LYS B 1 243 ? 24.078 6.711 -9.992 1 97.31 243 LYS B N 1
ATOM 4614 C CA . LYS B 1 243 ? 24.906 7.879 -9.703 1 97.31 243 LYS B CA 1
ATOM 4615 C C . LYS B 1 243 ? 25.203 7.992 -8.203 1 97.31 243 LYS B C 1
ATOM 4617 O O . LYS B 1 243 ? 26.297 8.375 -7.809 1 97.31 243 LYS B O 1
ATOM 4622 N N . TYR B 1 244 ? 24.25 7.641 -7.379 1 96.5 244 TYR B N 1
ATOM 4623 C CA . TYR B 1 244 ? 24.406 7.914 -5.957 1 96.5 244 TYR B CA 1
ATOM 4624 C C . TYR B 1 244 ? 24.609 6.625 -5.172 1 96.5 244 TYR B C 1
ATOM 4626 O O . TYR B 1 244 ? 24.438 6.602 -3.949 1 96.5 244 TYR B O 1
ATOM 4634 N N . GLY B 1 245 ? 24.844 5.52 -5.859 1 95 245 GLY B N 1
ATOM 4635 C CA . GLY B 1 245 ? 25.234 4.273 -5.223 1 95 245 GLY B CA 1
ATOM 4636 C C . GLY B 1 245 ? 24.141 3.688 -4.34 1 95 245 GLY B C 1
ATOM 4637 O O . GLY B 1 245 ? 24.406 3.33 -3.189 1 95 245 GLY B O 1
ATOM 4638 N N . LEU B 1 246 ? 22.922 3.59 -4.848 1 96.12 246 LEU B N 1
ATOM 4639 C CA . LEU B 1 246 ? 21.797 3.16 -4.031 1 96.12 246 LEU B CA 1
ATOM 4640 C C . LEU B 1 246 ? 21.484 1.684 -4.266 1 96.12 246 LEU B C 1
ATOM 4642 O O . LEU B 1 246 ? 20.422 1.2 -3.883 1 96.12 246 LEU B O 1
ATOM 4646 N N . GLY B 1 247 ? 22.422 0.977 -4.965 1 95.88 247 GLY B N 1
ATOM 4647 C CA . GLY B 1 247 ? 22.234 -0.45 -5.168 1 95.88 247 GLY B CA 1
ATOM 4648 C C . GLY B 1 247 ? 20.984 -0.777 -5.98 1 95.88 247 GLY B C 1
ATOM 4649 O O . GLY B 1 247 ? 20.859 -0.354 -7.129 1 95.88 247 GLY B O 1
ATOM 4650 N N . TYR B 1 248 ? 20.016 -1.446 -5.316 1 96.56 248 TYR B N 1
ATOM 4651 C CA . TYR B 1 248 ? 18.797 -1.884 -5.996 1 96.56 248 TYR B CA 1
ATOM 4652 C C . TYR B 1 248 ? 17.734 -0.8 -5.953 1 96.56 248 TYR B C 1
ATOM 4654 O O . TYR B 1 248 ? 16.641 -0.972 -6.504 1 96.56 248 TYR B O 1
ATOM 4662 N N . GLY B 1 249 ? 17.984 0.371 -5.297 1 98.19 249 GLY B N 1
ATOM 4663 C CA . GLY B 1 249 ? 17.016 1.443 -5.168 1 98.19 249 GLY B CA 1
ATOM 4664 C C . GLY B 1 249 ? 16.781 1.861 -3.729 1 98.19 249 GLY B C 1
ATOM 4665 O O . GLY B 1 249 ? 17.5 1.439 -2.826 1 98.19 249 GLY B O 1
ATOM 4666 N N . PHE B 1 250 ? 15.82 2.707 -3.52 1 98.75 250 PHE B N 1
ATOM 4667 C CA . PHE B 1 250 ? 15.516 3.229 -2.191 1 98.75 250 PHE B CA 1
ATOM 4668 C C . PHE B 1 250 ? 14.68 2.232 -1.396 1 98.75 250 PHE B C 1
ATOM 4670 O O . PHE B 1 250 ? 13.836 1.532 -1.962 1 98.75 250 PHE B O 1
ATOM 4677 N N . ASP B 1 251 ? 14.859 2.164 -0.066 1 98.56 251 ASP B N 1
ATOM 4678 C CA . ASP B 1 251 ? 14 1.399 0.832 1 98.56 251 ASP B CA 1
ATOM 4679 C C . ASP B 1 251 ? 12.609 2.027 0.927 1 98.56 251 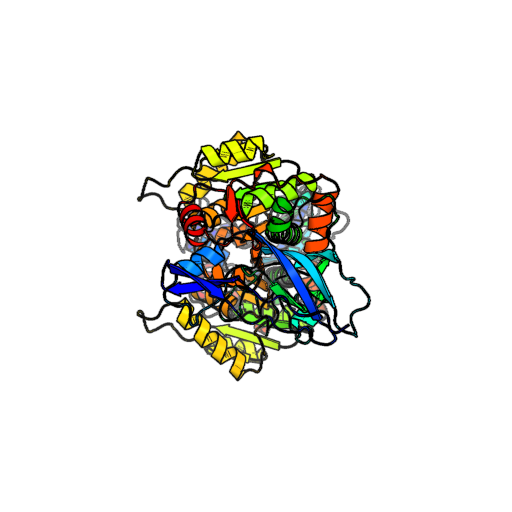ASP B C 1
ATOM 4681 O O . ASP B 1 251 ? 11.602 1.315 0.977 1 98.56 251 ASP B O 1
ATOM 4685 N N . VAL B 1 252 ? 12.617 3.369 0.99 1 98.88 252 VAL B N 1
ATOM 4686 C CA . VAL B 1 252 ? 11.375 4.117 1.175 1 98.88 252 VAL B CA 1
ATOM 4687 C C . VAL B 1 252 ? 11.352 5.32 0.234 1 98.88 252 VAL B C 1
ATOM 4689 O O . VAL B 1 252 ? 12.383 5.961 0.009 1 98.88 252 VAL B O 1
ATOM 4692 N N . ALA B 1 253 ? 10.242 5.586 -0.369 1 98.81 253 ALA B N 1
ATOM 4693 C CA . ALA B 1 253 ? 9.977 6.82 -1.103 1 98.81 253 ALA B CA 1
ATOM 4694 C C . ALA B 1 253 ? 8.734 7.527 -0.564 1 98.81 253 ALA B C 1
ATOM 4696 O O . ALA B 1 253 ? 7.719 6.883 -0.291 1 98.81 253 ALA B O 1
ATOM 4697 N N . ILE B 1 254 ? 8.812 8.805 -0.35 1 98.56 254 ILE B N 1
ATOM 4698 C CA . ILE B 1 254 ? 7.688 9.602 0.122 1 98.56 254 ILE B CA 1
ATOM 4699 C C . ILE B 1 254 ? 7.316 10.648 -0.927 1 98.56 254 ILE B C 1
ATOM 4701 O O . ILE B 1 254 ? 8.141 11.477 -1.301 1 98.56 254 ILE B O 1
ATOM 4705 N N . GLU B 1 255 ? 6.137 10.547 -1.43 1 96.88 255 GLU B N 1
ATOM 4706 C CA . GLU B 1 255 ? 5.613 11.539 -2.359 1 96.88 255 GLU B CA 1
ATOM 4707 C C . GLU B 1 255 ? 4.902 12.672 -1.616 1 96.88 255 GLU B C 1
ATOM 4709 O O . GLU B 1 255 ? 3.781 12.492 -1.138 1 96.88 255 GLU B O 1
ATOM 4714 N N . ALA B 1 256 ? 5.516 13.781 -1.454 1 95.44 256 ALA B N 1
ATOM 4715 C CA . ALA B 1 256 ? 4.984 14.906 -0.683 1 95.44 256 ALA B CA 1
ATOM 4716 C C . ALA B 1 256 ? 4.641 16.078 -1.592 1 95.44 256 ALA B C 1
ATOM 4718 O O . ALA B 1 256 ? 4.164 17.109 -1.122 1 95.44 256 ALA B O 1
ATOM 4719 N N . SER B 1 257 ? 4.812 15.961 -2.859 1 91.62 257 SER B N 1
ATOM 4720 C CA . SER B 1 257 ? 4.621 17.078 -3.775 1 91.62 257 SER B CA 1
ATOM 4721 C C . SER B 1 257 ? 3.176 17.156 -4.266 1 91.62 257 SER B C 1
ATOM 4723 O O . SER B 1 257 ? 2.666 18.234 -4.555 1 91.62 257 SER B O 1
ATOM 4725 N N . GLY B 1 258 ? 2.559 16 -4.449 1 87.12 258 GLY B N 1
ATOM 4726 C CA . GLY B 1 258 ? 1.231 15.938 -5.043 1 87.12 258 GLY B CA 1
ATOM 4727 C C . GLY B 1 258 ? 1.255 15.891 -6.559 1 87.12 258 GLY B C 1
ATOM 4728 O O . GLY B 1 258 ? 0.213 15.727 -7.195 1 87.12 258 GLY B O 1
ATOM 4729 N N . ALA B 1 259 ? 2.42 15.977 -7.145 1 86.5 259 ALA B N 1
ATOM 4730 C CA . ALA B 1 259 ? 2.529 15.938 -8.602 1 86.5 259 ALA B CA 1
ATOM 4731 C C . ALA B 1 259 ? 2.365 14.516 -9.125 1 86.5 259 ALA B C 1
ATOM 4733 O O . ALA B 1 259 ? 2.926 13.57 -8.562 1 86.5 259 ALA B O 1
ATOM 4734 N N . LYS B 1 260 ? 1.689 14.375 -10.195 1 82.81 260 LYS B N 1
ATOM 4735 C CA . LYS B 1 260 ? 1.359 13.07 -10.75 1 82.81 260 LYS B CA 1
ATOM 4736 C C . LYS B 1 260 ? 2.621 12.289 -11.102 1 82.81 260 LYS B C 1
ATOM 4738 O O . LYS B 1 260 ? 2.734 11.102 -10.789 1 82.81 260 LYS B O 1
ATOM 4743 N N . ILE B 1 261 ? 3.518 12.961 -11.742 1 87.81 261 ILE B N 1
ATOM 4744 C CA . ILE B 1 261 ? 4.707 12.273 -12.234 1 87.81 261 ILE B CA 1
ATOM 4745 C C . ILE B 1 261 ? 5.543 11.773 -11.062 1 87.81 261 ILE B C 1
ATOM 4747 O O . ILE B 1 261 ? 6.254 10.773 -11.18 1 87.81 261 ILE B O 1
ATOM 4751 N N . CYS B 1 262 ? 5.418 12.445 -9.914 1 91.69 262 CYS B N 1
ATOM 4752 C CA . CYS B 1 262 ? 6.262 12.102 -8.773 1 91.69 262 CYS B CA 1
ATOM 4753 C C . CYS B 1 262 ? 5.816 10.789 -8.148 1 91.69 262 CYS B C 1
ATOM 4755 O O . CYS B 1 262 ? 6.645 10.039 -7.621 1 91.69 262 CYS B O 1
ATOM 4757 N N . ALA B 1 263 ? 4.555 10.523 -8.242 1 92.44 263 ALA B N 1
ATOM 4758 C CA . ALA B 1 263 ? 4.09 9.227 -7.746 1 92.44 263 ALA B CA 1
ATOM 4759 C C . ALA B 1 263 ? 4.703 8.086 -8.539 1 92.44 263 ALA B C 1
ATOM 4761 O O . ALA B 1 263 ? 5.156 7.09 -7.965 1 92.44 263 ALA B O 1
ATOM 4762 N N . THR B 1 264 ? 4.707 8.25 -9.844 1 93.38 264 THR B N 1
ATOM 4763 C CA . THR B 1 264 ? 5.305 7.242 -10.719 1 93.38 264 THR B CA 1
ATOM 4764 C C . THR B 1 264 ? 6.805 7.125 -10.469 1 93.38 264 THR B C 1
ATOM 4766 O O . THR B 1 264 ? 7.336 6.02 -10.352 1 93.38 264 THR B O 1
ATOM 4769 N N . MET B 1 265 ? 7.465 8.219 -10.336 1 94.5 265 MET B N 1
ATOM 4770 C CA . MET B 1 265 ? 8.906 8.234 -10.094 1 94.5 265 MET B CA 1
ATOM 4771 C C . MET B 1 265 ? 9.242 7.57 -8.758 1 94.5 265 MET B C 1
ATOM 4773 O O . MET B 1 265 ? 10.203 6.812 -8.672 1 94.5 265 MET B O 1
ATOM 4777 N N . ALA B 1 266 ? 8.43 7.902 -7.758 1 96.62 266 ALA B N 1
ATOM 4778 C CA . ALA B 1 266 ? 8.641 7.312 -6.438 1 96.62 266 ALA B CA 1
ATOM 4779 C C . ALA B 1 266 ? 8.609 5.789 -6.512 1 96.62 266 ALA B C 1
ATOM 4781 O O . ALA B 1 266 ? 9.484 5.117 -5.953 1 96.62 266 ALA B O 1
ATOM 4782 N N . ILE B 1 267 ? 7.703 5.262 -7.227 1 97.12 267 ILE B N 1
ATOM 4783 C CA . ILE B 1 267 ? 7.543 3.82 -7.363 1 97.12 267 ILE B CA 1
ATOM 4784 C C . ILE B 1 267 ? 8.742 3.236 -8.109 1 97.12 267 ILE B C 1
ATOM 4786 O O . ILE B 1 267 ? 9.305 2.221 -7.699 1 97.12 267 ILE B O 1
ATOM 4790 N N . CYS B 1 268 ? 9.172 3.891 -9.172 1 97.5 268 CYS B N 1
ATOM 4791 C CA . CYS B 1 268 ? 10.242 3.396 -10.023 1 97.5 268 CYS B CA 1
ATOM 4792 C C . CYS B 1 268 ? 11.578 3.41 -9.289 1 97.5 268 CYS B C 1
ATOM 4794 O O . CYS B 1 268 ? 12.5 2.682 -9.664 1 97.5 268 CYS B O 1
ATOM 4796 N N . MET B 1 269 ? 11.664 4.172 -8.258 1 98.06 269 MET B N 1
ATOM 4797 C CA . MET B 1 269 ? 12.953 4.348 -7.594 1 98.06 269 MET B CA 1
ATOM 4798 C C . MET B 1 269 ? 13.109 3.369 -6.434 1 98.06 269 MET B C 1
ATOM 4800 O O . MET B 1 269 ? 14.195 3.232 -5.863 1 98.06 269 MET B O 1
ATOM 4804 N N . LEU B 1 270 ? 12.102 2.652 -6.117 1 98.56 270 LEU B N 1
ATOM 4805 C CA . LEU B 1 270 ? 12.125 1.737 -4.98 1 98.56 270 LEU B CA 1
ATOM 4806 C C . LEU B 1 270 ? 12.82 0.431 -5.352 1 98.56 270 LEU B C 1
ATOM 4808 O O . LEU B 1 270 ? 12.672 -0.061 -6.473 1 98.56 270 LEU B O 1
ATOM 4812 N N . LYS B 1 271 ? 13.578 -0.1 -4.441 1 97.75 271 LYS B N 1
ATOM 4813 C CA . LYS B 1 271 ? 13.992 -1.488 -4.613 1 97.75 271 LYS B CA 1
ATOM 4814 C C . LYS B 1 271 ? 12.828 -2.445 -4.375 1 97.75 271 LYS B C 1
ATOM 4816 O O . LYS B 1 271 ? 11.82 -2.066 -3.773 1 97.75 271 LYS B O 1
ATOM 4821 N N . ALA B 1 272 ? 12.922 -3.666 -4.801 1 98.06 272 ALA B N 1
ATOM 4822 C CA . ALA B 1 272 ? 11.898 -4.672 -4.527 1 98.06 272 ALA B CA 1
ATOM 4823 C C . ALA B 1 272 ? 11.641 -4.793 -3.027 1 98.06 272 ALA B C 1
ATOM 4825 O O . ALA B 1 272 ? 12.578 -4.762 -2.223 1 98.06 272 ALA B O 1
ATOM 4826 N N . GLY B 1 273 ? 10.312 -4.867 -2.691 1 98.12 273 GLY B N 1
ATOM 4827 C CA . GLY B 1 273 ? 9.93 -4.949 -1.291 1 98.12 273 GLY B CA 1
ATOM 4828 C C . GLY B 1 273 ? 9.891 -3.596 -0.605 1 98.12 273 GLY B C 1
ATOM 4829 O O . GLY B 1 273 ? 9.594 -3.508 0.587 1 98.12 273 GLY B O 1
ATOM 4830 N N . GLY B 1 274 ? 10.219 -2.502 -1.336 1 98.5 274 GLY B N 1
ATOM 4831 C CA . GLY B 1 274 ? 10.242 -1.165 -0.763 1 98.5 274 GLY B CA 1
ATOM 4832 C C . GLY B 1 274 ? 8.859 -0.612 -0.476 1 98.5 274 GLY B C 1
ATOM 4833 O O . GLY B 1 274 ? 7.855 -1.228 -0.834 1 98.5 274 GLY B O 1
ATOM 4834 N N . THR B 1 275 ? 8.797 0.58 0.159 1 98.75 275 THR B N 1
ATOM 4835 C CA . THR B 1 275 ? 7.543 1.199 0.567 1 98.75 275 THR B CA 1
ATOM 4836 C C . THR B 1 275 ? 7.441 2.625 0.031 1 98.75 275 THR B C 1
ATOM 4838 O O . THR B 1 275 ? 8.398 3.398 0.129 1 98.75 275 THR B O 1
ATOM 4841 N N . CYS B 1 276 ? 6.328 2.898 -0.59 1 98.25 276 CYS B N 1
ATOM 4842 C CA . CYS B 1 276 ? 5.996 4.254 -1.009 1 98.25 276 CYS B CA 1
ATOM 4843 C C . CYS B 1 276 ? 4.902 4.848 -0.127 1 98.25 276 CYS B C 1
ATOM 4845 O O . CYS B 1 276 ? 3.844 4.238 0.049 1 98.25 276 CYS B O 1
ATOM 4847 N N . ILE B 1 277 ? 5.148 5.992 0.452 1 98.44 277 ILE B N 1
ATOM 4848 C CA . ILE B 1 277 ? 4.121 6.715 1.192 1 98.44 277 ILE B CA 1
ATOM 4849 C C . ILE B 1 277 ? 3.566 7.848 0.331 1 98.44 277 ILE B C 1
ATOM 4851 O O . ILE B 1 277 ? 4.316 8.711 -0.133 1 98.44 277 ILE B O 1
ATOM 4855 N N . GLN B 1 278 ? 2.346 7.793 0.109 1 96.31 278 GLN B N 1
ATOM 4856 C CA . GLN B 1 278 ? 1.651 8.891 -0.556 1 96.31 278 GLN B CA 1
ATOM 4857 C C . GLN B 1 278 ? 1.115 9.898 0.458 1 96.31 278 GLN B C 1
ATOM 4859 O O . GLN B 1 278 ? 0.077 9.664 1.081 1 96.31 278 GLN B O 1
ATOM 4864 N N . ALA B 1 279 ? 1.749 11.039 0.526 1 94.12 279 ALA B N 1
ATOM 4865 C CA . ALA B 1 279 ? 1.385 12.047 1.514 1 94.12 279 ALA B CA 1
ATOM 4866 C C . ALA B 1 279 ? 0.765 13.273 0.843 1 94.12 279 ALA B C 1
ATOM 4868 O O . ALA B 1 279 ? -0.102 13.93 1.421 1 94.12 279 ALA B O 1
ATOM 4869 N N . GLY B 1 280 ? 1.222 13.594 -0.297 1 88.88 280 GLY B N 1
ATOM 4870 C CA . GLY B 1 280 ? 0.665 14.719 -1.026 1 88.88 280 GLY B CA 1
ATOM 4871 C C . GLY B 1 280 ? -0.725 14.453 -1.571 1 88.88 280 GLY B C 1
ATOM 4872 O O . GLY B 1 280 ? -1.005 13.352 -2.059 1 88.88 280 GLY B O 1
ATOM 4873 N N . LEU B 1 281 ? -1.565 15.492 -1.385 1 77 281 LEU B N 1
ATOM 4874 C CA . LEU B 1 281 ? -2.898 15.352 -1.959 1 77 281 LEU B CA 1
ATOM 4875 C C . LEU B 1 281 ? -2.885 15.68 -3.449 1 77 281 LEU B C 1
ATOM 4877 O O . LEU B 1 281 ? -2.336 16.703 -3.857 1 77 281 LEU B O 1
ATOM 4881 N N . GLY B 1 282 ? -2.877 14.758 -4.305 1 67.38 282 GLY B N 1
ATOM 4882 C CA . GLY B 1 282 ? -2.807 14.93 -5.746 1 67.38 282 GLY B CA 1
ATOM 4883 C C . GLY B 1 282 ? -4.172 14.977 -6.41 1 67.38 282 GLY B C 1
ATOM 4884 O O . GLY B 1 282 ? -5.145 15.438 -5.809 1 67.38 282 GLY B O 1
ATOM 4885 N N . ARG B 1 283 ? -4.121 14.781 -7.648 1 71.94 283 ARG B N 1
ATOM 4886 C CA . ARG B 1 283 ? -5.344 14.688 -8.438 1 71.94 283 ARG B CA 1
ATOM 4887 C C . ARG B 1 283 ? -6.195 13.5 -7.996 1 71.94 283 ARG B C 1
ATOM 4889 O O . ARG B 1 283 ? -5.68 12.547 -7.414 1 71.94 283 ARG B O 1
ATOM 4896 N N . PRO B 1 284 ? -7.359 13.656 -8.273 1 73.56 284 PRO B N 1
ATOM 4897 C CA . PRO B 1 284 ? -8.266 12.57 -7.867 1 73.56 284 PRO B CA 1
ATOM 4898 C C . PRO B 1 284 ? -7.824 11.203 -8.391 1 73.56 284 PRO B C 1
ATOM 4900 O O . PRO B 1 284 ? -7.906 10.211 -7.664 1 73.56 284 PRO B O 1
ATOM 4903 N N . MET B 1 285 ? -7.293 11.234 -9.555 1 82.62 285 MET B N 1
ATOM 4904 C CA . MET B 1 285 ? -6.793 10.008 -10.172 1 82.62 285 MET B CA 1
ATOM 4905 C C . MET B 1 285 ? -5.34 10.164 -10.602 1 82.62 285 MET B C 1
ATOM 4907 O O . MET B 1 285 ? -4.934 11.242 -11.031 1 82.62 285 MET B O 1
ATOM 4911 N N . ALA B 1 286 ? -4.613 9.117 -10.391 1 83.25 286 ALA B N 1
ATOM 4912 C CA . ALA B 1 286 ? -3.236 9.109 -10.867 1 83.25 286 ALA B CA 1
ATOM 4913 C C . ALA B 1 286 ? -2.879 7.766 -11.5 1 83.25 286 ALA B C 1
ATOM 4915 O O . ALA B 1 286 ? -3.354 6.719 -11.055 1 83.25 286 ALA B O 1
ATOM 4916 N N . SER B 1 287 ? -2.135 7.883 -12.531 1 85.38 287 SER B N 1
ATOM 4917 C CA . SER B 1 287 ? -1.631 6.676 -13.172 1 85.38 287 SER B CA 1
ATOM 4918 C C . SER B 1 287 ? -0.38 6.156 -12.477 1 85.38 287 SER B C 1
ATOM 4920 O O . SER B 1 287 ? 0.596 6.891 -12.312 1 85.38 287 SER B O 1
ATOM 4922 N N . LEU B 1 288 ? -0.425 4.961 -12.023 1 89.81 288 LEU B N 1
ATOM 4923 C CA . LEU B 1 288 ? 0.7 4.312 -11.359 1 89.81 288 LEU B CA 1
ATOM 4924 C C . LEU B 1 288 ? 1.1 3.037 -12.094 1 89.81 288 LEU B C 1
ATOM 4926 O O . LEU B 1 288 ? 0.264 2.396 -12.734 1 89.81 288 LEU B O 1
ATOM 4930 N N . PRO B 1 289 ? 2.34 2.705 -12.047 1 92.12 289 PRO B N 1
ATOM 4931 C CA . PRO B 1 289 ? 2.76 1.425 -12.625 1 92.12 289 PRO B CA 1
ATOM 4932 C C . PRO B 1 289 ? 2.373 0.231 -11.758 1 92.12 289 PRO B C 1
ATOM 4934 O O . PRO B 1 289 ? 3.219 -0.323 -11.047 1 92.12 289 PRO B O 1
ATOM 4937 N N . LEU B 1 290 ? 1.184 -0.209 -11.922 1 91.62 290 LEU B N 1
ATOM 4938 C CA . LEU B 1 290 ? 0.647 -1.3 -11.117 1 91.62 290 LEU B CA 1
ATOM 4939 C C . LEU B 1 290 ? 1.454 -2.576 -11.32 1 91.62 290 LEU B C 1
ATOM 4941 O O . LEU B 1 290 ? 1.618 -3.369 -10.391 1 91.62 290 LEU B O 1
ATOM 4945 N N . PHE B 1 291 ? 1.991 -2.76 -12.469 1 91.69 291 PHE B N 1
ATOM 4946 C CA . PHE B 1 291 ? 2.801 -3.936 -12.766 1 91.69 291 PHE B CA 1
ATOM 4947 C C . PHE B 1 291 ? 4.035 -3.982 -11.875 1 91.69 291 PHE B C 1
ATOM 4949 O O . PHE B 1 291 ? 4.391 -5.039 -11.352 1 91.69 291 PHE B O 1
ATOM 4956 N N . LEU B 1 292 ? 4.664 -2.846 -11.688 1 94.56 292 LEU B N 1
ATOM 4957 C CA . LEU B 1 292 ? 5.859 -2.785 -10.852 1 94.56 292 LEU B CA 1
ATOM 4958 C C . LEU B 1 292 ? 5.516 -3.035 -9.391 1 94.56 292 LEU B C 1
ATOM 4960 O O . LEU B 1 292 ? 6.281 -3.676 -8.664 1 94.56 292 LEU B O 1
ATOM 4964 N N . ILE B 1 293 ? 4.332 -2.494 -8.945 1 96.31 293 ILE B N 1
ATOM 4965 C CA . ILE B 1 293 ? 3.891 -2.697 -7.566 1 96.31 293 ILE B CA 1
ATOM 4966 C C . ILE B 1 293 ? 3.734 -4.191 -7.289 1 96.31 293 ILE B C 1
ATOM 4968 O O . ILE B 1 293 ? 4.168 -4.684 -6.246 1 96.31 293 ILE B O 1
ATOM 4972 N N . THR B 1 294 ? 3.207 -4.902 -8.234 1 95.44 294 THR B N 1
ATOM 4973 C CA . THR B 1 294 ? 2.998 -6.34 -8.086 1 95.44 294 THR B CA 1
ATOM 4974 C C . THR B 1 294 ? 4.312 -7.098 -8.242 1 95.44 294 THR B C 1
ATOM 4976 O O . THR B 1 294 ? 4.734 -7.812 -7.332 1 95.44 294 THR B O 1
ATOM 4979 N N . ALA B 1 295 ? 5.094 -6.824 -9.328 1 94.31 295 ALA B N 1
ATOM 4980 C CA . ALA B 1 295 ? 6.285 -7.582 -9.703 1 94.31 295 ALA B CA 1
ATOM 4981 C C . ALA B 1 295 ? 7.391 -7.418 -8.656 1 94.31 295 ALA B C 1
ATOM 4983 O O . ALA B 1 295 ? 8.164 -8.344 -8.414 1 94.31 295 ALA B O 1
ATOM 4984 N N . ASN B 1 296 ? 7.41 -6.227 -8.039 1 96.69 296 ASN B N 1
ATOM 4985 C CA . ASN B 1 296 ? 8.453 -5.941 -7.059 1 96.69 296 ASN B CA 1
ATOM 4986 C C . ASN B 1 296 ? 7.918 -6.051 -5.633 1 96.69 296 ASN B C 1
ATOM 4988 O O . ASN B 1 296 ? 8.625 -5.734 -4.676 1 96.69 296 ASN B O 1
ATOM 4992 N N . GLU B 1 297 ? 6.664 -6.504 -5.555 1 97.88 297 GLU B N 1
ATOM 4993 C CA . GLU B 1 297 ? 6.02 -6.664 -4.254 1 97.88 297 GLU B CA 1
ATOM 4994 C C . GLU B 1 297 ? 6.188 -5.41 -3.398 1 97.88 297 GLU B C 1
ATOM 4996 O O . GLU B 1 297 ? 6.645 -5.492 -2.256 1 97.88 297 GLU B O 1
ATOM 5001 N N . LEU B 1 298 ? 5.805 -4.289 -3.938 1 98.25 298 LEU B N 1
ATOM 5002 C CA . LEU B 1 298 ? 5.922 -3.006 -3.256 1 98.25 298 LEU B CA 1
ATOM 5003 C C . LEU B 1 298 ? 4.715 -2.756 -2.357 1 98.25 298 LEU B C 1
ATOM 5005 O O . LEU B 1 298 ? 3.65 -3.34 -2.562 1 98.25 298 LEU B O 1
ATOM 5009 N N . ASP B 1 299 ? 4.883 -1.925 -1.337 1 98.5 299 ASP B N 1
ATOM 5010 C CA . ASP B 1 299 ? 3.811 -1.393 -0.503 1 98.5 299 ASP B CA 1
ATOM 5011 C C . ASP B 1 299 ? 3.57 0.087 -0.795 1 98.5 299 ASP B C 1
ATOM 5013 O O . ASP B 1 299 ? 4.492 0.901 -0.703 1 98.5 299 ASP B O 1
ATOM 5017 N N . VAL B 1 300 ? 2.41 0.402 -1.188 1 97.88 300 VAL B N 1
ATOM 5018 C CA . VAL B 1 300 ? 1.979 1.788 -1.333 1 97.88 300 VAL B CA 1
ATOM 5019 C C . VAL B 1 300 ? 0.969 2.133 -0.241 1 97.88 300 VAL B C 1
ATOM 5021 O O . VAL B 1 300 ? -0.105 1.53 -0.167 1 97.88 300 VAL B O 1
ATOM 5024 N N . LYS B 1 301 ? 1.319 3.137 0.561 1 98.12 301 LYS B N 1
ATOM 5025 C CA . LYS B 1 301 ? 0.488 3.479 1.712 1 98.12 301 LYS B CA 1
ATOM 5026 C C . LYS B 1 301 ? 0.094 4.953 1.686 1 98.12 301 LYS B C 1
ATOM 5028 O O . LYS B 1 301 ? 0.932 5.82 1.434 1 98.12 301 LYS B O 1
ATOM 5033 N N . GLY B 1 302 ? -1.138 5.156 1.91 1 97.38 302 GLY B N 1
ATOM 5034 C CA . GLY B 1 302 ? -1.578 6.523 2.143 1 97.38 302 GLY B CA 1
ATOM 5035 C C . GLY B 1 302 ? -1.414 6.965 3.584 1 97.38 302 GLY B C 1
ATOM 5036 O O . GLY B 1 302 ? -1.34 6.133 4.488 1 97.38 302 GLY B O 1
ATOM 5037 N N . THR B 1 303 ? -1.358 8.234 3.746 1 97.31 303 THR B N 1
ATOM 5038 C CA . THR B 1 303 ? -1.336 8.82 5.082 1 97.31 303 THR B CA 1
ATOM 5039 C C . THR B 1 303 ? -2.156 10.109 5.125 1 97.31 303 THR B C 1
ATOM 5041 O O . THR B 1 303 ? -2.154 10.883 4.168 1 97.31 303 THR B O 1
ATOM 5044 N N . VAL B 1 304 ? -2.891 10.234 6.238 1 95.81 304 VAL B N 1
ATOM 5045 C CA . VAL B 1 304 ? -3.705 11.438 6.379 1 95.81 304 VAL B CA 1
ATOM 5046 C C . VAL B 1 304 ? -3.646 11.93 7.824 1 95.81 304 VAL B C 1
ATOM 5048 O O . VAL B 1 304 ? -3.758 11.141 8.766 1 95.81 304 VAL B O 1
ATOM 5051 N N . ARG B 1 305 ? -3.307 13.203 7.945 1 96.44 305 ARG B N 1
ATOM 5052 C CA . ARG B 1 305 ? -3.271 13.867 9.242 1 96.44 305 ARG B CA 1
ATOM 5053 C C . ARG B 1 305 ? -2.264 13.195 10.172 1 96.44 305 ARG B C 1
ATOM 5055 O O . ARG B 1 305 ? -1.1 13.016 9.812 1 96.44 305 ARG B O 1
ATOM 5062 N N . TYR B 1 306 ? -2.688 12.969 11.414 1 96.69 306 TYR B N 1
ATOM 5063 C CA . TYR B 1 306 ? -1.829 12.391 12.445 1 96.69 306 TYR B CA 1
ATOM 5064 C C . TYR B 1 306 ? -2.643 11.562 13.43 1 96.69 306 TYR B C 1
ATOM 5066 O O . TYR B 1 306 ? -3.871 11.672 13.477 1 96.69 306 TYR B O 1
ATOM 5074 N N . THR B 1 307 ? -1.935 10.703 14.148 1 96.44 307 THR B N 1
ATOM 5075 C CA . THR B 1 307 ? -2.574 9.891 15.18 1 96.44 307 THR B CA 1
ATOM 5076 C C . THR B 1 307 ? -2.1 10.297 16.562 1 96.44 307 THR B C 1
ATOM 5078 O O . THR B 1 307 ? -1.263 11.195 16.703 1 96.44 307 THR B O 1
ATOM 5081 N N . HIS B 1 308 ? -2.725 9.703 17.531 1 95.38 308 HIS B N 1
ATOM 5082 C CA . HIS B 1 308 ? -2.418 10.016 18.922 1 95.38 308 HIS B CA 1
ATOM 5083 C C . HIS B 1 308 ? -0.92 9.914 19.188 1 95.38 308 HIS B C 1
ATOM 5085 O O . HIS B 1 308 ? -0.264 8.977 18.734 1 95.38 308 HIS B O 1
ATOM 5091 N N . GLY B 1 309 ? -0.358 10.93 19.844 1 97.06 309 GLY B N 1
ATOM 5092 C CA . GLY B 1 309 ? 1.042 10.891 20.234 1 97.06 309 GLY B CA 1
ATOM 5093 C C . GLY B 1 309 ? 1.953 11.625 19.266 1 97.06 309 GLY B C 1
ATOM 5094 O O . GLY B 1 309 ? 3.082 11.977 19.625 1 97.06 309 GLY B O 1
ATOM 5095 N N . CYS B 1 310 ? 1.471 11.883 18.094 1 98.19 310 CYS B N 1
ATOM 5096 C CA . CYS B 1 310 ? 2.312 12.531 17.094 1 98.19 310 CYS B CA 1
ATOM 5097 C C . CYS B 1 310 ? 2.723 13.93 17.547 1 98.19 310 CYS B C 1
ATOM 5099 O O . CYS B 1 310 ? 3.869 14.336 17.359 1 98.19 310 CYS B O 1
ATOM 5101 N N . PHE B 1 311 ? 1.812 14.68 18.141 1 98.44 311 PHE B N 1
ATOM 5102 C CA . PHE B 1 311 ? 2.143 16.016 18.641 1 98.44 311 PHE B CA 1
ATOM 5103 C C . PHE B 1 311 ? 3.195 15.938 19.734 1 98.44 311 PHE B C 1
ATOM 5105 O O . PHE B 1 311 ? 4.168 16.688 19.734 1 98.44 311 PHE B O 1
ATOM 5112 N N . GLU B 1 312 ? 3.02 15.016 20.641 1 98.25 312 GLU B N 1
ATOM 5113 C CA . GLU B 1 312 ? 3.979 14.852 21.734 1 98.25 312 GLU B CA 1
ATOM 5114 C C . GLU B 1 312 ? 5.367 14.508 21.203 1 98.25 312 GLU B C 1
ATOM 5116 O O . GLU B 1 312 ? 6.367 15.062 21.656 1 98.25 312 GLU B O 1
ATOM 5121 N N . ASP B 1 313 ? 5.379 13.617 20.234 1 98.44 313 ASP B N 1
ATOM 5122 C CA . ASP B 1 313 ? 6.656 13.234 19.641 1 98.44 313 ASP B CA 1
ATOM 5123 C C . ASP B 1 313 ? 7.293 14.414 18.906 1 98.44 313 ASP B C 1
ATOM 5125 O O . ASP B 1 313 ? 8.5 14.633 19.016 1 98.44 313 ASP B O 1
ATOM 5129 N N . ALA B 1 314 ? 6.477 15.125 18.188 1 98.56 314 ALA B N 1
ATOM 5130 C CA . ALA B 1 314 ? 6.965 16.312 17.484 1 98.56 314 ALA B CA 1
ATOM 5131 C C . ALA B 1 314 ? 7.547 17.328 18.453 1 98.56 314 ALA B C 1
ATOM 5133 O O . ALA B 1 314 ? 8.641 17.859 18.234 1 98.56 314 ALA B O 1
ATOM 5134 N N . ILE B 1 315 ? 6.867 17.547 19.5 1 98.25 315 ILE B N 1
ATOM 5135 C CA . ILE B 1 315 ? 7.293 18.516 20.5 1 98.25 315 ILE B CA 1
ATOM 5136 C C . ILE B 1 315 ? 8.586 18.047 21.172 1 98.25 315 ILE B C 1
ATOM 5138 O O . ILE B 1 315 ? 9.492 18.844 21.422 1 98.25 315 ILE B O 1
ATOM 5142 N N . SER B 1 316 ? 8.641 16.766 21.391 1 98 316 SER B N 1
ATOM 5143 C CA . SER B 1 316 ? 9.859 16.203 21.953 1 98 316 SER B CA 1
ATOM 5144 C C . SER B 1 316 ? 11.055 16.422 21.031 1 98 316 SER B C 1
ATOM 5146 O O . SER B 1 316 ? 12.133 16.828 21.5 1 98 316 SER B O 1
ATOM 5148 N N . LEU B 1 317 ? 10.891 16.219 19.781 1 97.94 317 LEU B N 1
ATOM 5149 C CA . LEU B 1 317 ? 11.953 16.422 18.797 1 97.94 317 LEU B CA 1
ATOM 5150 C C . LEU B 1 317 ? 12.391 17.875 18.781 1 97.94 317 LEU B C 1
ATOM 5152 O O . LEU B 1 317 ? 13.578 18.172 18.656 1 97.94 317 LEU B O 1
ATOM 5156 N N . LEU B 1 318 ? 11.445 18.703 18.875 1 96.69 318 LEU B N 1
ATOM 5157 C CA . LEU B 1 318 ? 11.711 20.141 18.844 1 96.69 318 LEU B CA 1
ATOM 5158 C C . LEU B 1 318 ? 12.398 20.594 20.125 1 96.69 318 LEU B C 1
ATOM 5160 O O . LEU B 1 318 ? 13.422 21.281 20.062 1 96.69 318 LEU B O 1
ATOM 5164 N N . SER B 1 319 ? 11.922 20.203 21.25 1 94.88 319 SER B N 1
ATOM 5165 C CA . SER B 1 319 ? 12.406 20.672 22.547 1 94.88 319 SER B CA 1
ATOM 5166 C C . SER B 1 319 ? 13.797 20.125 22.844 1 94.88 319 SER B C 1
ATOM 5168 O O . SER B 1 319 ? 14.594 20.766 23.531 1 94.88 319 SER B O 1
ATOM 5170 N N . THR B 1 320 ? 14.133 18.938 22.297 1 95.62 320 THR B N 1
ATOM 5171 C CA . THR B 1 320 ? 15.445 18.328 22.5 1 95.62 320 THR B CA 1
ATOM 5172 C C . THR B 1 320 ? 16.422 18.766 21.406 1 95.62 320 THR B C 1
ATOM 5174 O O . THR B 1 320 ? 17.547 18.281 21.344 1 95.62 320 THR B O 1
ATOM 5177 N N . LYS B 1 321 ? 15.977 19.578 20.5 1 95.56 321 LYS B N 1
ATOM 5178 C CA . LYS B 1 321 ? 16.781 20.219 19.469 1 95.56 321 LYS B CA 1
ATOM 5179 C C . LYS B 1 321 ? 17.25 19.188 18.438 1 95.56 321 LYS B C 1
ATOM 5181 O O . LYS B 1 321 ? 18.281 19.391 17.781 1 95.56 321 LYS B O 1
ATOM 5186 N N . LYS B 1 322 ? 16.531 18.125 18.375 1 96.94 322 LYS B N 1
ATOM 5187 C CA . LYS B 1 322 ? 16.797 17.172 17.312 1 96.94 322 LYS B CA 1
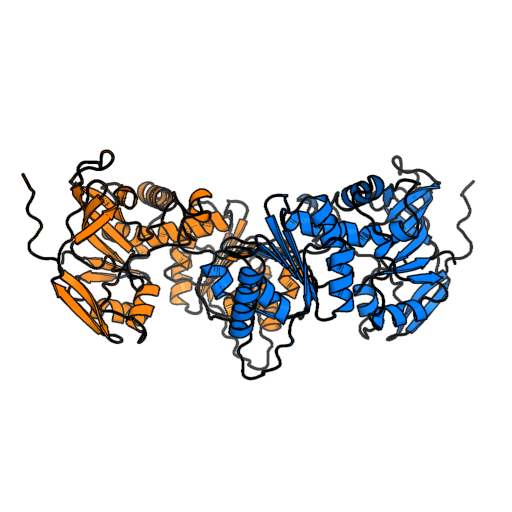ATOM 5188 C C . LYS B 1 322 ? 16.266 17.672 15.977 1 96.94 322 LYS B C 1
ATOM 5190 O O . LYS B 1 322 ? 16.734 17.234 14.914 1 96.94 322 LYS B O 1
ATOM 5195 N N . VAL B 1 323 ? 15.281 18.531 16.094 1 97.5 323 VAL B N 1
ATOM 5196 C CA . VAL B 1 323 ? 14.742 19.219 14.922 1 97.5 323 VAL B CA 1
ATOM 5197 C C . VAL B 1 323 ? 14.742 20.719 15.148 1 97.5 323 VAL B C 1
ATOM 5199 O O . VAL B 1 323 ? 14.414 21.188 16.234 1 97.5 323 VAL B O 1
ATOM 5202 N N . ASP B 1 324 ? 15.172 21.406 14.18 1 96.75 324 ASP B N 1
ATOM 5203 C CA . ASP B 1 324 ? 15.109 22.859 14.164 1 96.75 324 ASP B CA 1
ATOM 5204 C C . ASP B 1 324 ? 14.133 23.359 13.102 1 96.75 324 ASP B C 1
ATOM 5206 O O . ASP B 1 324 ? 14.383 23.219 11.906 1 96.75 324 ASP B O 1
ATOM 5210 N N . LEU B 1 325 ? 13.07 24 13.5 1 97.06 325 LEU B N 1
ATOM 5211 C CA . LEU B 1 325 ? 12.039 24.438 12.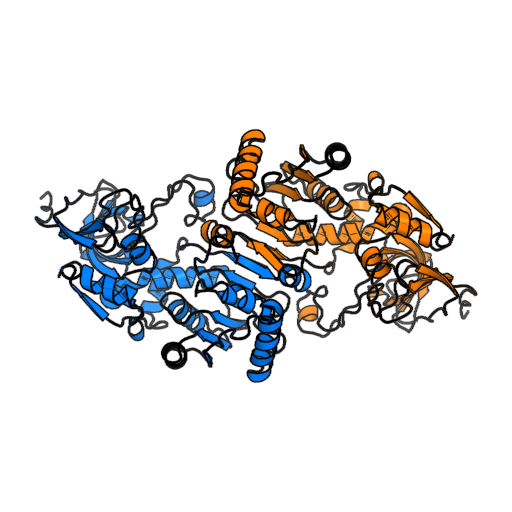562 1 97.06 325 LEU B CA 1
ATOM 5212 C C . LEU B 1 325 ? 12.281 25.875 12.125 1 97.06 325 LEU B C 1
ATOM 5214 O O . LEU B 1 325 ? 11.664 26.359 11.172 1 97.06 325 LEU B O 1
ATOM 5218 N N . LYS B 1 326 ? 13.125 26.547 12.773 1 96.38 326 LYS B N 1
ATOM 5219 C CA . LYS B 1 326 ? 13.305 27.969 12.578 1 96.38 326 LYS B CA 1
ATOM 5220 C C . LYS B 1 326 ? 13.641 28.297 11.117 1 96.38 326 LYS B C 1
ATOM 5222 O O . LYS B 1 326 ? 13.055 29.203 10.531 1 96.38 326 LYS B O 1
ATOM 5227 N N . PRO B 1 327 ? 14.578 27.469 10.484 1 96.56 327 PRO B N 1
ATOM 5228 C CA . PRO B 1 327 ? 14.922 27.797 9.102 1 96.56 327 PRO B CA 1
ATOM 5229 C C . PRO B 1 327 ? 13.742 27.656 8.148 1 96.56 327 PRO B C 1
ATOM 5231 O O . PRO B 1 327 ? 13.766 28.203 7.043 1 96.56 327 PRO B O 1
ATOM 5234 N N . LEU B 1 328 ? 12.695 26.922 8.531 1 96.81 328 LEU B N 1
ATOM 5235 C CA . LEU B 1 328 ? 11.555 26.672 7.656 1 96.81 328 LEU B CA 1
ATOM 5236 C C . LEU B 1 328 ? 10.57 27.844 7.711 1 96.81 328 LEU B C 1
ATOM 5238 O O . LEU B 1 328 ? 9.719 27.984 6.832 1 96.81 328 LEU B O 1
ATOM 5242 N N . ILE B 1 329 ? 10.602 28.594 8.773 1 96.94 329 ILE B N 1
ATOM 5243 C CA . ILE B 1 329 ? 9.727 29.734 8.945 1 96.94 329 ILE B CA 1
ATOM 5244 C C . ILE B 1 329 ? 10.312 30.938 8.203 1 96.94 329 ILE B C 1
ATOM 5246 O O . ILE B 1 329 ? 11.234 31.594 8.695 1 96.94 329 ILE B O 1
ATOM 5250 N N . THR B 1 330 ? 9.742 31.266 7.043 1 95.38 330 THR B N 1
ATOM 5251 C CA . THR B 1 330 ? 10.398 32.219 6.156 1 95.38 330 THR B CA 1
ATOM 5252 C C . THR B 1 330 ? 9.766 33.594 6.277 1 95.38 330 THR B C 1
ATOM 5254 O O . THR B 1 330 ? 10.352 34.594 5.855 1 95.38 330 THR B O 1
ATOM 5257 N N . SER B 1 331 ? 8.539 33.656 6.797 1 96.5 331 SER B N 1
ATOM 5258 C CA . SER B 1 331 ? 7.902 34.969 6.988 1 96.5 331 SER B CA 1
ATOM 5259 C C . SER B 1 331 ? 6.867 34.906 8.109 1 96.5 331 SER B C 1
ATOM 5261 O O . SER B 1 331 ? 6.352 33.844 8.43 1 96.5 331 SER B O 1
ATOM 5263 N N . THR B 1 332 ? 6.625 36.094 8.672 1 97.75 332 THR B N 1
ATOM 5264 C CA . THR B 1 332 ? 5.582 36.25 9.68 1 97.75 332 THR B CA 1
ATOM 5265 C C . THR B 1 332 ? 4.703 37.469 9.328 1 97.75 332 THR B C 1
ATOM 5267 O O . THR B 1 332 ? 5.164 38.406 8.703 1 97.75 332 THR B O 1
ATOM 5270 N N . TYR B 1 333 ? 3.469 37.375 9.648 1 98.12 333 TYR B N 1
ATOM 5271 C CA . TYR B 1 333 ? 2.496 38.438 9.461 1 98.12 333 TYR B CA 1
ATOM 5272 C C . TYR B 1 333 ? 1.628 38.625 10.703 1 98.12 333 TYR B C 1
ATOM 5274 O O . TYR B 1 333 ? 1.389 37.656 11.438 1 98.12 333 TYR B O 1
ATOM 5282 N N . PRO B 1 334 ? 1.159 39.844 10.953 1 98.38 334 PRO B N 1
ATOM 5283 C CA . PRO B 1 334 ? 0.07 40 11.922 1 98.38 334 PRO B CA 1
ATOM 5284 C C . PRO B 1 334 ? -1.277 39.531 11.367 1 98.38 334 PRO B C 1
ATOM 5286 O O . PRO B 1 334 ? -1.472 39.531 10.148 1 98.38 334 PRO B O 1
ATOM 5289 N N . LEU B 1 335 ? -2.17 39.125 12.242 1 98.25 335 LEU B N 1
ATOM 5290 C CA . LEU B 1 335 ? -3.498 38.656 11.852 1 98.25 335 LEU B CA 1
ATOM 5291 C C . LEU B 1 335 ? -4.172 39.656 10.93 1 98.25 335 LEU B C 1
ATOM 5293 O O . LEU B 1 335 ? -4.887 39.281 10 1 98.25 335 LEU B O 1
ATOM 5297 N N . THR B 1 336 ? -3.934 40.969 11.117 1 97.19 336 THR B N 1
ATOM 5298 C CA . THR B 1 336 ? -4.594 42.031 10.383 1 97.19 336 THR B CA 1
ATOM 5299 C C . THR B 1 336 ? -4.137 42.062 8.93 1 97.19 336 THR B C 1
ATOM 5301 O O . THR B 1 336 ? -4.742 42.719 8.094 1 97.19 336 THR B O 1
ATOM 5304 N N . GLN B 1 337 ? -3.102 41.344 8.617 1 97.69 337 GLN B N 1
ATOM 5305 C CA . GLN B 1 337 ? -2.59 41.25 7.254 1 97.69 337 GLN B CA 1
ATOM 5306 C C . GLN B 1 337 ? -2.715 39.844 6.688 1 97.69 337 GLN B C 1
ATOM 5308 O O . GLN B 1 337 ? -1.846 39.406 5.941 1 97.69 337 GLN B O 1
ATOM 5313 N N . ALA B 1 338 ? -3.734 39.188 7.133 1 97.25 338 ALA B N 1
ATOM 5314 C CA . ALA B 1 338 ? -3.953 37.812 6.711 1 97.25 338 ALA B CA 1
ATOM 5315 C C . ALA B 1 338 ? -4.062 37.719 5.191 1 97.25 338 ALA B C 1
ATOM 5317 O O . ALA B 1 338 ? -3.547 36.781 4.582 1 97.25 338 ALA B O 1
ATOM 5318 N N . ASN B 1 339 ? -4.719 38.656 4.562 1 95.88 339 ASN B N 1
ATOM 5319 C CA . ASN B 1 339 ? -4.852 38.594 3.109 1 95.88 339 ASN B CA 1
ATOM 5320 C C . ASN B 1 339 ? -3.488 38.625 2.422 1 95.88 339 ASN B C 1
ATOM 5322 O O . ASN B 1 339 ? -3.252 37.844 1.489 1 95.88 339 ASN B O 1
ATOM 5326 N N . GLU B 1 340 ? -2.65 39.5 2.861 1 95.75 340 GLU B N 1
ATOM 5327 C CA . GLU B 1 340 ? -1.301 39.594 2.311 1 95.75 340 GLU B CA 1
ATOM 5328 C C . GLU B 1 340 ? -0.528 38.281 2.543 1 95.75 340 GLU B C 1
ATOM 5330 O O . GLU B 1 340 ? 0.214 37.844 1.668 1 95.75 340 GLU B O 1
ATOM 5335 N N . ALA B 1 341 ? -0.709 37.75 3.703 1 96.75 341 ALA B N 1
ATOM 5336 C CA . ALA B 1 341 ? -0.03 36.5 4.035 1 96.75 341 ALA B CA 1
ATOM 5337 C C . ALA B 1 341 ? -0.455 35.375 3.094 1 96.75 341 ALA B C 1
ATOM 5339 O O . ALA B 1 341 ? 0.384 34.625 2.609 1 96.75 341 ALA B O 1
ATOM 5340 N N . PHE B 1 342 ? -1.748 35.25 2.82 1 96.5 342 PHE B N 1
ATOM 5341 C CA . PHE B 1 342 ? -2.264 34.188 1.951 1 96.5 342 PHE B CA 1
ATOM 5342 C C . PHE B 1 342 ? -1.827 34.406 0.509 1 96.5 342 PHE B C 1
ATOM 5344 O O . PHE B 1 342 ? -1.555 33.438 -0.219 1 96.5 342 PHE B O 1
ATOM 5351 N N . GLU B 1 343 ? -1.724 35.656 0.092 1 95.44 343 GLU B N 1
ATOM 5352 C CA . GLU B 1 343 ? -1.192 35.969 -1.231 1 95.44 343 GLU B CA 1
ATOM 5353 C C . GLU B 1 343 ? 0.262 35.531 -1.361 1 95.44 343 GLU B C 1
ATOM 5355 O O . GLU B 1 343 ? 0.663 35 -2.395 1 95.44 343 GLU B O 1
ATOM 5360 N N . ALA B 1 344 ? 0.97 35.781 -0.296 1 94.19 344 ALA B N 1
ATOM 5361 C CA . ALA B 1 344 ? 2.375 35.406 -0.29 1 94.19 344 ALA B CA 1
ATOM 5362 C C . ALA B 1 344 ? 2.512 33.875 -0.373 1 94.19 344 ALA B C 1
ATOM 5364 O O . ALA B 1 344 ? 3.357 33.375 -1.108 1 94.19 344 ALA B O 1
ATOM 5365 N N . GLN B 1 345 ? 1.711 33.188 0.42 1 92.44 345 GLN B N 1
ATOM 5366 C CA . GLN B 1 345 ? 1.73 31.719 0.392 1 92.44 345 GLN B CA 1
ATOM 5367 C C . GLN B 1 345 ? 1.371 31.203 -0.993 1 92.44 345 GLN B C 1
ATOM 5369 O O . GLN B 1 345 ? 1.967 30.219 -1.468 1 92.44 345 GLN B O 1
ATOM 5374 N N . HIS B 1 346 ? 0.444 31.766 -1.597 1 89.12 346 HIS B N 1
ATOM 5375 C CA . HIS B 1 346 ? -0.021 31.359 -2.92 1 89.12 346 HIS B CA 1
ATOM 5376 C C . HIS B 1 346 ? 1.067 31.562 -3.969 1 89.12 346 HIS B C 1
ATOM 5378 O O . HIS B 1 346 ? 1.156 30.797 -4.93 1 89.12 346 HIS B O 1
ATOM 5384 N N . ALA B 1 347 ? 1.844 32.531 -3.764 1 86.81 347 ALA B N 1
ATOM 5385 C CA . ALA B 1 347 ? 2.914 32.844 -4.707 1 86.81 347 ALA B CA 1
ATOM 5386 C C . ALA B 1 347 ? 4.062 31.859 -4.582 1 86.81 347 ALA B C 1
ATOM 5388 O O . ALA B 1 347 ? 4.973 31.844 -5.414 1 86.81 347 ALA B O 1
ATOM 5389 N N . ARG B 1 348 ? 4.047 30.953 -3.643 1 80.62 348 ARG B N 1
ATOM 5390 C CA . ARG B 1 348 ? 4.973 29.844 -3.414 1 80.62 348 ARG B CA 1
ATOM 5391 C C . ARG B 1 348 ? 6.398 30.359 -3.244 1 80.62 348 ARG B C 1
ATOM 5393 O O . ARG B 1 348 ? 7.352 29.703 -3.682 1 80.62 348 ARG B O 1
ATOM 5400 N N . ARG B 1 349 ? 6.559 31.5 -2.723 1 80.44 349 ARG B N 1
ATOM 5401 C CA . ARG B 1 349 ? 7.887 32.062 -2.473 1 80.44 349 ARG B CA 1
ATOM 5402 C C . ARG B 1 349 ? 8.383 31.672 -1.082 1 80.44 349 ARG B C 1
ATOM 5404 O O . ARG B 1 349 ? 9.594 31.625 -0.84 1 80.44 349 ARG B O 1
ATOM 5411 N N . ASP B 1 350 ? 7.469 31.391 -0.214 1 89.31 350 ASP B N 1
ATOM 5412 C CA . ASP B 1 350 ? 7.789 31.062 1.173 1 89.31 350 ASP B CA 1
ATOM 5413 C C . ASP B 1 350 ? 7.645 29.562 1.433 1 89.31 350 ASP B C 1
ATOM 5415 O O . ASP B 1 350 ? 6.992 28.859 0.667 1 89.31 350 ASP B O 1
ATOM 5419 N N . ILE B 1 351 ? 8.344 29.094 2.393 1 93.19 351 ILE B N 1
ATOM 5420 C CA . ILE B 1 351 ? 8.195 27.719 2.838 1 93.19 351 ILE B CA 1
ATOM 5421 C C . ILE B 1 351 ? 7.078 27.625 3.877 1 93.19 351 ILE B C 1
ATOM 5423 O O . ILE B 1 351 ? 6.043 27 3.635 1 93.19 351 ILE B O 1
ATOM 5427 N N . LYS B 1 352 ? 7.199 28.312 4.969 1 95.88 352 LYS B N 1
ATOM 5428 C CA . LYS B 1 352 ? 6.191 28.359 6.027 1 95.88 352 LYS B CA 1
ATOM 5429 C C . LYS B 1 352 ? 5.941 29.797 6.488 1 95.88 352 LYS B C 1
ATOM 5431 O O . LYS B 1 352 ? 6.883 30.516 6.824 1 95.88 352 LYS B O 1
ATOM 5436 N N . ILE B 1 353 ? 4.707 30.203 6.426 1 97.38 353 ILE B N 1
ATOM 5437 C CA . ILE B 1 353 ? 4.289 31.516 6.891 1 97.38 353 ILE B CA 1
ATOM 5438 C C . ILE B 1 353 ? 3.531 31.375 8.211 1 97.38 353 ILE B C 1
ATOM 5440 O O . ILE B 1 353 ? 2.611 30.562 8.328 1 97.38 353 ILE B O 1
ATOM 5444 N N . VAL B 1 354 ? 3.932 32.156 9.195 1 98.19 354 VAL B N 1
ATOM 5445 C CA . VAL B 1 354 ? 3.295 32.156 10.508 1 98.19 354 VAL B CA 1
ATOM 5446 C C . VAL B 1 354 ? 2.564 33.469 10.742 1 98.19 354 VAL B C 1
ATOM 5448 O O . VAL B 1 354 ? 3.133 34.531 10.539 1 98.19 354 VAL B O 1
ATOM 5451 N N . ILE B 1 355 ? 1.352 33.375 11.125 1 98.62 355 ILE B N 1
ATOM 5452 C CA . ILE B 1 355 ? 0.542 34.562 11.461 1 98.62 355 ILE B CA 1
ATOM 5453 C C . ILE B 1 355 ? 0.471 34.719 12.977 1 98.62 355 ILE B C 1
ATOM 5455 O O . ILE B 1 355 ? 0.177 33.75 13.695 1 98.62 355 ILE B O 1
ATOM 5459 N N . PHE B 1 356 ? 0.77 35.875 13.469 1 98.69 356 PHE B N 1
ATOM 5460 C CA . PHE B 1 356 ? 0.572 36.219 14.875 1 98.69 356 PHE B CA 1
ATOM 5461 C C . PHE B 1 356 ? -0.844 36.719 15.117 1 98.69 356 PHE B C 1
ATOM 5463 O O . PHE B 1 356 ? -1.202 37.812 14.672 1 98.69 356 PHE B O 1
ATOM 5470 N N . ASN B 1 357 ? -1.609 35.969 15.852 1 98.31 357 ASN B N 1
ATOM 5471 C CA . ASN B 1 357 ? -3.049 36.156 15.961 1 98.31 357 ASN B CA 1
ATOM 5472 C C . ASN B 1 357 ? -3.375 37.344 16.891 1 98.31 357 ASN B C 1
ATOM 5474 O O . ASN B 1 357 ? -4.496 37.844 16.891 1 98.31 357 ASN B O 1
ATOM 5478 N N . GLN B 1 358 ? -2.465 37.688 17.688 1 96.81 358 GLN B N 1
ATOM 5479 C CA . GLN B 1 358 ? -2.721 38.719 18.703 1 96.81 358 GLN B CA 1
ATOM 5480 C C . GLN B 1 358 ? -2.271 40.094 18.203 1 96.81 358 GLN B C 1
ATOM 5482 O O . GLN B 1 358 ? -2.402 41.094 18.922 1 96.81 358 GLN B O 1
ATOM 5487 N N . MET B 1 359 ? -1.734 40.094 17.016 1 90.69 359 MET B N 1
ATOM 5488 C CA . MET B 1 359 ? -1.249 41.344 16.422 1 90.69 359 MET B CA 1
ATOM 5489 C C . MET B 1 359 ? -2.102 41.719 15.211 1 90.69 359 MET B C 1
ATOM 5491 O O . MET B 1 359 ? -2.742 40.875 14.602 1 90.69 359 MET B O 1
#

Organism: NCBI:txid702518

Solvent-accessible surface area (backbone atoms only — not comparable to full-atom values): 36169 Å² total; per-residue (Å²): 124,87,76,76,74,76,93,72,24,54,24,40,25,42,72,47,64,72,34,63,40,82,40,81,44,88,80,62,79,48,51,48,59,14,22,23,26,41,27,40,20,27,19,66,49,73,66,44,53,50,54,39,60,33,83,76,60,85,58,76,39,26,34,28,46,20,28,17,29,29,30,65,43,71,15,85,70,49,77,90,66,58,74,66,41,41,26,32,45,54,36,68,46,48,67,71,69,45,76,38,27,71,69,61,37,40,52,58,24,91,63,55,44,41,33,30,35,94,88,35,55,31,49,36,19,24,56,47,56,45,52,47,87,34,46,42,79,44,66,85,83,57,50,62,72,47,38,11,47,40,52,57,33,8,31,21,45,33,51,37,59,78,64,61,68,41,48,88,34,34,36,37,34,32,26,58,41,65,57,26,46,38,32,50,40,50,41,54,59,56,42,40,63,40,39,39,34,31,23,77,45,59,73,39,17,52,46,40,32,76,74,65,33,77,39,46,38,63,52,79,75,86,78,55,84,85,56,54,66,63,61,52,30,43,52,52,28,52,50,52,25,62,74,68,68,38,78,73,29,24,46,30,20,36,32,37,59,28,49,62,67,49,53,36,34,42,60,50,32,34,18,68,61,14,38,37,39,37,56,31,76,42,53,62,60,35,64,34,48,50,34,54,32,17,68,32,31,21,37,40,30,27,43,45,69,39,43,87,60,22,57,60,52,33,48,48,34,43,77,71,61,56,33,79,57,61,86,48,53,65,45,75,36,41,44,85,41,44,56,60,48,54,52,44,53,70,66,62,78,53,58,29,44,33,28,30,30,78,73,125,85,73,74,73,75,94,70,24,53,25,42,23,43,73,47,63,75,34,64,42,82,40,81,45,88,80,63,78,49,49,48,58,13,22,24,28,41,26,41,20,27,19,67,49,73,67,43,53,50,53,38,61,32,82,76,60,86,59,76,38,27,33,29,46,19,27,17,29,29,29,66,43,70,15,85,67,49,78,92,66,57,72,64,40,41,26,32,46,55,35,68,46,49,69,71,70,45,77,38,27,71,70,60,37,40,54,58,23,93,61,53,44,40,34,29,35,93,89,34,54,31,47,36,17,24,56,48,56,44,52,47,87,35,47,42,80,44,66,86,84,57,51,61,72,46,40,11,49,40,53,57,35,8,31,23,47,32,52,39,58,77,63,62,69,41,49,88,33,34,36,38,34,33,26,59,40,65,56,25,46,38,33,51,40,49,41,53,59,56,43,39,63,41,39,39,35,31,25,76,45,58,73,37,17,53,46,40,32,75,73,64,33,77,39,48,39,61,52,79,76,87,78,53,83,85,55,53,66,65,60,52,30,42,53,51,28,52,49,54,24,62,75,69,67,38,78,74,30,26,47,31,21,34,30,38,59,27,49,61,67,48,53,35,34,40,60,50,33,36,18,70,61,14,38,37,37,38,56,30,76,42,51,63,60,34,64,33,48,50,33,55,32,17,68,32,30,22,36,39,30,25,43,45,69,43,42,86,60,22,57,59,51,32,48,49,35,43,76,70,61,56,34,78,57,63,86,48,54,65,45,74,38,40,43,86,39,45,57,60,48,52,53,45,54,71,66,61,78,52,57,28,43,34,28,31,29,78,73

pLDDT: mean 94.3, std 7.71, range [26.91, 98.88]

InterPro domains:
  IPR002328 Alcohol dehydrogenase, zinc-type, conserved site [PS00059] (64-78)
  IPR011032 GroES-like superfamily [SSF50129] (5-177)
  IPR013149 Alcohol dehydrogenase-like, C-terminal [PF00107] (178-319)
  IPR013154 Alcohol dehydrogenase-like, N-terminal [PF08240] (32-140)
  IPR020843 Enoylreductase domain [SM00829] (16-355)
  IPR036291 NAD(P)-binding domain superfamily [SSF51735] (141-324)

Nearest PDB structures (foldseek):
  5kia-assembly1_A-2  TM=9.019E-01  e=2.593E-34  Burkholderia thailandensis E264
  4ejm-assembly1_A  TM=8.985E-01  e=1.865E-33  Sinorhizobium meliloti 1021
  4a2c-assembly1_B  TM=8.841E-01  e=1.680E-31  Escherichia coli K-12
  5k1s-assembly2_C  TM=8.822E-01  e=3.899E-30  Myxococcus xanthus DK 1622
  4jbg-assembly1_A  TM=8.844E-01  e=2.687E-27  Pyrobaculum aerophilum str. IM2

Radius of gyration: 29.59 Å; Cα contacts (8 Å, |Δi|>4): 1761; chains: 2; bounding box: 52×92×72 Å

Secondary structure (DSSP, 8-state):
------S--EEEEEEETTEEEEEE-PPPPP-TTEEEEEEEEEEPPHHHHHHHT-TT--S-PBP--EEEEEEEEE-TT--S--TT-EEEEP-EE--S-SHHHHTT-GGG-TT-EETTSTTS--S-BSEEEEEGGGEEE--TTS-HHHHTTHHHHHHHHHHHHHHT--TT-EEEEE--STTHHHHHHHHHHHT-SEEEEEES-HHHHHHHHHHT-SEEEEPPP---TTS-HHHHHHHHHHHHHHHTT-TT-EEEEEE-S--HHHHHHHHHHEEEEEEEEE-S---S-EEE-HHHHHHTT-EEEE--S--TTHHHHHHHHHHTTSS--GGGEEEEEEGGGHHHHHHHHHTT--SEEEEETT-/------S--EEEEE-STT-EEEEE-PPPPP-TTEEEEEEEEEEPPHHHHHHHH-TT--S-PBP--EEEEEEEEE-TT--S--TT-EEEEP-EE--S-SHHHHTT-GGG-TT-EETTSTTS--S-BSEEEEEGGGEEE--TTS-HHHHTTHHHHHHHHHHHHHHT--TT-EEEEE--STTHHHHHHHHHHTT-SEEEEEES-HHHHHHHHHHT-SEEEEPPP---TTS-HHHHHHHHHHHHHHHTT-TT-EEEEEE-S--HHHHHHHHHHEEEEEEEEE-S---S-EEE-HHHHHHTT-EEEE--S--TTHHHHHHHHHHTTS---GGGEEEEEEGGGHHHHHHHHHTT--SEEEEETT-